Protein 3CN9 (pdb70)

CATH classification: 3.40.50.1820

Organism: Pseudomonas aeruginosa (strain ATCC 15692 / DSM 22644 / CIP 104116 / JCM 14847 / LMG 12228 / 1C / PRS 101 / PAO1) (NCBI:txid208964)

Structure (mmCIF, N/CA/C/O backbone):
data_3CN9
#
_entry.id   3CN9
#
_cell.length_a   96.423
_cell.length_b   96.363
_cell.length_c   68.044
_cell.angle_alpha   90.00
_cell.angle_beta   90.00
_cell.angle_gamma   90.00
#
_symmetry.space_group_name_H-M   'P 21 21 2'
#
loop_
_entity.id
_entity.type
_entity.pdbx_description
1 polymer Carboxylesterase
2 non-polymer 'NONAETHYLENE GLYCOL'
3 non-polymer 2-(2-METHOXYETHOXY)ETHANOL
4 water water
#
loop_
_atom_site.group_PDB
_atom_site.id
_atom_site.type_symbol
_atom_site.label_atom_id
_atom_site.label_alt_id
_atom_site.label_comp_id
_atom_site.label_asym_id
_atom_site.label_entity_id
_atom_site.label_seq_id
_atom_site.pdbx_PDB_ins_code
_atom_site.Cartn_x
_atom_site.Cartn_y
_atom_site.Cartn_z
_atom_site.occupancy
_atom_site.B_iso_or_equiv
_atom_site.auth_seq_id
_atom_site.auth_comp_id
_atom_site.auth_asym_id
_atom_site.auth_atom_id
_atom_site.pdbx_PDB_model_num
ATOM 1 N N . SER A 1 13 ? 40.646 37.102 12.238 1.00 54.17 2 SER A N 1
ATOM 2 C CA . SER A 1 13 ? 40.078 37.014 10.864 1.00 49.19 2 SER A CA 1
ATOM 3 C C . SER A 1 13 ? 39.068 38.152 10.683 1.00 46.31 2 SER A C 1
ATOM 4 O O . SER A 1 13 ? 38.423 38.593 11.640 1.00 41.81 2 SER A O 1
ATOM 7 N N . GLU A 1 14 ? 38.951 38.646 9.458 1.00 46.82 3 GLU A N 1
ATOM 8 C CA . GLU A 1 14 ? 38.014 39.724 9.172 1.00 44.78 3 GLU A CA 1
ATOM 9 C C . GLU A 1 14 ? 36.625 39.138 8.993 1.00 39.99 3 GLU A C 1
ATOM 10 O O . GLU A 1 14 ? 36.472 37.921 8.881 1.00 39.72 3 GLU A O 1
ATOM 16 N N . PRO A 1 15 ? 35.591 39.997 8.973 1.00 38.03 4 PRO A N 1
ATOM 17 C CA . PRO A 1 15 ? 34.213 39.538 8.815 1.00 34.23 4 PRO A CA 1
ATOM 18 C C . PRO A 1 15 ? 33.895 39.052 7.413 1.00 36.54 4 PRO A C 1
ATOM 19 O O . PRO A 1 15 ? 34.437 39.555 6.430 1.00 31.70 4 PRO A O 1
ATOM 23 N N . LEU A 1 16 ? 33.020 38.058 7.329 1.00 34.39 5 LEU A N 1
ATOM 24 C CA . LEU A 1 16 ? 32.592 37.548 6.043 1.00 35.00 5 LEU A CA 1
ATOM 25 C C . LEU A 1 16 ? 31.526 38.564 5.646 1.00 34.70 5 LEU A C 1
ATOM 26 O O . LEU A 1 16 ? 30.673 38.921 6.464 1.00 33.68 5 LEU A O 1
ATOM 31 N N . ILE A 1 17 ? 31.583 39.064 4.418 1.00 33.24 6 ILE A N 1
ATOM 32 C CA . ILE A 1 17 ? 30.610 40.053 3.984 1.00 30.04 6 ILE A CA 1
ATOM 33 C C . ILE A 1 17 ? 29.799 39.631 2.772 1.00 31.83 6 ILE A C 1
ATOM 34 O O . ILE A 1 17 ? 30.357 39.399 1.708 1.00 33.67 6 ILE A O 1
ATOM 39 N N . LEU A 1 18 ? 28.478 39.543 2.927 1.00 31.67 7 LEU A N 1
ATOM 40 C CA . LEU A 1 18 ? 27.613 39.183 1.806 1.00 30.02 7 LEU A CA 1
ATOM 41 C C . LEU A 1 18 ? 26.967 40.468 1.316 1.00 31.96 7 LEU A C 1
ATOM 42 O O . LEU A 1 18 ? 25.946 40.928 1.857 1.00 30.30 7 LEU A O 1
ATOM 47 N N . ASP A 1 19 ? 27.555 41.056 0.286 1.00 29.47 8 ASP A N 1
ATOM 48 C CA . ASP A 1 19 ? 27.011 42.298 -0.226 1.00 34.81 8 ASP A CA 1
ATOM 49 C C . ASP A 1 19 ? 25.682 42.095 -0.930 1.00 35.58 8 ASP A C 1
ATOM 50 O O . ASP A 1 19 ? 25.242 40.963 -1.136 1.00 29.76 8 ASP A O 1
ATOM 55 N N . ALA A 1 20 ? 25.037 43.209 -1.255 1.00 33.25 9 ALA A N 1
ATOM 56 C CA . ALA A 1 20 ? 23.755 43.220 -1.946 1.00 37.89 9 ALA A CA 1
ATOM 57 C C . ALA A 1 20 ? 23.788 44.396 -2.923 1.00 38.36 9 ALA A C 1
ATOM 58 O O . ALA A 1 20 ? 24.512 45.375 -2.710 1.00 34.83 9 ALA A O 1
ATOM 60 N N . PRO A 1 21 ? 23.023 44.305 -4.017 1.00 39.81 10 PRO A N 1
ATOM 61 C CA . PRO A 1 21 ? 22.984 45.386 -5.012 1.00 40.09 10 PRO A CA 1
ATOM 62 C C . PRO A 1 21 ? 22.280 46.605 -4.417 1.00 41.75 10 PRO A C 1
ATOM 63 O O . PRO A 1 21 ? 21.202 46.474 -3.830 1.00 43.04 10 PRO A O 1
ATOM 67 N N . ASN A 1 22 ? 22.884 47.785 -4.561 1.00 43.20 11 ASN A N 1
ATOM 68 C CA . ASN A 1 22 ? 22.293 49.005 -4.012 1.00 46.21 11 ASN A CA 1
ATOM 69 C C . ASN A 1 22 ? 21.842 48.770 -2.568 1.00 42.46 11 ASN A C 1
ATOM 70 O O . ASN A 1 22 ? 20.729 49.144 -2.195 1.00 41.41 11 ASN A O 1
ATOM 75 N N . ALA A 1 23 ? 22.700 48.137 -1.771 1.00 36.86 12 ALA A N 1
ATOM 76 C CA . ALA A 1 23 ? 22.389 47.840 -0.372 1.00 34.04 12 ALA A CA 1
ATOM 77 C C . ALA A 1 23 ? 21.837 49.057 0.371 1.00 32.42 12 ALA A C 1
ATOM 78 O O . ALA A 1 23 ? 22.413 50.133 0.305 1.00 31.65 12 ALA A O 1
ATOM 80 N N . ASP A 1 24 ? 20.714 48.899 1.064 1.00 30.60 13 ASP A N 1
ATOM 81 C CA . ASP A 1 24 ? 20.166 50.016 1.827 1.00 31.93 13 ASP A CA 1
ATOM 82 C C . ASP A 1 24 ? 19.892 49.617 3.283 1.00 32.06 13 ASP A C 1
ATOM 83 O O . ASP A 1 24 ? 19.239 50.345 4.038 1.00 33.46 13 ASP A O 1
ATOM 88 N N . ALA A 1 25 ? 20.402 48.447 3.664 1.00 30.78 14 ALA A N 1
ATOM 89 C CA . ALA A 1 25 ? 20.255 47.922 5.021 1.00 30.86 14 ALA A CA 1
ATOM 90 C C . ALA A 1 25 ? 21.391 46.960 5.287 1.00 31.33 14 ALA A C 1
ATOM 91 O O . ALA A 1 25 ? 22.021 46.459 4.359 1.00 29.83 14 ALA A O 1
ATOM 93 N N . CYS A 1 26 ? 21.649 46.702 6.563 1.00 29.49 15 CYS A N 1
ATOM 94 C CA . CYS A 1 26 ? 22.707 45.790 6.930 1.00 26.32 15 CYS A CA 1
ATOM 95 C C . CYS A 1 26 ? 22.366 44.979 8.177 1.00 28.03 15 CYS A C 1
ATOM 96 O O . CYS A 1 26 ? 21.843 45.515 9.173 1.00 27.81 15 CYS A O 1
ATOM 99 N N . ILE A 1 27 ? 22.634 43.678 8.110 1.00 25.05 16 ILE A N 1
ATOM 100 C CA . ILE A 1 27 ? 22.418 42.802 9.256 1.00 26.63 16 ILE A CA 1
ATOM 101 C C . ILE A 1 27 ? 23.775 42.273 9.693 1.00 26.07 16 ILE A C 1
ATOM 102 O O . ILE A 1 27 ? 24.511 41.696 8.878 1.00 27.50 16 ILE A O 1
ATOM 107 N N . ILE A 1 28 ? 24.108 42.480 10.968 1.00 24.46 17 ILE A N 1
ATOM 108 C CA . ILE A 1 28 ? 25.375 42.004 11.535 1.00 25.53 17 ILE A CA 1
ATOM 109 C C . ILE A 1 28 ? 25.017 40.826 12.431 1.00 27.37 17 ILE A C 1
ATOM 110 O O . ILE A 1 28 ? 24.364 40.978 13.469 1.00 25.85 17 ILE A O 1
ATOM 115 N N . TRP A 1 29 ? 25.469 39.646 12.017 1.00 27.72 18 TRP A N 1
ATOM 116 C CA . TRP A 1 29 ? 25.124 38.391 12.670 1.00 24.59 18 TRP A CA 1
ATOM 117 C C . TRP A 1 29 ? 26.307 37.695 13.326 1.00 24.61 18 TRP A C 1
ATOM 118 O O . TRP A 1 29 ? 27.265 37.318 12.647 1.00 23.37 18 TRP A O 1
ATOM 129 N N . LEU A 1 30 ? 26.223 37.499 14.635 1.00 23.94 19 LEU A N 1
ATOM 130 C CA . LEU A 1 30 ? 27.301 36.858 15.383 1.00 23.08 19 LEU A CA 1
ATOM 131 C C . LEU A 1 30 ? 27.032 35.411 15.737 1.00 25.93 19 LEU A C 1
ATOM 132 O O . LEU A 1 30 ? 25.954 35.064 16.245 1.00 25.06 19 LEU A O 1
ATOM 137 N N . HIS A 1 31 ? 28.038 34.576 15.477 1.00 26.62 20 HIS A N 1
ATOM 138 C CA . HIS A 1 31 ? 27.974 33.157 15.773 1.00 25.51 20 HIS A CA 1
ATOM 139 C C . HIS A 1 31 ? 28.135 32.953 17.287 1.00 25.15 20 HIS A C 1
ATOM 140 O O . HIS A 1 31 ? 28.404 33.900 18.037 1.00 21.99 20 HIS A O 1
ATOM 147 N N . GLY A 1 32 ? 27.979 31.702 17.711 1.00 23.05 21 GLY A N 1
ATOM 148 C CA . GLY A 1 32 ? 28.103 31.336 19.109 1.00 25.42 21 GLY A CA 1
ATOM 149 C C . GLY A 1 32 ? 29.496 30.886 19.540 1.00 26.91 21 GLY A C 1
ATOM 150 O O . GLY A 1 32 ? 30.435 30.847 18.738 1.00 27.08 21 GLY A O 1
ATOM 151 N N . LEU A 1 33 ? 29.615 30.543 20.820 1.00 23.56 22 LEU A N 1
ATOM 152 C CA . LEU A 1 33 ? 30.865 30.113 21.415 1.00 26.65 22 LEU A CA 1
ATOM 153 C C . LEU A 1 33 ? 31.561 29.042 20.583 1.00 27.60 22 LEU A C 1
ATOM 154 O O . LEU A 1 33 ? 30.938 28.070 20.169 1.00 28.27 22 LEU A O 1
ATOM 159 N N . GLY A 1 34 ? 32.850 29.262 20.330 1.00 28.24 23 GLY A N 1
ATOM 160 C CA . GLY A 1 34 ? 33.676 28.333 19.577 1.00 25.64 23 GLY A CA 1
ATOM 161 C C . GLY A 1 34 ? 33.436 28.205 18.085 1.00 27.98 23 GLY A C 1
ATOM 162 O O . GLY A 1 34 ? 34.200 27.527 17.397 1.00 28.67 23 GLY A O 1
ATOM 163 N N . ALA A 1 35 ? 32.418 28.867 17.557 1.00 27.58 24 ALA A N 1
ATOM 164 C CA . ALA A 1 35 ? 32.114 28.698 16.135 1.00 25.87 24 ALA A CA 1
ATOM 165 C C . ALA A 1 35 ? 32.921 29.536 15.153 1.00 27.90 24 ALA A C 1
ATOM 166 O O . ALA A 1 35 ? 33.781 30.322 15.542 1.00 28.76 24 ALA A O 1
ATOM 168 N N . ASP A 1 36 ? 32.614 29.351 13.872 1.00 30.14 25 ASP A N 1
ATOM 169 C CA . ASP A 1 36 ? 33.276 30.044 12.774 1.00 28.59 25 ASP A CA 1
ATOM 170 C C . ASP A 1 36 ? 32.319 31.024 12.117 1.00 28.02 25 ASP A C 1
ATOM 171 O O . ASP A 1 36 ? 31.128 30.772 12.044 1.00 27.67 25 ASP A O 1
ATOM 176 N N . ARG A 1 37 ? 32.861 32.118 11.608 1.00 27.66 26 ARG A N 1
ATOM 177 C CA . ARG A 1 37 ? 32.072 33.131 10.925 1.00 28.64 26 ARG A CA 1
ATOM 178 C C . ARG A 1 37 ? 31.247 32.569 9.757 1.00 29.78 26 ARG A C 1
ATOM 179 O O . ARG A 1 37 ? 30.239 33.162 9.387 1.00 31.37 26 ARG A O 1
ATOM 187 N N . THR A 1 38 ? 31.665 31.438 9.182 1.00 27.25 27 THR A N 1
ATOM 188 C CA . THR A 1 38 ? 30.935 30.852 8.044 1.00 32.51 27 THR A CA 1
ATOM 189 C C . THR A 1 38 ? 29.710 30.054 8.493 1.00 33.72 27 THR A C 1
ATOM 190 O O . THR A 1 38 ? 28.863 29.677 7.673 1.00 36.54 27 THR A O 1
ATOM 194 N N . ASP A 1 39 ? 29.622 29.817 9.798 1.00 31.47 28 ASP A N 1
ATOM 195 C CA . ASP A 1 39 ? 28.516 29.079 10.418 1.00 34.64 28 ASP A CA 1
ATOM 196 C C . ASP A 1 39 ? 27.147 29.517 9.894 1.00 29.12 28 ASP A C 1
ATOM 197 O O . ASP A 1 39 ? 26.313 28.684 9.552 1.00 27.77 28 ASP A O 1
ATOM 202 N N . PHE A 1 40 ? 26.925 30.825 9.865 1.00 25.47 29 PHE A N 1
ATOM 203 C CA . PHE A 1 40 ? 25.659 31.384 9.423 1.00 26.68 29 PHE A CA 1
ATOM 204 C C . PHE A 1 40 ? 25.568 31.870 7.975 1.00 24.90 29 PHE A C 1
ATOM 205 O O . PHE A 1 40 ? 24.593 32.513 7.586 1.00 27.27 29 PHE A O 1
ATOM 213 N N . LYS A 1 41 ? 26.562 31.540 7.168 1.00 28.76 30 LYS A N 1
ATOM 214 C CA . LYS A 1 41 ? 26.555 31.968 5.778 1.00 29.22 30 LYS A CA 1
ATOM 215 C C . LYS A 1 41 ? 25.321 31.450 5.024 1.00 30.76 30 LYS A C 1
ATOM 216 O O . LYS A 1 41 ? 24.673 32.204 4.296 1.00 28.19 30 LYS A O 1
ATOM 222 N N . PRO A 1 42 ? 24.991 30.155 5.179 1.00 29.51 31 PRO A N 1
ATOM 223 C CA . PRO A 1 42 ? 23.812 29.624 4.474 1.00 32.10 31 PRO A CA 1
ATOM 224 C C . PRO A 1 42 ? 22.534 30.331 4.926 1.00 31.78 31 PRO A C 1
ATOM 225 O O . PRO A 1 42 ? 21.628 30.597 4.120 1.00 29.51 31 PRO A O 1
ATOM 229 N N . VAL A 1 43 ? 22.477 30.662 6.215 1.00 31.03 32 VAL A N 1
ATOM 230 C CA . VAL A 1 43 ? 21.325 31.365 6.771 1.00 25.89 32 VAL A CA 1
ATOM 231 C C . VAL A 1 43 ? 21.215 32.741 6.137 1.00 26.63 32 VAL A C 1
ATOM 232 O O . VAL A 1 43 ? 20.136 33.158 5.713 1.00 26.78 32 VAL A O 1
ATOM 236 N N . ALA A 1 44 ? 22.349 33.433 6.076 1.00 27.97 33 ALA A N 1
ATOM 237 C CA . ALA A 1 44 ? 22.436 34.776 5.514 1.00 27.65 33 ALA A CA 1
ATOM 238 C C . ALA A 1 44 ? 22.012 34.778 4.044 1.00 30.81 33 ALA A C 1
ATOM 239 O O . ALA A 1 44 ? 21.283 35.672 3.601 1.00 29.10 33 ALA A O 1
ATOM 241 N N . GLU A 1 45 ? 22.502 33.799 3.284 1.00 27.74 34 GLU A N 1
ATOM 242 C CA . GLU A 1 45 ? 22.148 33.697 1.860 1.00 32.08 34 GLU A CA 1
ATOM 243 C C . GLU A 1 45 ? 20.654 33.411 1.699 1.00 29.02 34 GLU A C 1
ATOM 244 O O . GLU A 1 45 ? 20.011 33.962 0.814 1.00 31.04 34 GLU A O 1
ATOM 250 N N . ALA A 1 46 ? 20.097 32.586 2.582 1.00 29.01 35 ALA A N 1
ATOM 251 C CA . ALA A 1 46 ? 18.672 32.289 2.526 1.00 29.79 35 ALA A CA 1
ATOM 252 C C . ALA A 1 46 ? 17.868 33.572 2.776 1.00 31.79 35 ALA A C 1
ATOM 253 O O . ALA A 1 46 ? 16.898 33.866 2.068 1.00 31.87 35 ALA A O 1
ATOM 255 N N . LEU A 1 47 ? 18.285 34.346 3.773 1.00 28.54 36 LEU A N 1
ATOM 256 C CA . LEU A 1 47 ? 17.603 35.584 4.107 1.00 25.77 36 LEU A CA 1
ATOM 257 C C . LEU A 1 47 ? 17.814 36.669 3.031 1.00 25.40 36 LEU A C 1
ATOM 258 O O . LEU A 1 47 ? 16.958 37.532 2.838 1.00 25.91 36 LEU A O 1
ATOM 263 N N . GLN A 1 48 ? 18.933 36.628 2.313 1.00 26.88 37 GLN A N 1
ATOM 264 C CA . GLN A 1 48 ? 19.155 37.625 1.272 1.00 32.39 37 GLN A CA 1
ATOM 265 C C . GLN A 1 48 ? 18.108 37.421 0.172 1.00 33.82 37 GLN A C 1
ATOM 266 O O . GLN A 1 48 ? 17.809 38.366 -0.566 1.00 32.37 37 GLN A O 1
ATOM 272 N N . MET A 1 49 ? 17.562 36.201 0.065 1.00 28.80 38 MET A N 1
ATOM 273 C CA . MET A 1 49 ? 16.513 35.923 -0.927 1.00 32.07 38 MET A CA 1
ATOM 274 C C . MET A 1 49 ? 15.297 36.729 -0.485 1.00 31.51 38 MET A C 1
ATOM 275 O O . MET A 1 49 ? 14.588 37.310 -1.291 1.00 32.13 38 MET A O 1
ATOM 280 N N . VAL A 1 50 ? 15.068 36.750 0.820 1.00 31.62 39 VAL A N 1
ATOM 281 C CA . VAL A 1 50 ? 13.956 37.478 1.405 1.00 29.26 39 VAL A CA 1
ATOM 282 C C . VAL A 1 50 ? 14.170 39.002 1.352 1.00 31.74 39 VAL A C 1
ATOM 283 O O . VAL A 1 50 ? 13.224 39.761 1.153 1.00 29.98 39 VAL A O 1
ATOM 287 N N . LEU A 1 51 ? 15.421 39.430 1.534 1.00 31.84 40 LEU A N 1
ATOM 288 C CA . LEU A 1 51 ? 15.805 40.842 1.573 1.00 31.28 40 LEU A CA 1
ATOM 289 C C . LEU A 1 51 ? 16.914 41.098 0.555 1.00 32.44 40 LEU A C 1
ATOM 290 O O . LEU A 1 51 ? 18.092 41.176 0.899 1.00 30.58 40 LEU A O 1
ATOM 295 N N . PRO A 1 52 ? 16.544 41.293 -0.710 1.00 37.40 41 PRO A N 1
ATOM 296 C CA . PRO A 1 52 ? 17.547 41.524 -1.749 1.00 37.68 41 PRO A CA 1
ATOM 297 C C . PRO A 1 52 ? 18.424 42.765 -1.699 1.00 35.11 41 PRO A C 1
ATOM 298 O O . PRO A 1 52 ? 19.402 42.833 -2.437 1.00 33.74 41 PRO A O 1
ATOM 302 N N . SER A 1 53 ? 18.099 43.745 -0.856 1.00 34.65 42 SER A N 1
ATOM 303 C CA . SER A 1 53 ? 18.941 44.943 -0.771 1.00 33.11 42 SER A CA 1
ATOM 304 C C . SER A 1 53 ? 19.596 45.047 0.609 1.00 31.60 42 SER A C 1
ATOM 305 O O . SER A 1 53 ? 20.038 46.117 1.011 1.00 32.78 42 SER A O 1
ATOM 308 N N . THR A 1 54 ? 19.649 43.933 1.334 1.00 30.93 43 THR A N 1
ATOM 309 C CA . THR A 1 54 ? 20.245 43.920 2.666 1.00 27.10 43 THR A CA 1
ATOM 310 C C . THR A 1 54 ? 21.593 43.220 2.661 1.00 29.34 43 THR A C 1
ATOM 311 O O . THR A 1 54 ? 21.713 42.091 2.185 1.00 25.58 43 THR A O 1
ATOM 315 N N . ARG A 1 55 ? 22.608 43.911 3.170 1.00 27.40 44 ARG A N 1
ATOM 316 C CA . ARG A 1 55 ? 23.967 43.370 3.263 1.00 27.26 44 ARG A CA 1
ATOM 317 C C . ARG A 1 55 ? 24.069 42.575 4.574 1.00 28.92 44 ARG A C 1
ATOM 318 O O . ARG A 1 55 ? 23.372 42.882 5.543 1.00 31.75 44 ARG A O 1
ATOM 326 N N . PHE A 1 56 ? 24.893 41.533 4.596 1.00 26.34 45 PHE A N 1
ATOM 327 C CA . PHE A 1 56 ? 25.077 40.738 5.812 1.00 26.99 45 PHE A CA 1
ATOM 328 C C . PHE A 1 56 ? 26.560 40.737 6.17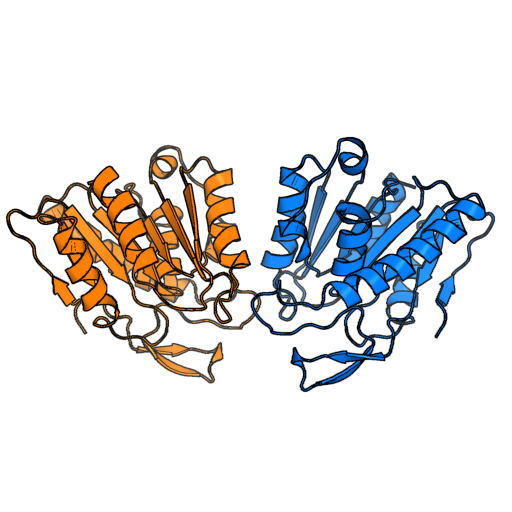5 1.00 27.74 45 PHE A C 1
ATOM 329 O O . PHE A 1 56 ? 27.416 40.574 5.306 1.00 25.50 45 PHE A O 1
ATOM 337 N N . ILE A 1 57 ? 26.854 40.940 7.455 1.00 21.50 46 ILE A N 1
ATOM 338 C CA . ILE A 1 57 ? 28.233 40.943 7.939 1.00 24.78 46 ILE A CA 1
ATOM 339 C C . ILE A 1 57 ? 28.300 39.920 9.059 1.00 24.14 46 ILE A C 1
ATOM 340 O O . ILE A 1 57 ? 27.564 40.013 10.032 1.00 24.81 46 ILE A O 1
ATOM 345 N N . LEU A 1 58 ? 29.161 38.925 8.887 1.00 24.57 47 LEU A N 1
ATOM 346 C CA . LEU A 1 58 ? 29.331 37.857 9.864 1.00 23.71 47 LEU A CA 1
ATOM 347 C C . LEU A 1 58 ? 30.755 37.910 10.407 1.00 24.35 47 LEU A C 1
ATOM 348 O O . LEU A 1 58 ? 31.685 37.342 9.821 1.00 23.47 47 LEU A O 1
ATOM 353 N N . PRO A 1 59 ? 30.948 38.598 11.536 1.00 24.60 48 PRO A N 1
ATOM 354 C CA . PRO A 1 59 ? 32.290 38.694 12.122 1.00 23.37 48 PRO A CA 1
ATOM 355 C C . PRO A 1 59 ? 32.772 37.390 12.777 1.00 24.09 48 PRO A C 1
ATOM 356 O O . PRO A 1 59 ? 31.986 36.491 13.078 1.00 22.38 48 PRO A O 1
ATOM 360 N N . GLN A 1 60 ? 34.073 37.312 13.008 1.00 25.51 49 GLN A N 1
ATOM 361 C CA . GLN A 1 60 ? 34.687 36.142 13.643 1.00 28.34 49 GLN A CA 1
ATOM 362 C C . GLN A 1 60 ? 35.106 36.510 15.064 1.00 27.16 49 GLN A C 1
ATOM 363 O O . GLN A 1 60 ? 35.763 37.522 15.267 1.00 29.77 49 GLN A O 1
ATOM 369 N N . ALA A 1 61 ? 34.688 35.720 16.051 1.00 28.27 50 ALA A N 1
ATOM 370 C CA . ALA A 1 61 ? 35.093 35.973 17.429 1.00 25.36 50 ALA A CA 1
ATOM 371 C C . ALA A 1 61 ? 36.568 35.599 17.511 1.00 23.90 50 ALA A C 1
ATOM 372 O O . ALA A 1 61 ? 36.992 34.613 16.918 1.00 22.73 50 ALA A O 1
ATOM 374 N N . PRO A 1 62 ? 37.361 36.378 18.249 1.00 27.69 51 PRO A N 1
ATOM 375 C CA . PRO A 1 62 ? 38.788 36.098 18.389 1.00 27.19 51 PRO A CA 1
ATOM 376 C C . PRO A 1 62 ? 38.994 34.856 19.222 1.00 29.98 51 PRO A C 1
ATOM 377 O O . PRO A 1 62 ? 38.120 34.475 20.000 1.00 29.90 51 PRO A O 1
ATOM 381 N N . SER A 1 63 ? 40.143 34.216 19.055 1.00 26.68 52 SER A N 1
ATOM 382 C CA . SER A 1 63 ? 40.428 33.018 19.816 1.00 30.67 52 SER A CA 1
ATOM 383 C C . SER A 1 63 ? 40.967 33.436 21.168 1.00 28.89 5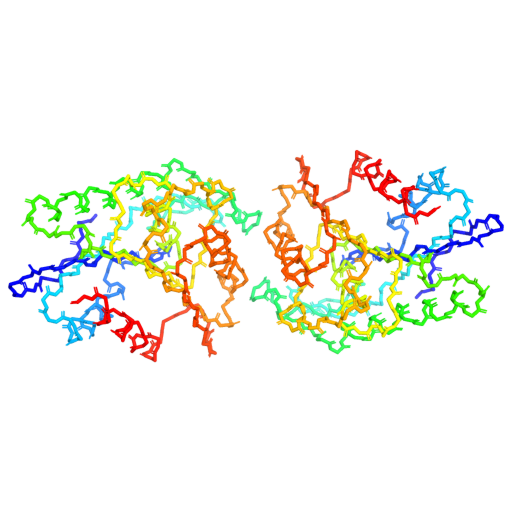2 SER A C 1
ATOM 384 O O . SER A 1 63 ? 42.009 34.066 21.237 1.00 29.63 52 SER A O 1
ATOM 387 N N . GLN A 1 64 ? 40.239 33.108 22.234 1.00 32.08 53 GLN A N 1
ATOM 388 C CA . GLN A 1 64 ? 40.664 33.447 23.600 1.00 31.99 53 GLN A CA 1
ATOM 389 C C . GLN A 1 64 ? 40.405 32.275 24.546 1.00 29.51 53 GLN A C 1
ATOM 390 O O . GLN A 1 64 ? 39.712 31.323 24.212 1.00 31.44 53 GLN A O 1
ATOM 396 N N . ALA A 1 65 ? 40.946 32.373 25.748 1.00 26.99 54 ALA A N 1
ATOM 397 C CA . ALA A 1 65 ? 40.756 31.323 26.728 1.00 29.95 54 ALA A CA 1
ATOM 398 C C . ALA A 1 65 ? 39.356 31.430 27.305 1.00 29.80 54 ALA A C 1
ATOM 399 O O . ALA A 1 65 ? 38.841 32.528 27.538 1.00 31.11 54 ALA A O 1
ATOM 401 N N . VAL A 1 66 ? 38.746 30.272 27.496 1.00 31.94 55 VAL A N 1
ATOM 402 C CA . VAL A 1 66 ? 37.412 30.153 28.050 1.00 32.83 55 VAL A CA 1
ATOM 403 C C . VAL A 1 66 ? 37.543 29.328 29.332 1.00 35.82 55 VAL A C 1
ATOM 404 O O . VAL A 1 66 ? 37.765 28.116 29.294 1.00 33.37 55 VAL A O 1
ATOM 408 N N . THR A 1 67 ? 37.4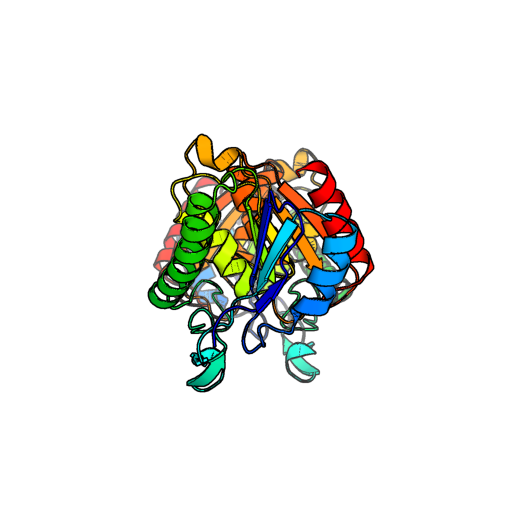24 30.009 30.461 1.00 35.15 56 THR A N 1
ATOM 409 C CA . THR A 1 67 ? 37.537 29.376 31.767 1.00 37.58 56 THR A CA 1
ATOM 410 C C . THR A 1 67 ? 36.651 28.141 31.976 1.00 38.91 56 THR A C 1
ATOM 411 O O . THR A 1 67 ? 37.133 27.032 32.182 1.00 39.81 56 THR A O 1
ATOM 415 N N . VAL A 1 68 ? 35.349 28.333 31.896 1.00 41.71 57 VAL A N 1
ATOM 416 C CA . VAL A 1 68 ? 34.424 27.240 32.126 1.00 45.09 57 VAL A CA 1
ATOM 417 C C . VAL A 1 68 ? 34.716 25.937 31.380 1.00 48.86 57 VAL A C 1
ATOM 418 O O . VAL A 1 68 ? 34.183 24.886 31.743 1.00 48.14 57 VAL A O 1
ATOM 422 N N . ASN A 1 69 ? 35.559 25.982 30.354 1.00 46.93 58 ASN A N 1
ATOM 423 C CA . ASN A 1 69 ? 35.858 24.766 29.605 1.00 53.47 58 ASN A CA 1
ATOM 424 C C . ASN A 1 69 ? 37.173 24.093 29.967 1.00 53.61 58 ASN A C 1
ATOM 425 O O . ASN A 1 69 ? 37.459 23.004 29.483 1.00 56.85 58 ASN A O 1
ATOM 430 N N . GLY A 1 70 ? 37.969 24.731 30.814 1.00 52.11 59 GLY A N 1
ATOM 431 C CA . GLY A 1 70 ? 39.249 24.153 31.181 1.00 49.21 59 GLY A CA 1
ATOM 432 C C . GLY A 1 70 ? 40.354 25.135 30.831 1.00 46.50 59 GLY A C 1
ATOM 433 O O . GLY A 1 70 ? 41.546 24.841 30.936 1.00 45.25 59 GLY A O 1
ATOM 434 N N . GLY A 1 71 ? 39.947 26.320 30.402 1.00 37.19 60 GLY A N 1
ATOM 435 C CA . GLY A 1 71 ? 40.916 27.335 30.057 1.00 35.73 60 GLY A CA 1
ATOM 436 C C . GLY A 1 71 ? 41.418 27.210 28.634 1.00 30.34 60 GLY A C 1
ATOM 437 O O . GLY A 1 71 ? 42.295 27.961 28.227 1.00 32.66 60 GLY A O 1
ATOM 438 N N . TRP A 1 72 ? 40.868 26.274 27.874 1.00 26.41 61 TRP A N 1
ATOM 439 C CA . TRP A 1 72 ? 41.298 26.099 26.496 1.00 31.83 61 TRP A CA 1
ATOM 440 C C . TRP A 1 72 ? 40.919 27.329 25.664 1.00 32.13 61 TRP A C 1
ATOM 441 O O . TRP A 1 72 ? 39.904 27.980 25.926 1.00 30.58 61 TRP A O 1
ATOM 452 N N . VAL A 1 73 ? 41.725 27.609 24.645 1.00 29.61 62 VAL A N 1
ATOM 453 C CA . VAL A 1 73 ? 41.509 28.738 23.754 1.00 25.15 62 VAL A CA 1
ATOM 454 C C . VAL A 1 73 ? 40.687 28.343 22.526 1.00 26.47 62 VAL A C 1
ATOM 455 O O . VAL A 1 73 ? 40.980 27.365 21.832 1.00 22.52 62 VAL A O 1
ATOM 459 N N . MET A 1 74 ? 39.648 29.122 22.266 1.00 26.80 63 MET A N 1
ATOM 460 C CA . MET A 1 74 ? 38.754 28.874 21.144 1.00 29.77 63 MET A CA 1
ATOM 461 C C . MET A 1 74 ? 38.058 30.198 20.839 1.00 28.88 63 MET A C 1
ATOM 462 O O . MET A 1 74 ? 38.137 31.134 21.633 1.00 25.49 63 MET A O 1
ATOM 467 N N . PRO A 1 75 ? 37.393 30.295 19.674 1.00 28.40 64 PRO A N 1
ATOM 468 C CA . PRO A 1 75 ? 36.684 31.531 19.321 1.00 27.08 64 PRO A CA 1
ATOM 469 C C . PRO A 1 75 ? 35.683 31.816 20.462 1.00 26.17 64 PRO A C 1
ATOM 470 O O . PRO A 1 75 ? 34.875 30.952 20.809 1.00 27.03 64 PRO A O 1
ATOM 474 N N . SER A 1 76 ? 35.761 33.008 21.044 1.00 26.07 65 SER A N 1
ATOM 475 C CA . SER A 1 76 ? 34.883 33.403 22.144 1.00 26.08 65 SER A CA 1
ATOM 476 C C . SER A 1 76 ? 34.704 34.904 22.195 1.00 26.18 65 SER A C 1
ATOM 477 O O . SER A 1 76 ? 35.676 35.641 22.122 1.00 28.83 65 SER A O 1
ATOM 480 N N . TRP A 1 77 ? 33.460 35.353 22.340 1.00 26.13 66 TRP A N 1
ATOM 481 C CA . TRP A 1 77 ? 33.169 36.782 22.413 1.00 26.95 66 TRP A CA 1
ATOM 482 C C . TRP A 1 77 ? 33.421 37.314 23.831 1.00 26.92 66 TRP A C 1
ATOM 483 O O . TRP A 1 77 ? 33.538 38.523 24.034 1.00 27.21 66 TRP A O 1
ATOM 494 N N . TYR A 1 78 ? 33.488 36.418 24.812 1.00 26.75 67 TYR A N 1
ATOM 495 C CA . TYR A 1 78 ? 33.744 36.828 26.201 1.00 22.11 67 TYR A CA 1
ATOM 496 C C . TYR A 1 78 ? 33.904 35.613 27.093 1.00 21.06 67 TYR A C 1
ATOM 497 O O . TYR A 1 78 ? 33.242 34.604 26.896 1.00 26.57 67 TYR A O 1
ATOM 506 N N . ASP A 1 79 ? 34.766 35.709 28.095 1.00 27.33 68 ASP A N 1
ATOM 507 C CA . ASP A 1 79 ? 34.994 34.568 28.978 1.00 29.23 68 ASP A CA 1
ATOM 508 C C . ASP A 1 79 ? 33.762 34.219 29.816 1.00 31.32 68 ASP A C 1
ATOM 509 O O . ASP A 1 79 ? 33.059 35.100 30.312 1.00 31.71 68 ASP A O 1
ATOM 514 N N . ILE A 1 80 ? 33.498 32.926 29.943 1.00 29.60 69 ILE A N 1
ATOM 515 C CA . ILE A 1 80 ? 32.379 32.425 30.736 1.00 33.23 69 ILE A CA 1
ATOM 516 C C . ILE A 1 80 ? 33.069 31.719 31.914 1.00 34.59 69 ILE A C 1
ATOM 517 O O . ILE A 1 80 ? 33.761 30.703 31.735 1.00 33.16 69 ILE A O 1
ATOM 522 N N . LEU A 1 81 ? 32.952 32.269 33.167 1.00 33.02 70 LEU A N 1
ATOM 523 C CA . LEU A 1 81 ? 33.618 31.742 34.357 1.00 36.09 70 LEU A CA 1
ATOM 524 C C . LEU A 1 81 ? 32.987 30.552 35.062 1.00 35.43 70 LEU A C 1
ATOM 525 O O . LEU A 1 81 ? 33.669 29.837 35.789 1.00 39.03 70 LEU A O 1
ATOM 530 N N . ALA A 1 82 ? 31.699 30.331 34.849 1.00 36.32 71 ALA A N 1
ATOM 531 C CA . ALA A 1 82 ? 31.022 29.217 35.501 1.00 40.24 71 ALA A CA 1
ATOM 532 C C . ALA A 1 82 ? 29.760 28.924 34.726 1.00 38.66 71 ALA A C 1
ATOM 533 O O . ALA A 1 82 ? 29.331 29.744 33.913 1.00 38.51 71 ALA A O 1
ATOM 535 N N . PHE A 1 83 ? 29.179 27.755 34.959 1.00 34.27 72 PHE A N 1
ATOM 536 C CA . PHE A 1 83 ? 27.957 27.387 34.279 1.00 36.55 72 PHE A CA 1
ATOM 537 C C . PHE A 1 83 ? 26.790 28.071 34.984 1.00 39.98 72 PHE A C 1
ATOM 538 O O . PHE A 1 83 ? 25.736 28.312 34.390 1.00 32.91 72 PHE A O 1
ATOM 546 N N . SER A 1 84 ? 26.987 28.372 36.262 1.00 35.05 73 SER A N 1
ATOM 547 C CA . SER A 1 84 ? 25.974 29.066 37.052 1.00 36.12 73 SER A CA 1
ATOM 548 C C . SER A 1 84 ? 26.754 29.844 38.097 1.00 35.52 73 SER A C 1
ATOM 549 O O . SER A 1 84 ? 27.658 29.286 38.708 1.00 40.84 73 SER A O 1
ATOM 552 N N . PRO A 1 85 ? 26.438 31.138 38.300 1.00 33.30 74 PRO A N 1
ATOM 553 C CA . PRO A 1 85 ? 25.417 31.962 37.642 1.00 30.20 74 PRO A CA 1
ATOM 554 C C . PRO A 1 85 ? 25.812 32.282 36.209 1.00 32.71 74 PRO A C 1
ATOM 555 O O . PRO A 1 85 ? 26.995 32.391 35.900 1.00 30.88 74 PRO A O 1
ATOM 559 N N . ALA A 1 86 ? 24.815 32.434 35.346 1.00 31.64 75 ALA A N 1
ATOM 560 C CA . ALA A 1 86 ? 25.047 32.770 33.952 1.00 31.01 75 ALA A CA 1
ATOM 561 C C . ALA A 1 86 ? 25.654 34.174 33.908 1.00 28.51 75 ALA A C 1
ATOM 562 O O . ALA A 1 86 ? 26.322 34.555 32.941 1.00 29.89 75 ALA A O 1
ATOM 564 N N . ARG A 1 87 ? 25.423 34.936 34.973 1.00 25.38 76 ARG A N 1
ATOM 565 C CA . ARG A 1 87 ? 25.937 36.279 35.085 1.00 25.89 76 ARG A CA 1
ATOM 566 C C . ARG A 1 87 ? 27.460 36.333 35.294 1.00 27.05 76 ARG A C 1
ATOM 567 O O . ARG A 1 87 ? 28.069 37.400 35.157 1.00 27.45 76 ARG A O 1
ATOM 575 N N . ALA A 1 88 ? 28.085 35.194 35.593 1.00 24.08 77 ALA A N 1
ATOM 576 C CA . ALA A 1 88 ? 29.538 35.162 35.844 1.00 27.18 77 ALA A CA 1
ATOM 577 C C . ALA A 1 88 ? 30.372 35.168 34.561 1.00 28.88 77 ALA A C 1
ATOM 578 O O . ALA A 1 88 ? 30.884 34.125 34.123 1.00 29.84 77 ALA A O 1
ATOM 580 N N . ILE A 1 89 ? 30.533 36.350 33.978 1.00 29.86 78 ILE A N 1
ATOM 581 C CA . ILE A 1 89 ? 31.272 36.482 32.741 1.00 29.65 78 ILE A CA 1
ATOM 582 C C . ILE A 1 89 ? 32.325 37.567 32.873 1.00 31.93 78 ILE A C 1
ATOM 583 O O . ILE A 1 89 ? 32.357 38.295 33.858 1.00 29.82 78 ILE A O 1
ATOM 588 N N . ASP A 1 90 ? 33.178 37.675 31.859 1.00 31.83 79 ASP A N 1
ATOM 589 C CA . ASP A 1 90 ? 34.203 38.718 31.828 1.00 29.21 79 ASP A CA 1
ATOM 590 C C . ASP A 1 90 ? 33.524 39.874 31.072 1.00 30.12 79 ASP A C 1
ATOM 591 O O . ASP A 1 90 ? 33.428 39.851 29.843 1.00 27.89 79 ASP A O 1
ATOM 596 N N . GLU A 1 91 ? 33.045 40.881 31.792 1.00 25.16 80 GLU A N 1
ATOM 597 C CA . GLU A 1 91 ? 32.361 41.969 31.130 1.00 29.87 80 GLU A CA 1
ATOM 598 C C . GLU A 1 91 ? 33.272 42.851 30.284 1.00 32.52 80 GLU A C 1
ATOM 599 O O . GLU A 1 91 ? 32.801 43.518 29.359 1.00 30.34 80 GLU A O 1
ATOM 605 N N . ASP A 1 92 ? 34.566 42.869 30.595 1.00 31.66 81 ASP A N 1
ATOM 606 C CA . ASP A 1 92 ? 35.481 43.673 29.803 1.00 31.07 81 ASP A CA 1
ATOM 607 C C . ASP A 1 92 ? 35.619 43.056 28.415 1.00 30.30 81 ASP A C 1
ATOM 608 O O . ASP A 1 92 ? 35.624 43.762 27.404 1.00 29.63 81 ASP A O 1
ATOM 613 N N . GLN A 1 93 ? 35.730 41.735 28.355 1.00 24.15 82 GLN A N 1
ATOM 614 C CA . GLN A 1 93 ? 35.826 41.090 27.050 1.00 27.40 82 GLN A CA 1
ATOM 615 C C . GLN A 1 93 ? 34.501 41.303 26.314 1.00 25.72 82 GLN A C 1
ATOM 616 O O . GLN A 1 93 ? 34.483 41.537 25.102 1.00 25.92 82 GLN A O 1
ATOM 622 N N . LEU A 1 94 ? 33.388 41.219 27.048 1.00 25.29 83 LEU A N 1
ATOM 623 C CA . LEU A 1 94 ? 32.078 41.415 26.423 1.00 28.19 83 LEU A CA 1
ATOM 624 C C . LEU A 1 94 ? 32.016 42.803 25.788 1.00 28.87 83 LEU A C 1
ATOM 625 O O . LEU A 1 94 ? 31.531 42.978 24.665 1.00 25.54 83 LEU A O 1
ATOM 630 N N . ASN A 1 95 ? 32.515 43.797 26.507 1.00 27.82 84 ASN A N 1
ATOM 631 C CA . ASN A 1 95 ? 32.511 45.156 25.978 1.00 29.37 84 ASN A CA 1
ATOM 632 C C . ASN A 1 95 ? 33.458 45.339 24.802 1.00 29.91 84 ASN A C 1
ATOM 633 O O . ASN A 1 95 ? 33.173 46.119 23.883 1.00 30.49 84 ASN A O 1
ATOM 638 N N . ALA A 1 96 ? 34.577 44.619 24.813 1.00 29.79 85 ALA A N 1
ATOM 639 C CA . ALA A 1 96 ? 35.518 44.694 23.695 1.00 28.75 85 ALA A CA 1
ATOM 640 C C . ALA A 1 96 ? 34.774 44.151 22.465 1.00 27.08 85 ALA A C 1
ATOM 641 O O . ALA A 1 96 ? 34.857 44.714 21.381 1.00 24.98 85 ALA A O 1
ATOM 643 N N . SER A 1 97 ? 34.052 43.045 22.638 1.00 28.35 86 SER A N 1
ATOM 644 C CA . SER A 1 97 ? 33.279 42.470 21.537 1.00 25.29 86 SER A CA 1
ATOM 645 C C . SER A 1 97 ? 32.200 43.446 21.077 1.00 27.62 86 SER A C 1
ATOM 646 O O . SER A 1 97 ? 32.015 43.664 19.868 1.00 27.32 86 SER A O 1
ATOM 649 N N . ALA A 1 98 ? 31.494 44.044 22.038 1.00 24.46 87 ALA A N 1
ATOM 650 C CA . ALA A 1 98 ? 30.460 45.033 21.711 1.00 25.28 87 ALA A CA 1
ATOM 651 C C . ALA A 1 98 ? 31.107 46.166 20.906 1.00 26.10 87 ALA A C 1
ATOM 652 O O . ALA A 1 98 ? 30.504 46.669 19.961 1.00 23.51 87 ALA A O 1
ATOM 654 N N . ASP A 1 99 ? 32.326 46.577 21.284 1.00 26.95 88 ASP A N 1
ATOM 655 C CA . ASP A 1 99 ? 33.011 47.636 20.539 1.00 25.86 88 ASP A CA 1
ATOM 656 C C . ASP A 1 99 ? 33.335 47.209 19.112 1.00 25.93 88 ASP A C 1
ATOM 657 O O . ASP A 1 99 ? 33.347 48.039 18.189 1.00 27.82 88 ASP A O 1
ATOM 662 N N . GLN A 1 100 ? 33.607 45.927 18.919 1.00 23.46 89 GLN A N 1
ATOM 663 C CA . GLN A 1 100 ? 33.899 45.440 17.574 1.00 23.52 89 GLN A CA 1
ATOM 664 C C . GLN A 1 100 ? 32.636 45.571 16.735 1.00 24.39 89 GLN A C 1
ATOM 665 O O . GLN A 1 100 ? 32.687 45.916 15.553 1.00 24.00 89 GLN A O 1
ATOM 671 N N . VAL A 1 101 ? 31.496 45.298 17.360 1.00 22.81 90 VAL A N 1
ATOM 672 C CA . VAL A 1 101 ? 30.230 45.407 16.672 1.00 21.41 90 VAL A CA 1
ATOM 673 C C . VAL A 1 101 ? 29.940 46.881 16.380 1.00 25.02 90 VAL A C 1
ATOM 674 O O . VAL A 1 101 ? 29.481 47.236 15.280 1.00 23.36 90 VAL A O 1
ATOM 678 N N . ILE A 1 102 ? 30.221 47.742 17.359 1.00 22.87 91 ILE A N 1
ATOM 679 C CA . ILE A 1 102 ? 29.961 49.172 17.188 1.00 20.64 91 ILE A CA 1
ATOM 680 C C . ILE A 1 102 ? 30.806 49.744 16.052 1.00 23.14 91 ILE A C 1
ATOM 681 O O . ILE A 1 102 ? 30.342 50.597 15.285 1.00 25.27 91 ILE A O 1
ATOM 686 N N . ALA A 1 103 ? 32.028 49.238 15.912 1.00 25.10 92 ALA A N 1
ATOM 687 C CA . ALA A 1 103 ? 32.886 49.691 14.837 1.00 25.72 92 ALA A CA 1
ATOM 688 C C . ALA A 1 103 ? 32.235 49.306 13.489 1.00 27.67 92 ALA A C 1
ATOM 689 O O . ALA A 1 103 ? 32.242 50.095 12.542 1.00 26.95 92 ALA A O 1
ATOM 691 N N . LEU A 1 104 ? 31.654 48.108 13.398 1.00 24.80 93 LEU A N 1
ATOM 692 C CA . LEU A 1 104 ? 31.011 47.700 12.149 1.00 24.34 93 LEU A CA 1
ATOM 693 C C . LEU A 1 104 ? 29.762 48.565 11.891 1.00 25.49 93 LEU A C 1
ATOM 694 O O . LEU A 1 104 ? 29.490 48.976 10.757 1.00 25.32 93 LEU A O 1
ATOM 699 N N . ILE A 1 105 ? 28.998 48.840 12.940 1.00 23.73 94 ILE A N 1
ATOM 700 C CA . ILE A 1 105 ? 27.814 49.685 12.794 1.00 25.37 94 ILE A CA 1
ATOM 701 C C . ILE A 1 105 ? 28.247 51.084 12.327 1.00 30.29 94 ILE A C 1
ATOM 702 O O . ILE A 1 105 ? 27.659 51.642 11.401 1.00 29.47 94 ILE A O 1
ATOM 707 N N . ASP A 1 106 ? 29.266 51.648 12.984 1.00 29.44 95 ASP A N 1
ATOM 708 C CA . ASP A 1 106 ? 29.750 52.980 12.619 1.00 30.18 95 ASP A CA 1
ATOM 709 C C . ASP A 1 106 ? 30.168 53.021 11.139 1.00 30.65 95 ASP A C 1
ATOM 710 O O . ASP A 1 106 ? 29.855 53.972 10.413 1.00 28.96 95 ASP A O 1
ATOM 715 N N . GLU A 1 107 ? 30.853 51.977 10.691 1.00 30.02 96 GLU A N 1
ATOM 716 C CA . GLU A 1 107 ? 31.302 51.918 9.304 1.00 32.89 96 GLU A CA 1
ATOM 717 C C . GLU A 1 107 ? 30.126 51.938 8.320 1.00 34.44 96 GLU A C 1
ATOM 718 O O . GLU A 1 107 ? 30.171 52.641 7.311 1.00 34.23 96 GLU A O 1
ATOM 724 N N . GLN A 1 108 ? 29.070 51.183 8.627 1.00 32.23 97 GLN A N 1
ATOM 725 C CA . GLN A 1 108 ? 27.893 51.127 7.772 1.00 29.03 97 GLN A CA 1
ATOM 726 C C . GLN A 1 108 ? 27.176 52.480 7.733 1.00 31.83 97 GLN A C 1
ATOM 727 O O . GLN A 1 108 ? 26.690 52.922 6.677 1.00 27.33 97 GLN A O 1
ATOM 733 N N . ARG A 1 109 ? 27.098 53.149 8.877 1.00 29.27 98 ARG A N 1
ATOM 734 C CA . ARG A 1 109 ? 26.450 54.451 8.891 1.00 30.25 98 ARG A CA 1
ATOM 735 C C . ARG A 1 109 ? 27.279 55.443 8.067 1.00 32.32 98 ARG A C 1
ATOM 736 O O . ARG A 1 109 ? 26.727 56.259 7.336 1.00 33.56 98 ARG A O 1
ATOM 744 N N . ALA A 1 110 ? 28.600 55.360 8.168 1.00 31.25 99 ALA A N 1
ATOM 745 C CA . ALA A 1 110 ? 29.453 56.252 7.404 1.00 33.42 99 ALA A CA 1
ATOM 746 C C . ALA A 1 110 ? 29.253 56.005 5.901 1.00 40.04 99 ALA A C 1
ATOM 747 O O . ALA A 1 110 ? 29.472 56.904 5.083 1.00 37.89 99 ALA A O 1
ATOM 749 N N . LYS A 1 111 ? 28.835 54.788 5.542 1.00 38.42 100 LYS A N 1
ATOM 750 C CA . LYS A 1 111 ? 28.592 54.449 4.146 1.00 38.93 100 LYS A CA 1
ATOM 751 C C . LYS A 1 111 ? 27.197 54.848 3.720 1.00 37.80 100 LYS A C 1
ATOM 752 O O . LYS A 1 111 ? 26.811 54.601 2.589 1.00 44.25 100 LYS A O 1
ATOM 758 N N . GLY A 1 112 ? 26.419 55.433 4.622 1.00 38.93 101 GLY A N 1
ATOM 759 C CA . GLY A 1 112 ? 25.082 55.848 4.244 1.00 35.07 101 GLY A CA 1
ATOM 760 C C . GLY A 1 112 ? 23.911 54.956 4.627 1.00 38.88 101 GLY A C 1
ATOM 761 O O . GLY A 1 112 ? 22.769 55.281 4.294 1.00 38.23 101 GLY A O 1
ATOM 762 N N . ILE A 1 113 ? 24.159 53.833 5.293 1.00 35.67 102 ILE A N 1
ATOM 763 C CA . ILE A 1 113 ? 23.053 52.967 5.714 1.00 33.48 102 ILE A CA 1
ATOM 764 C C . ILE A 1 113 ? 22.436 53.612 6.950 1.00 33.75 102 ILE A C 1
ATOM 765 O O . ILE A 1 113 ? 23.150 53.921 7.910 1.00 37.69 102 ILE A O 1
ATOM 770 N N . ALA A 1 114 ? 21.123 53.814 6.940 1.00 32.21 103 ALA A N 1
ATOM 771 C CA . ALA A 1 114 ? 20.448 54.431 8.082 1.00 35.40 103 ALA A CA 1
ATOM 772 C C . ALA A 1 114 ? 20.545 53.514 9.305 1.00 36.66 103 ALA A C 1
ATOM 773 O O . ALA A 1 114 ? 20.488 52.295 9.168 1.00 32.88 103 ALA A O 1
ATOM 775 N N . ALA A 1 115 ? 20.688 54.098 10.494 1.00 36.18 104 ALA A N 1
ATOM 776 C CA . ALA A 1 115 ? 20.775 53.301 11.717 1.00 35.97 104 ALA A CA 1
ATOM 777 C C . ALA A 1 115 ? 19.499 52.473 11.871 1.00 33.44 104 ALA A C 1
ATOM 778 O O . ALA A 1 115 ? 19.534 51.354 12.374 1.00 35.80 104 ALA A O 1
ATOM 780 N N . GLU A 1 116 ? 18.378 53.045 11.445 1.00 30.18 105 GLU A N 1
ATOM 781 C CA . GLU A 1 116 ? 17.080 52.385 11.498 1.00 33.39 105 GLU A CA 1
ATOM 782 C C . GLU A 1 116 ? 17.041 51.138 10.634 1.00 29.32 105 GLU A C 1
ATOM 783 O O . GLU A 1 116 ? 16.131 50.317 10.770 1.00 26.34 105 GLU A O 1
ATOM 789 N N . ARG A 1 117 ? 18.008 51.006 9.730 1.00 30.93 106 ARG A N 1
ATOM 790 C CA . ARG A 1 117 ? 18.049 49.843 8.842 1.00 31.89 106 ARG A CA 1
ATOM 791 C C . ARG A 1 117 ? 19.274 48.967 9.052 1.00 29.69 106 ARG A C 1
ATOM 792 O O . ARG A 1 117 ? 19.741 48.293 8.139 1.00 28.67 106 ARG A O 1
ATOM 800 N N . ILE A 1 118 ? 19.785 49.001 10.279 1.00 27.95 107 ILE A N 1
ATOM 801 C CA . ILE A 1 118 ? 20.900 48.167 10.686 1.00 28.17 107 ILE A CA 1
ATOM 802 C C . ILE A 1 118 ? 20.315 47.304 11.809 1.00 27.92 107 ILE A C 1
ATOM 803 O O . ILE A 1 118 ? 19.845 47.810 12.826 1.00 28.79 107 ILE A O 1
ATOM 808 N N . ILE A 1 119 ? 20.338 45.999 11.613 1.00 28.68 108 ILE A N 1
ATOM 809 C CA . ILE A 1 119 ? 19.796 45.070 12.591 1.00 29.66 108 ILE A CA 1
ATOM 810 C C . ILE A 1 119 ? 20.884 44.116 13.053 1.00 27.02 108 ILE A C 1
ATOM 811 O O . ILE A 1 119 ? 21.666 43.626 12.245 1.00 28.47 108 ILE A O 1
ATOM 816 N N . LEU A 1 120 ? 20.950 43.884 14.360 1.00 25.74 109 LEU A N 1
ATOM 817 C CA . LEU A 1 120 ? 2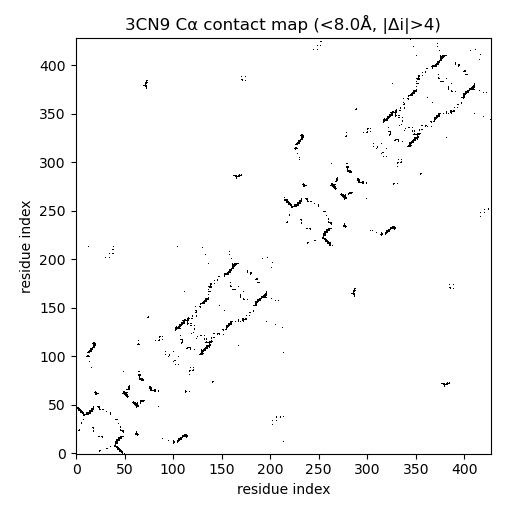1.952 42.985 14.927 1.00 26.98 109 LEU A CA 1
ATOM 818 C C . LEU A 1 120 ? 21.300 41.627 15.169 1.00 26.44 109 LEU A C 1
ATOM 819 O O . LEU A 1 120 ? 20.109 41.552 15.461 1.00 27.00 109 LEU A O 1
ATOM 824 N N . ALA A 1 121 ? 22.084 40.563 15.036 1.00 26.60 110 ALA A N 1
ATOM 825 C CA . ALA A 1 121 ? 21.587 39.205 15.233 1.00 22.83 110 ALA A CA 1
ATOM 826 C C . ALA A 1 121 ? 22.693 38.419 15.903 1.00 23.00 110 ALA A C 1
ATOM 827 O O . ALA A 1 121 ? 23.876 38.684 15.687 1.00 24.65 110 ALA A O 1
ATOM 829 N N . GLY A 1 122 ? 22.308 37.463 16.736 1.00 22.34 111 GLY A N 1
ATOM 830 C CA . GLY A 1 122 ? 23.292 36.646 17.402 1.00 21.35 111 GLY A CA 1
ATOM 831 C C . GLY A 1 122 ? 22.689 35.333 17.860 1.00 23.28 111 GLY A C 1
ATOM 832 O O . GLY A 1 122 ? 21.508 35.282 18.215 1.00 25.74 111 GLY A O 1
ATOM 833 N N . PHE A 1 123 ? 23.494 34.273 17.806 1.00 22.20 112 PHE A N 1
ATOM 834 C CA . PHE A 1 123 ? 23.103 32.944 18.253 1.00 20.64 112 PHE A CA 1
ATOM 835 C C . PHE A 1 123 ? 23.914 32.714 19.512 1.00 23.37 112 PHE A C 1
ATOM 836 O O . PHE A 1 123 ? 25.141 32.915 19.515 1.00 22.25 112 PHE A O 1
ATOM 844 N N . SER A 1 124 ? 23.227 32.297 20.570 1.00 24.02 113 SER A N 1
ATOM 845 C CA . SER A 1 124 ? 23.836 32.025 21.865 1.00 28.58 113 SER A CA 1
ATOM 846 C C . SER A 1 124 ? 24.797 33.129 22.345 1.00 27.82 113 SER A C 1
ATOM 847 O O . SER A 1 124 ? 24.375 34.269 22.495 1.00 27.16 113 SER A O 1
ATOM 850 N N . GLN A 1 125 ? 26.069 32.806 22.594 1.00 25.58 114 GLN A N 1
ATOM 851 C CA . GLN A 1 125 ? 27.027 33.818 23.071 1.00 26.53 114 GLN A CA 1
ATOM 852 C C . GLN A 1 125 ? 26.958 35.073 22.184 1.00 25.79 114 GLN A C 1
ATOM 853 O O . GLN A 1 125 ? 26.965 36.196 22.676 1.00 24.47 114 GLN A O 1
ATOM 859 N N . GLY A 1 126 ? 26.869 34.877 20.873 1.00 23.97 115 GLY A N 1
ATOM 860 C CA . GLY A 1 126 ? 26.778 36.012 19.975 1.00 21.88 115 GLY A CA 1
ATOM 861 C C . GLY A 1 126 ? 25.508 36.804 20.249 1.00 27.51 115 GLY A C 1
ATOM 862 O O . GLY A 1 126 ? 25.488 38.031 20.069 1.00 23.64 115 GLY A O 1
ATOM 863 N N . GLY A 1 127 ? 24.438 36.114 20.669 1.00 22.49 116 GLY A N 1
ATOM 864 C CA . GLY A 1 127 ? 23.198 36.807 20.986 1.00 20.80 116 GLY A CA 1
ATOM 865 C C . GLY A 1 127 ? 23.346 37.686 22.228 1.00 22.51 116 GLY A C 1
ATOM 866 O O . GLY A 1 127 ? 22.783 38.781 22.305 1.00 21.21 116 GLY A O 1
ATOM 867 N N . ALA A 1 128 ? 24.112 37.221 23.210 1.00 26.35 117 ALA A N 1
ATOM 868 C CA . ALA A 1 128 ? 24.330 38.016 24.430 1.00 24.30 117 ALA A CA 1
ATOM 869 C C . ALA A 1 128 ? 25.091 39.298 24.060 1.00 20.57 117 ALA A C 1
ATOM 870 O O . ALA A 1 128 ? 24.857 40.362 24.630 1.00 20.17 117 ALA A O 1
ATOM 872 N N . VAL A 1 129 ? 26.008 39.188 23.102 1.00 22.87 118 VAL A N 1
ATOM 873 C CA . VAL A 1 129 ? 26.763 40.360 22.658 1.00 23.70 118 VAL A CA 1
ATOM 874 C C . VAL A 1 129 ? 25.853 41.381 21.976 1.00 23.96 118 VAL A C 1
ATOM 875 O O . VAL A 1 129 ? 25.876 42.548 22.346 1.00 24.42 118 VAL A O 1
ATOM 879 N N . VAL A 1 130 ? 25.060 40.962 20.986 1.00 23.98 119 VAL A N 1
ATOM 880 C CA . VAL A 1 130 ? 24.211 41.946 20.310 1.00 23.86 119 VAL A CA 1
ATOM 881 C C . VAL A 1 130 ? 23.134 42.549 21.202 1.00 25.73 119 VAL A C 1
ATOM 882 O O . VAL A 1 130 ? 22.799 43.714 21.045 1.00 23.52 119 VAL A O 1
ATOM 886 N N . LEU A 1 131 ? 22.582 41.767 22.129 1.00 21.55 120 LEU A N 1
ATOM 887 C CA . LEU A 1 131 ? 21.591 42.326 23.038 1.00 23.64 120 LEU A CA 1
ATOM 888 C C . LEU A 1 131 ? 22.281 43.391 23.899 1.00 22.67 120 LEU A C 1
ATOM 889 O O . LEU A 1 131 ? 21.732 44.477 24.125 1.00 23.79 120 LEU A O 1
ATOM 894 N N . HIS A 1 132 ? 23.496 43.095 24.355 1.00 23.61 121 HIS A N 1
ATOM 895 C CA . HIS A 1 132 ? 24.251 44.062 25.167 1.00 26.16 121 HIS A CA 1
ATOM 896 C C . HIS A 1 132 ? 24.572 45.317 24.345 1.00 24.94 121 HIS A C 1
ATOM 897 O O . HIS A 1 132 ? 24.408 46.455 24.815 1.00 27.27 121 HIS A O 1
ATOM 904 N N . THR A 1 133 ? 25.014 45.111 23.111 1.00 20.05 122 THR A N 1
ATOM 905 C CA . THR A 1 133 ? 25.373 46.229 22.254 1.00 23.71 122 THR A CA 1
ATOM 906 C C . THR A 1 133 ? 24.208 47.185 22.051 1.00 26.94 122 THR A C 1
ATOM 907 O O . THR A 1 133 ? 24.330 48.386 22.301 1.00 27.04 122 THR A O 1
ATOM 911 N N . ALA A 1 134 ? 23.076 46.644 21.609 1.00 24.74 123 ALA A N 1
ATOM 912 C CA . ALA A 1 134 ? 21.889 47.450 21.334 1.00 24.17 123 ALA A CA 1
ATOM 913 C C . ALA A 1 134 ? 21.206 48.083 22.534 1.00 27.14 123 ALA A C 1
ATOM 914 O O . ALA A 1 134 ? 20.712 49.215 22.440 1.00 26.01 123 ALA A O 1
ATOM 916 N N . PHE A 1 135 ? 21.180 47.374 23.660 1.00 23.72 124 PHE A N 1
ATOM 917 C CA . PHE A 1 135 ? 20.457 47.876 24.814 1.00 26.03 124 PHE A CA 1
ATOM 918 C C . PHE A 1 135 ? 21.230 48.356 26.029 1.00 27.70 124 PHE A C 1
ATOM 919 O O . PHE A 1 135 ? 20.651 48.954 26.920 1.00 29.42 124 PHE A O 1
ATOM 927 N N . ARG A 1 136 ? 22.530 48.109 26.074 1.00 25.27 125 ARG A N 1
ATOM 928 C CA . ARG A 1 136 ? 23.321 48.565 27.208 1.00 25.23 125 ARG A CA 1
ATOM 929 C C . ARG A 1 136 ? 24.455 49.524 26.798 1.00 29.29 125 ARG A C 1
ATOM 930 O O . ARG A 1 136 ? 24.943 50.289 27.613 1.00 31.74 125 ARG A O 1
ATOM 938 N N . ARG A 1 137 ? 24.853 49.512 25.535 1.00 24.35 126 ARG A N 1
ATOM 939 C CA . A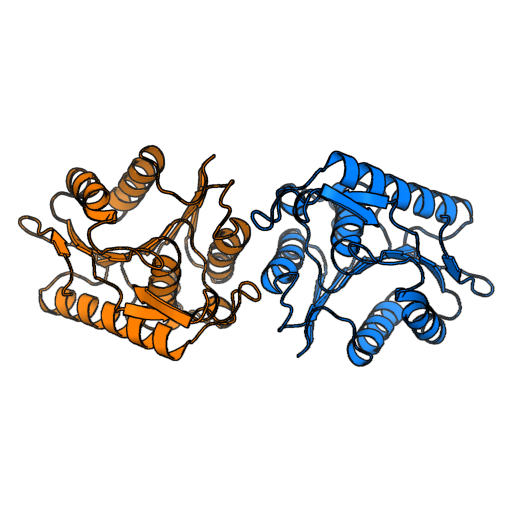RG A 1 137 ? 26.009 50.305 25.159 1.00 26.80 126 ARG A CA 1
ATOM 940 C C . ARG A 1 137 ? 25.882 51.329 24.033 1.00 25.83 126 ARG A C 1
ATOM 941 O O . ARG A 1 137 ? 26.200 52.498 24.237 1.00 28.41 126 ARG A O 1
ATOM 949 N N . TYR A 1 138 ? 25.436 50.913 22.850 1.00 24.87 127 TYR A N 1
ATOM 950 C CA . TYR A 1 138 ? 25.349 51.843 21.724 1.00 25.31 127 TYR A CA 1
ATOM 951 C C . TYR A 1 138 ? 24.268 52.892 21.962 1.00 29.74 127 TYR A C 1
ATOM 952 O O . TYR A 1 138 ? 23.102 52.561 22.185 1.00 26.57 127 TYR A O 1
ATOM 961 N N . ALA A 1 139 ? 24.666 54.162 21.902 1.00 30.19 128 ALA A N 1
ATOM 962 C CA . ALA A 1 139 ? 23.757 55.282 22.150 1.00 30.78 128 ALA A CA 1
ATOM 963 C C . ALA A 1 139 ? 22.649 55.454 21.112 1.00 32.23 128 ALA A C 1
ATOM 964 O O . ALA A 1 139 ? 21.500 55.710 21.462 1.00 30.45 128 ALA A O 1
ATOM 966 N N . GLN A 1 140 ? 23.000 55.328 19.839 1.00 30.26 129 GLN A N 1
ATOM 967 C CA . GLN A 1 140 ? 22.026 55.451 18.761 1.00 31.74 129 GLN A CA 1
ATOM 968 C C . GLN A 1 140 ? 21.178 54.172 18.626 1.00 33.02 129 GLN A C 1
ATOM 969 O O . GLN A 1 140 ? 21.708 53.077 18.408 1.00 32.44 129 GLN A O 1
ATOM 975 N N . PRO A 1 141 ? 19.852 54.290 18.755 1.00 32.91 130 PRO A N 1
ATOM 976 C CA . PRO A 1 141 ? 19.027 53.083 18.625 1.00 33.43 130 PRO A CA 1
ATOM 977 C C . PRO A 1 141 ? 19.070 52.458 17.229 1.00 31.53 130 PRO A C 1
ATOM 978 O O . PRO A 1 141 ? 19.074 53.161 16.209 1.00 29.99 130 PRO A O 1
ATOM 982 N N . LEU A 1 142 ? 19.129 51.129 17.197 1.00 29.53 131 LEU A N 1
ATOM 983 C CA . LEU A 1 142 ? 19.214 50.386 15.945 1.00 31.06 131 LEU A CA 1
ATOM 984 C C . LEU A 1 142 ? 17.851 49.989 15.381 1.00 30.42 131 LEU A C 1
ATOM 985 O O . LEU A 1 142 ? 16.821 50.217 16.009 1.00 30.79 131 LEU A O 1
ATOM 990 N N . GLY A 1 143 ? 17.862 49.389 14.192 1.00 29.11 132 GLY A N 1
ATOM 991 C CA . GLY A 1 143 ? 16.631 48.960 13.547 1.00 27.54 132 GLY A CA 1
ATOM 992 C C . GLY A 1 143 ? 15.995 47.730 14.176 1.00 31.13 132 GLY A C 1
ATOM 993 O O . GLY A 1 143 ? 14.827 47.447 13.920 1.00 29.64 132 GLY A O 1
ATOM 994 N N . GLY A 1 144 ? 16.749 46.988 14.990 1.00 28.63 133 GLY A N 1
ATOM 995 C CA . GLY A 1 144 ? 16.182 45.803 15.622 1.00 29.68 133 GLY A CA 1
ATOM 996 C C . GLY A 1 144 ? 17.223 44.775 16.030 1.00 25.80 133 GLY A C 1
ATOM 997 O O . GLY A 1 144 ? 18.389 44.882 15.633 1.00 28.17 133 GLY A O 1
ATOM 998 N N . VAL A 1 145 ? 16.794 43.782 16.814 1.00 23.51 134 VAL A N 1
ATOM 999 C CA . VAL A 1 145 ? 17.669 42.705 17.266 1.00 21.60 134 VAL A CA 1
ATOM 1000 C C . VAL A 1 145 ? 17.020 41.319 17.125 1.00 26.23 134 VAL A C 1
ATOM 1001 O O . VAL A 1 145 ? 15.838 41.136 17.453 1.00 26.40 134 VAL A O 1
ATOM 1005 N N . LEU A 1 146 ? 17.801 40.355 16.630 1.00 21.93 135 LEU A N 1
ATOM 1006 C CA . LEU A 1 146 ? 17.365 38.957 16.504 1.00 22.48 135 LEU A CA 1
ATOM 1007 C C . LEU A 1 146 ? 18.214 38.191 17.532 1.00 23.40 135 LEU A C 1
ATOM 1008 O O . LEU A 1 146 ? 19.443 38.168 17.437 1.00 24.65 135 LEU A O 1
ATOM 1013 N N . ALA A 1 147 ? 17.561 37.568 18.502 1.00 24.59 136 ALA A N 1
ATOM 1014 C CA . ALA A 1 147 ? 18.243 36.825 19.563 1.00 23.32 136 ALA A CA 1
ATOM 1015 C C . ALA A 1 147 ? 17.871 35.356 19.503 1.00 23.34 136 ALA A C 1
ATOM 1016 O O . ALA A 1 147 ? 16.796 34.963 19.955 1.00 25.12 136 ALA A O 1
ATOM 1018 N N . LEU A 1 148 ? 18.753 34.542 18.940 1.00 20.71 137 LEU A N 1
ATOM 1019 C CA . LEU A 1 148 ? 18.496 33.112 18.799 1.00 23.13 137 LEU A CA 1
ATOM 1020 C C . LEU A 1 148 ? 19.165 32.240 19.867 1.00 27.36 137 LEU A C 1
ATOM 1021 O O . LEU A 1 148 ? 20.388 32.322 20.047 1.00 25.71 137 LEU A O 1
ATOM 1026 N N . SER A 1 149 ? 18.365 31.433 20.575 1.00 23.84 138 SER A N 1
ATOM 1027 C CA . SER A 1 149 ? 18.872 30.487 21.582 1.00 20.42 138 SER A CA 1
ATOM 1028 C C . SER A 1 149 ? 19.936 31.154 22.454 1.00 23.69 138 SER A C 1
ATOM 1029 O O . SER A 1 149 ? 21.034 30.613 22.647 1.00 23.72 138 SER A O 1
ATOM 1032 N N . THR A 1 150 ? 19.597 32.306 23.014 1.00 22.31 139 THR A N 1
ATOM 1033 C CA . THR A 1 150 ? 20.578 33.077 23.742 1.00 21.24 139 THR A CA 1
ATOM 1034 C C . THR A 1 150 ? 20.086 33.529 25.099 1.00 19.88 139 THR A C 1
ATOM 1035 O O . THR A 1 150 ? 19.068 33.040 25.605 1.00 23.75 139 THR A O 1
ATOM 1039 N N . TYR A 1 151 ? 20.832 34.449 25.701 1.00 21.77 140 TYR A N 1
ATOM 1040 C CA . TYR A 1 151 ? 20.486 34.998 27.009 1.00 22.37 140 TYR A CA 1
ATOM 1041 C C . TYR A 1 151 ? 21.151 36.370 27.083 1.00 26.94 140 TYR A C 1
ATOM 1042 O O . TYR A 1 151 ? 21.869 36.753 26.151 1.00 24.33 140 TYR A O 1
ATOM 1051 N N . ALA A 1 152 ? 20.892 37.119 28.152 1.00 24.67 141 ALA A N 1
ATOM 1052 C CA . ALA A 1 152 ? 21.447 38.472 28.307 1.00 24.83 141 ALA A CA 1
ATOM 1053 C C . ALA A 1 152 ? 21.787 38.716 29.765 1.00 26.02 141 ALA A C 1
ATOM 1054 O O . ALA A 1 152 ? 21.039 39.356 30.491 1.00 29.02 141 ALA A O 1
ATOM 1056 N N . PRO A 1 153 ? 22.940 38.207 30.210 1.00 32.18 142 PRO A N 1
ATOM 1057 C CA . PRO A 1 153 ? 23.378 38.363 31.602 1.00 27.50 142 PRO A CA 1
ATOM 1058 C C . PRO A 1 153 ? 23.458 39.803 32.099 1.00 32.67 142 PRO A C 1
ATOM 1059 O O . PRO A 1 153 ? 23.164 40.070 33.271 1.00 28.97 142 PRO A O 1
ATOM 1063 N N . THR A 1 154 ? 23.842 40.731 31.217 1.00 26.49 143 THR A N 1
ATOM 1064 C CA . THR A 1 154 ? 23.963 42.123 31.620 1.00 23.20 143 THR A CA 1
ATOM 1065 C C . THR A 1 154 ? 22.620 42.861 31.671 1.00 25.58 143 THR A C 1
ATOM 1066 O O . THR A 1 154 ? 22.590 44.070 31.921 1.00 29.23 143 THR A O 1
ATOM 1070 N N . PHE A 1 155 ? 21.509 42.166 31.433 1.00 26.36 144 PHE A N 1
ATOM 1071 C CA . PHE A 1 155 ? 20.222 42.865 31.497 1.00 27.53 144 PHE A CA 1
ATOM 1072 C C . PHE A 1 155 ? 19.800 43.121 32.928 1.00 30.96 144 PHE A C 1
ATOM 1073 O O . PHE A 1 155 ? 18.761 43.736 33.168 1.00 33.92 144 PHE A O 1
ATOM 1081 N N . ASP A 1 156 ? 20.618 42.668 33.882 1.00 30.05 145 ASP A N 1
ATOM 1082 C CA . ASP A 1 156 ? 20.332 42.934 35.283 1.00 31.91 145 ASP A CA 1
ATOM 1083 C C . ASP A 1 156 ? 20.432 44.447 35.506 1.00 36.67 145 ASP A C 1
ATOM 1084 O O . ASP A 1 156 ? 19.746 44.987 36.371 1.00 36.67 145 ASP A O 1
ATOM 1089 N N . ASP A 1 157 ? 21.266 45.126 34.713 1.00 34.02 146 ASP A N 1
ATOM 1090 C CA . ASP A 1 157 ? 21.430 46.579 34.826 1.00 37.65 146 ASP A CA 1
ATOM 1091 C C . ASP A 1 157 ? 20.774 47.327 33.659 1.00 37.43 146 ASP A C 1
ATOM 1092 O O . ASP A 1 157 ? 21.200 48.419 33.294 1.00 37.24 146 ASP A O 1
ATOM 1097 N N . LEU A 1 158 ? 19.745 46.728 33.079 1.00 37.33 147 LEU A N 1
ATOM 1098 C CA . LEU A 1 158 ? 19.023 47.319 31.957 1.00 37.06 147 LEU A CA 1
ATOM 1099 C C . LEU A 1 158 ? 18.369 48.604 32.444 1.00 37.78 147 LEU A C 1
ATOM 1100 O O . LEU A 1 158 ? 17.657 48.585 33.440 1.00 41.12 147 LEU A O 1
ATOM 1105 N N . ALA A 1 159 ? 18.599 49.716 31.754 1.00 34.91 148 ALA A N 1
ATOM 1106 C CA . ALA A 1 159 ? 18.007 50.993 32.171 1.00 36.23 148 ALA A CA 1
ATOM 1107 C C . ALA A 1 159 ? 17.805 51.846 30.937 1.00 33.16 148 ALA A C 1
ATOM 1108 O O . ALA A 1 159 ? 18.576 52.760 30.667 1.00 35.98 148 ALA A O 1
ATOM 1110 N N . LEU A 1 160 ? 16.744 51.549 30.205 1.00 30.27 149 LEU A N 1
ATOM 1111 C CA . LEU A 1 160 ? 16.450 52.224 28.960 1.00 30.54 149 LEU A CA 1
ATOM 1112 C C . LEU A 1 160 ? 15.817 53.597 29.014 1.00 34.28 149 LEU A C 1
ATOM 1113 O O . LEU A 1 160 ? 14.958 53.864 29.852 1.00 35.33 149 LEU A O 1
ATOM 1118 N N . ASP A 1 161 ? 16.242 54.452 28.085 1.00 35.09 150 ASP A N 1
ATOM 1119 C CA . ASP A 1 161 ? 15.680 55.783 27.948 1.00 35.00 150 ASP A CA 1
ATOM 1120 C C . ASP A 1 161 ? 14.597 55.555 26.905 1.00 36.56 150 ASP A C 1
ATOM 1121 O O . ASP A 1 161 ? 14.477 54.449 26.377 1.00 34.35 150 ASP A O 1
ATOM 1126 N N . GLU A 1 162 ? 13.805 56.576 26.598 1.00 36.05 151 GLU A N 1
ATOM 1127 C CA . GLU A 1 162 ? 12.742 56.396 25.624 1.00 36.06 151 GLU A CA 1
ATOM 1128 C C . GLU A 1 162 ? 13.209 55.979 24.242 1.00 38.54 151 GLU A C 1
ATOM 1129 O O . GLU A 1 162 ? 12.559 55.155 23.598 1.00 43.15 151 GLU A O 1
ATOM 1135 N N . ARG A 1 163 ? 14.322 56.537 23.778 1.00 33.67 152 ARG A N 1
ATOM 1136 C CA . ARG A 1 163 ? 14.803 56.214 22.436 1.00 34.87 152 ARG A CA 1
ATOM 1137 C C . ARG A 1 163 ? 15.151 54.725 22.213 1.00 29.70 152 ARG A C 1
ATOM 1138 O O . ARG A 1 163 ? 14.919 54.188 21.140 1.00 31.56 152 ARG A O 1
ATOM 1146 N N . HIS A 1 164 ? 15.676 54.045 23.221 1.00 29.81 153 HIS A N 1
ATOM 1147 C CA . HIS A 1 164 ? 16.022 52.638 23.031 1.00 29.87 153 HIS A CA 1
ATOM 1148 C C . HIS A 1 164 ? 14.801 51.734 23.122 1.00 30.96 153 HIS A C 1
ATOM 1149 O O . HIS A 1 164 ? 14.834 50.582 22.698 1.00 29.79 153 HIS A O 1
ATOM 1156 N N . LYS A 1 165 ? 13.707 52.255 23.657 1.00 28.32 154 LYS A N 1
ATOM 1157 C CA . LYS A 1 165 ? 12.522 51.442 23.762 1.00 28.71 154 LYS A CA 1
ATOM 1158 C C . LYS A 1 165 ? 11.929 51.204 22.383 1.00 31.55 154 LYS A C 1
ATOM 1159 O O . LYS A 1 165 ? 11.124 50.291 22.210 1.00 28.30 154 LYS A O 1
ATOM 1165 N N . ARG A 1 166 ? 12.339 52.013 21.403 1.00 29.87 155 ARG A N 1
ATOM 1166 C CA . ARG A 1 166 ? 11.822 51.882 20.036 1.00 33.32 155 ARG A CA 1
ATOM 1167 C C . ARG A 1 166 ? 12.429 50.727 19.234 1.00 32.97 155 ARG A C 1
ATOM 1168 O O . ARG A 1 166 ? 11.956 50.416 18.147 1.00 34.49 155 ARG A O 1
ATOM 1176 N N . ILE A 1 167 ? 13.471 50.092 19.761 1.00 30.65 156 ILE A N 1
ATOM 1177 C CA . ILE A 1 167 ? 14.131 48.982 19.053 1.00 28.84 156 ILE A CA 1
ATOM 1178 C C . ILE A 1 167 ? 13.355 47.659 19.156 1.00 27.25 156 ILE A C 1
ATOM 1179 O O . ILE A 1 167 ? 13.281 47.062 20.224 1.00 26.25 156 ILE A O 1
ATOM 1184 N N . PRO A 1 168 ? 12.811 47.161 18.031 1.00 26.86 157 PRO A N 1
ATOM 1185 C CA . PRO A 1 168 ? 12.057 45.906 18.091 1.00 25.89 157 PRO A CA 1
ATOM 1186 C C . PRO A 1 168 ? 12.992 44.695 18.220 1.00 26.16 157 PRO A C 1
ATOM 1187 O O . PRO A 1 168 ? 14.112 44.711 17.700 1.00 25.09 157 PRO A O 1
ATOM 1191 N N . VAL A 1 169 ? 12.521 43.656 18.913 1.00 27.11 158 VAL A N 1
ATOM 1192 C CA . VAL A 1 169 ? 13.319 42.449 19.131 1.00 24.65 158 VAL A CA 1
ATOM 1193 C C . VAL A 1 169 ? 12.502 41.171 18.929 1.00 25.25 158 VAL A C 1
ATOM 1194 O O . VAL A 1 169 ? 11.338 41.089 19.341 1.00 29.04 158 VAL A O 1
ATOM 1198 N N . LEU A 1 170 ? 13.121 40.182 18.297 1.00 25.06 159 LEU A N 1
ATOM 1199 C CA . LEU A 1 170 ? 12.504 38.867 18.130 1.00 25.60 159 LEU A CA 1
ATOM 1200 C C . LEU A 1 170 ? 13.415 37.870 18.850 1.00 23.69 159 LEU A C 1
ATOM 1201 O O . LEU A 1 170 ? 14.611 37.773 18.557 1.00 26.07 159 LEU A O 1
ATOM 1206 N N . HIS A 1 171 ? 12.841 37.134 19.790 1.00 23.73 160 HIS A N 1
ATOM 1207 C CA . HIS A 1 171 ? 13.558 36.125 20.561 1.00 27.60 160 HIS A CA 1
ATOM 1208 C C . HIS A 1 171 ? 13.157 34.742 20.046 1.00 26.92 160 HIS A C 1
ATOM 1209 O O . HIS A 1 171 ? 11.963 34.444 19.934 1.00 27.43 160 HIS A O 1
ATOM 1216 N N . LEU A 1 172 ? 14.148 33.898 19.756 1.00 27.09 161 LEU A N 1
ATOM 1217 C CA . LEU A 1 172 ? 13.896 32.545 19.264 1.00 28.18 161 LEU A CA 1
ATOM 1218 C C . LEU A 1 172 ? 14.648 31.545 20.139 1.00 28.27 161 LEU A C 1
ATOM 1219 O O . LEU A 1 172 ? 15.782 31.807 20.544 1.00 26.79 161 LEU A O 1
ATOM 1224 N N . HIS A 1 173 ? 14.033 30.393 20.406 1.00 27.06 162 HIS A N 1
ATOM 1225 C CA . HIS A 1 173 ? 14.663 29.396 21.253 1.00 24.78 162 HIS A CA 1
ATOM 1226 C C . HIS A 1 173 ? 14.110 27.983 21.055 1.00 28.70 162 HIS A C 1
ATOM 1227 O O . HIS A 1 173 ? 12.924 27.808 20.768 1.00 26.56 162 HIS A O 1
ATOM 1234 N N . GLY A 1 174 ? 14.974 26.978 21.184 1.00 27.02 163 GLY A N 1
ATOM 1235 C CA . GLY A 1 174 ? 14.509 25.603 21.079 1.00 23.55 163 GLY A CA 1
ATOM 1236 C C . GLY A 1 174 ? 14.027 25.226 22.481 1.00 29.33 163 GLY A C 1
ATOM 1237 O O . GLY A 1 174 ? 14.751 25.437 23.457 1.00 26.04 163 GLY A O 1
ATOM 1238 N N . SER A 1 175 ? 12.820 24.679 22.609 1.00 29.40 164 SER A N 1
ATOM 1239 C CA . SER A 1 175 ? 12.303 24.337 23.937 1.00 33.17 164 SER A CA 1
ATOM 1240 C C . SER A 1 175 ? 13.072 23.182 24.592 1.00 32.74 164 SER A C 1
ATOM 1241 O O . SER A 1 175 ? 12.977 22.964 25.799 1.00 30.75 164 SER A O 1
ATOM 1244 N N . GLN A 1 176 ? 13.862 22.471 23.796 1.00 32.37 165 GLN A N 1
ATOM 1245 C CA . GLN A 1 176 ? 14.645 21.349 24.300 1.00 33.26 165 GLN A CA 1
ATOM 1246 C C . GLN A 1 176 ? 16.122 21.708 24.462 1.00 31.66 165 GLN A C 1
ATOM 1247 O O . GLN A 1 176 ? 16.964 20.840 24.682 1.00 26.03 165 GLN A O 1
ATOM 1253 N N . ASP A 1 177 ? 16.437 22.992 24.364 1.00 29.08 166 ASP A N 1
ATOM 1254 C CA . ASP A 1 177 ? 17.832 23.434 24.458 1.00 29.12 166 ASP A CA 1
ATOM 1255 C C . ASP A 1 177 ? 18.556 22.938 25.716 1.00 29.82 166 ASP A C 1
ATOM 1256 O O . ASP A 1 177 ? 18.180 23.274 26.837 1.00 32.48 166 ASP A O 1
ATOM 1261 N N . ASP A 1 178 ? 19.613 22.155 25.532 1.00 28.46 167 ASP A N 1
ATOM 1262 C CA . ASP A 1 178 ? 20.360 21.648 26.671 1.00 29.70 167 ASP A CA 1
ATOM 1263 C C . ASP A 1 178 ? 21.678 22.376 26.892 1.00 31.37 167 ASP A C 1
ATOM 1264 O O . ASP A 1 178 ? 22.524 21.883 27.618 1.00 32.88 167 ASP A O 1
ATOM 1269 N N . VAL A 1 179 ? 21.843 23.550 26.279 1.00 29.59 168 VAL A N 1
ATOM 1270 C CA . VAL A 1 179 ? 23.066 24.346 26.436 1.00 28.81 168 VAL A CA 1
ATOM 1271 C C . VAL A 1 179 ? 22.689 25.685 27.077 1.00 27.02 168 VAL A C 1
ATOM 1272 O O . VAL A 1 179 ? 23.218 26.054 28.117 1.00 30.61 168 VAL A O 1
ATOM 1276 N N . VAL A 1 180 ? 21.785 26.417 26.444 1.00 23.71 169 VAL A N 1
ATOM 1277 C CA . VAL A 1 180 ? 21.305 27.662 26.994 1.00 26.10 169 VAL A CA 1
ATOM 1278 C C . VAL A 1 180 ? 19.850 27.378 27.361 1.00 24.69 169 VAL A C 1
ATOM 1279 O O . VAL A 1 180 ? 19.018 27.119 26.495 1.00 27.21 169 VAL A O 1
ATOM 1283 N N . ASP A 1 181 ? 19.549 27.432 28.648 1.00 28.20 170 ASP A N 1
ATOM 1284 C CA . ASP A 1 181 ? 18.200 27.160 29.119 1.00 28.50 170 ASP A CA 1
ATOM 1285 C C . ASP A 1 181 ? 17.177 28.103 28.500 1.00 26.78 170 ASP A C 1
ATOM 1286 O O . ASP A 1 181 ? 17.355 29.318 28.506 1.00 29.20 170 ASP A O 1
ATOM 1291 N N . PRO A 1 182 ? 16.085 27.545 27.949 1.00 28.03 171 PRO A N 1
ATOM 1292 C CA . PRO A 1 182 ? 15.016 28.335 27.327 1.00 23.92 171 PRO A CA 1
ATOM 1293 C C . PRO A 1 182 ? 14.514 29.377 28.326 1.00 26.98 171 PRO A C 1
ATOM 1294 O O . PRO A 1 182 ? 14.014 30.436 27.943 1.00 26.85 171 PRO A O 1
ATOM 1298 N N . ALA A 1 183 ? 14.632 29.068 29.615 1.00 26.76 172 ALA A N 1
ATOM 1299 C CA . ALA A 1 183 ? 14.178 30.009 30.644 1.00 26.15 172 ALA A CA 1
ATOM 1300 C C . ALA A 1 183 ? 15.087 31.226 30.702 1.00 24.94 172 ALA A C 1
ATOM 1301 O O . ALA A 1 183 ? 14.631 32.326 31.023 1.00 24.12 172 ALA A O 1
ATOM 1303 N N . LEU A 1 184 ? 16.374 31.044 30.414 1.00 22.59 173 LEU A N 1
ATOM 1304 C CA . LEU A 1 184 ? 17.287 32.184 30.423 1.00 24.15 173 LEU A CA 1
ATOM 1305 C C . LEU A 1 184 ? 16.971 32.993 29.166 1.00 27.55 173 LEU A C 1
ATOM 1306 O O . LEU A 1 184 ? 17.038 34.217 29.170 1.00 22.93 173 LEU A O 1
ATOM 1311 N N . GLY A 1 185 ? 16.618 32.299 28.089 1.00 25.74 174 GLY A N 1
ATOM 1312 C CA . GLY A 1 185 ? 16.249 33.015 26.889 1.00 26.53 174 GLY A CA 1
ATOM 1313 C C . GLY A 1 185 ? 15.010 33.857 27.162 1.00 28.04 174 GLY A C 1
ATOM 1314 O O . GLY A 1 185 ? 14.958 35.037 26.787 1.00 22.34 174 GLY A O 1
ATOM 1315 N N . ARG A 1 186 ? 14.010 33.273 27.835 1.00 27.60 175 ARG A N 1
ATOM 1316 C CA . ARG A 1 186 ? 12.769 34.009 28.129 1.00 26.99 175 ARG A CA 1
ATOM 1317 C C . ARG A 1 186 ? 13.016 35.177 29.084 1.00 25.80 175 ARG A C 1
ATOM 1318 O O . ARG A 1 186 ? 12.338 36.213 29.004 1.00 26.17 175 ARG A O 1
ATOM 1326 N N . ALA A 1 187 ? 13.986 35.019 29.977 1.00 23.61 176 ALA A N 1
ATOM 1327 C CA . ALA A 1 187 ? 14.309 36.070 30.941 1.00 25.93 176 ALA A CA 1
ATOM 1328 C C . ALA A 1 187 ? 14.817 37.340 30.255 1.00 27.59 176 ALA A C 1
ATOM 1329 O O . ALA A 1 187 ? 14.570 38.442 30.743 1.00 25.32 176 ALA A O 1
ATOM 1331 N N . ALA A 1 188 ? 15.535 37.190 29.139 1.00 28.17 177 ALA A N 1
ATOM 1332 C CA . ALA A 1 188 ? 16.035 38.351 28.394 1.00 24.81 177 ALA A CA 1
ATOM 1333 C C . ALA A 1 188 ? 14.820 39.052 27.772 1.00 26.57 177 ALA A C 1
ATOM 1334 O O . ALA A 1 188 ? 14.666 40.279 27.853 1.00 23.23 177 ALA A O 1
ATOM 1336 N N . HIS A 1 189 ? 13.948 38.254 27.160 1.00 29.16 178 HIS A N 1
ATOM 1337 C CA . HIS A 1 189 ? 12.720 38.769 26.546 1.00 28.91 178 HIS A CA 1
ATOM 1338 C C . HIS A 1 189 ? 11.879 39.492 27.604 1.00 27.61 178 HIS A C 1
ATOM 1339 O O . HIS A 1 189 ? 11.407 40.608 27.379 1.00 30.42 178 HIS A O 1
ATOM 1346 N N . ASP A 1 190 ? 11.715 38.875 28.771 1.00 27.11 179 ASP A N 1
ATOM 1347 C CA . ASP A 1 190 ? 10.910 39.492 29.821 1.00 28.90 179 ASP A CA 1
ATOM 1348 C C . ASP A 1 190 ? 11.489 40.804 30.360 1.00 29.77 179 ASP A C 1
ATOM 1349 O O . ASP A 1 190 ? 10.731 41.701 30.676 1.00 29.20 179 ASP A O 1
ATOM 1354 N N . ALA A 1 191 ? 12.815 40.919 30.454 1.00 29.27 180 ALA A N 1
ATOM 1355 C CA . ALA A 1 191 ? 13.437 42.148 30.969 1.00 29.14 180 ALA A CA 1
ATOM 1356 C C . ALA A 1 191 ? 13.219 43.344 30.031 1.00 28.31 180 ALA A C 1
ATOM 1357 O O . ALA A 1 191 ? 13.045 44.478 30.479 1.00 25.09 180 ALA A O 1
ATOM 1359 N N . LEU A 1 192 ? 13.253 43.093 28.729 1.00 25.62 181 LEU A N 1
ATOM 1360 C CA . LEU A 1 192 ? 13.032 44.160 27.762 1.00 28.59 181 LEU A CA 1
ATOM 1361 C C . LEU A 1 192 ? 11.541 44.506 27.780 1.00 27.36 181 LEU A C 1
ATOM 1362 O O . LEU A 1 192 ? 11.148 45.684 27.747 1.00 30.15 181 LEU A O 1
ATOM 1367 N N . GLN A 1 193 ? 10.707 43.478 27.832 1.00 27.39 182 GLN A N 1
ATOM 1368 C CA . GLN A 1 193 ? 9.271 43.690 27.855 1.00 30.74 182 GLN A CA 1
ATOM 1369 C C . GLN A 1 193 ? 8.922 44.572 29.056 1.00 35.00 182 GLN A C 1
ATOM 1370 O O . GLN A 1 193 ? 8.173 45.555 28.936 1.00 32.13 182 GLN A O 1
ATOM 1376 N N . ALA A 1 194 ? 9.495 44.246 30.208 1.00 32.36 183 ALA A N 1
ATOM 1377 C CA . ALA A 1 194 ? 9.224 45.022 31.404 1.00 34.00 183 ALA A CA 1
ATOM 1378 C C . ALA A 1 194 ? 9.617 46.478 31.204 1.00 35.53 183 ALA A C 1
ATOM 1379 O O . ALA A 1 194 ? 9.091 47.357 31.872 1.00 36.75 183 ALA A O 1
ATOM 1381 N N . GLN A 1 195 ? 10.536 46.755 30.286 1.00 35.45 184 GLN A N 1
ATOM 1382 C CA . GLN A 1 195 ? 10.927 48.151 30.094 1.00 33.17 184 GLN A CA 1
ATOM 1383 C C . GLN A 1 195 ? 10.315 48.868 28.905 1.00 34.45 184 GLN A C 1
ATOM 1384 O O . GLN A 1 195 ? 10.828 49.891 28.443 1.00 38.79 184 GLN A O 1
ATOM 1390 N N . GLY A 1 196 ? 9.199 48.327 28.424 1.00 33.20 185 GLY A N 1
ATOM 1391 C CA . GLY A 1 196 ? 8.480 48.946 27.327 1.00 36.46 185 GLY A CA 1
ATOM 1392 C C . GLY A 1 196 ? 8.981 48.678 25.931 1.00 37.27 185 GLY A C 1
ATOM 1393 O O . GLY A 1 196 ? 8.689 49.445 25.020 1.00 36.04 185 GLY A O 1
ATOM 1394 N N . VAL A 1 197 ? 9.729 47.598 25.749 1.00 35.36 186 VAL A N 1
ATOM 1395 C CA . VAL A 1 197 ? 10.251 47.262 24.434 1.00 31.13 186 VAL A CA 1
ATOM 1396 C C . VAL A 1 197 ? 9.278 46.313 23.736 1.00 34.40 186 VAL A C 1
ATOM 1397 O O . VAL A 1 197 ? 8.656 45.478 24.388 1.00 31.27 186 VAL A O 1
ATOM 1401 N N . GLU A 1 198 ? 9.147 46.458 22.418 1.00 31.12 187 GLU A N 1
ATOM 1402 C CA . GLU A 1 198 ? 8.276 45.599 21.624 1.00 34.93 187 GLU A CA 1
ATOM 1403 C C . GLU A 1 198 ? 9.062 44.308 21.399 1.00 32.18 187 GLU A C 1
ATOM 1404 O O . GLU A 1 198 ? 10.059 44.308 20.687 1.00 27.97 187 GLU A O 1
ATOM 1410 N N . VAL A 1 199 ? 8.623 43.215 22.006 1.00 30.68 188 VAL A N 1
ATOM 1411 C CA . VAL A 1 199 ? 9.327 41.950 21.851 1.00 30.99 188 VAL A CA 1
ATOM 1412 C C . VAL A 1 199 ? 8.437 40.851 21.323 1.00 29.56 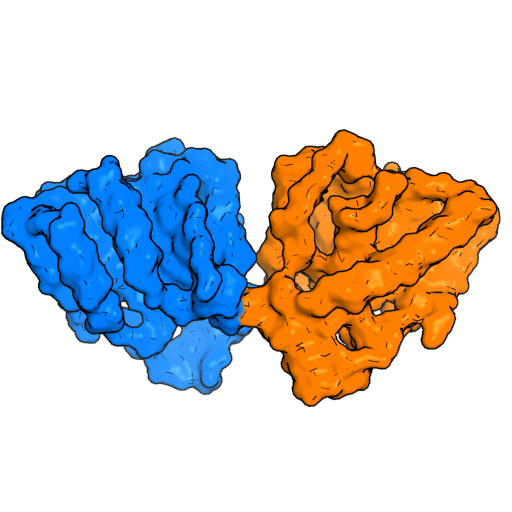188 VAL A C 1
ATOM 1413 O O . VAL A 1 199 ? 7.237 40.856 21.540 1.00 33.56 188 VAL A O 1
ATOM 1417 N N . GLY A 1 200 ? 9.044 39.912 20.614 1.00 28.65 189 GLY A N 1
ATOM 1418 C CA . GLY A 1 200 ? 8.301 38.783 20.095 1.00 26.03 189 GLY A CA 1
ATOM 1419 C C . GLY A 1 200 ? 8.996 37.543 20.621 1.00 27.12 189 GLY A C 1
ATOM 1420 O O . GLY A 1 200 ? 10.189 37.590 20.943 1.00 27.40 189 GLY A O 1
ATOM 1421 N N . TRP A 1 201 ? 8.266 36.440 20.707 1.00 24.78 190 TRP A N 1
ATOM 1422 C CA . TRP A 1 201 ? 8.823 35.185 21.185 1.00 29.87 190 TRP A CA 1
ATOM 1423 C C . TRP A 1 201 ? 8.352 34.007 20.341 1.00 30.23 190 TRP A C 1
ATOM 1424 O O . TRP A 1 201 ? 7.159 33.899 20.056 1.00 34.30 190 TRP A O 1
ATOM 1435 N N . HIS A 1 202 ? 9.275 33.130 19.947 1.00 30.59 191 HIS A N 1
ATOM 1436 C CA . HIS A 1 202 ? 8.920 31.922 19.176 1.00 33.65 191 HIS A CA 1
ATOM 1437 C C . HIS A 1 202 ? 9.798 30.757 19.614 1.00 32.24 191 HIS A C 1
ATOM 1438 O O . HIS A 1 202 ? 11.029 30.822 19.484 1.00 28.16 191 HIS A O 1
ATOM 1445 N N . ASP A 1 203 ? 9.210 29.693 20.148 1.00 27.99 192 ASP A N 1
ATOM 1446 C CA . ASP A 1 203 ? 10.068 28.569 20.480 1.00 30.83 192 ASP A CA 1
ATOM 1447 C C . ASP A 1 203 ? 9.740 27.421 19.547 1.00 31.48 192 ASP A C 1
ATOM 1448 O O . ASP A 1 203 ? 8.725 27.445 18.854 1.00 32.66 192 ASP A O 1
ATOM 1453 N N . TYR A 1 204 ? 10.619 26.435 19.495 1.00 31.44 193 TYR A N 1
ATOM 1454 C CA . TYR A 1 204 ? 10.442 25.323 18.580 1.00 31.51 193 TYR A CA 1
ATOM 1455 C C . TYR A 1 204 ? 10.849 24.037 19.257 1.00 34.05 193 TYR A C 1
ATOM 1456 O O . TYR A 1 204 ? 11.701 24.044 20.135 1.00 29.36 193 TYR A O 1
ATOM 1465 N N . PRO A 1 205 ? 10.244 22.910 18.845 1.00 34.59 194 PRO A N 1
ATOM 1466 C CA . PRO A 1 205 ? 10.561 21.604 19.425 1.00 36.37 194 PRO A CA 1
ATOM 1467 C C . PRO A 1 205 ? 11.926 21.120 18.940 1.00 36.92 194 PRO A C 1
ATOM 1468 O O . PRO A 1 205 ? 12.032 20.157 18.190 1.00 37.55 194 PRO A O 1
ATOM 1472 N N . MET A 1 206 ? 12.975 21.797 19.377 1.00 32.52 195 MET A N 1
ATOM 1473 C CA . MET A 1 206 ? 14.310 21.429 18.968 1.00 30.18 195 MET A CA 1
ATOM 1474 C C . MET A 1 206 ? 15.262 21.769 20.089 1.00 30.45 195 MET A C 1
ATOM 1475 O O . MET A 1 206 ? 14.847 22.313 21.120 1.00 31.27 195 MET A O 1
ATOM 1480 N N . GLY A 1 207 ? 16.535 21.446 19.867 1.00 26.77 196 GLY A N 1
ATOM 1481 C CA . GLY A 1 207 ? 17.577 21.715 20.839 1.00 27.49 196 GLY A CA 1
ATOM 1482 C C . GLY A 1 207 ? 18.335 23.004 20.549 1.00 27.52 196 GLY A C 1
ATOM 1483 O O . GLY A 1 207 ? 17.770 23.970 20.033 1.00 27.12 196 GLY A O 1
ATOM 1484 N N . HIS A 1 208 ? 19.624 23.013 20.871 1.00 28.02 197 HIS A N 1
ATOM 1485 C CA . HIS A 1 208 ? 20.470 24.184 20.675 1.00 28.36 197 HIS A CA 1
ATOM 1486 C C . HIS A 1 208 ? 20.880 24.201 19.213 1.00 29.20 197 HIS A C 1
ATOM 1487 O O . HIS A 1 208 ? 21.977 23.770 18.870 1.00 28.07 197 HIS A O 1
ATOM 1494 N N . GLU A 1 209 ? 20.017 24.722 18.351 1.00 27.48 198 GLU A N 1
ATOM 1495 C CA . GLU A 1 209 ? 20.328 24.702 16.931 1.00 27.56 198 GLU A CA 1
ATOM 1496 C C . GLU A 1 209 ? 19.448 25.704 16.231 1.00 28.95 198 GLU A C 1
ATOM 1497 O O . GLU A 1 209 ? 18.762 26.486 16.869 1.00 30.93 198 GLU A O 1
ATOM 1503 N N . VAL A 1 210 ? 19.483 25.660 14.905 1.00 27.95 199 VAL A N 1
ATOM 1504 C CA . VAL A 1 210 ? 18.692 26.531 14.064 1.00 30.18 199 VAL A CA 1
ATOM 1505 C C . VAL A 1 210 ? 17.900 25.624 13.110 1.00 34.45 199 VAL A C 1
ATOM 1506 O O . VAL A 1 210 ? 18.401 24.575 12.684 1.00 31.41 199 VAL A O 1
ATOM 1510 N N . SER A 1 211 ? 16.662 26.004 12.796 1.00 32.79 200 SER A N 1
ATOM 1511 C CA . SER A 1 211 ? 15.841 25.196 11.892 1.00 34.68 200 SER A CA 1
ATOM 1512 C C . SER A 1 211 ? 15.365 26.054 10.740 1.00 32.61 200 SER A C 1
ATOM 1513 O O . SER A 1 211 ? 15.327 27.273 10.849 1.00 33.33 200 SER A O 1
ATOM 1516 N N . LEU A 1 212 ? 14.983 25.422 9.638 1.00 34.89 201 LEU A N 1
ATOM 1517 C CA . LEU A 1 212 ? 14.509 26.171 8.480 1.00 34.15 201 LEU A CA 1
ATOM 1518 C C . LEU A 1 212 ? 13.207 26.928 8.807 1.00 34.17 201 LEU A C 1
ATOM 1519 O O . LEU A 1 212 ? 12.996 28.064 8.345 1.00 33.28 201 LEU A O 1
ATOM 1524 N N . GLU A 1 213 ? 12.341 26.314 9.611 1.00 30.88 202 GLU A N 1
ATOM 1525 C CA . GLU A 1 213 ? 11.092 26.966 9.995 1.00 32.10 202 GLU A CA 1
ATOM 1526 C C . GLU A 1 213 ? 11.471 28.261 10.722 1.00 29.11 202 GLU A C 1
ATOM 1527 O O . GLU A 1 213 ? 10.918 29.331 10.463 1.00 30.96 202 GLU A O 1
ATOM 1533 N N . GLU A 1 214 ? 12.449 28.148 11.617 1.00 30.64 203 GLU A N 1
ATOM 1534 C CA . GLU A 1 214 ? 12.937 29.294 12.375 1.00 29.75 203 GLU A CA 1
ATOM 1535 C C . GLU A 1 214 ? 13.437 30.390 11.416 1.00 27.97 203 GLU A C 1
ATOM 1536 O O . GLU A 1 214 ? 13.151 31.575 11.594 1.00 29.95 203 GLU A O 1
ATOM 1542 N N . ILE A 1 215 ? 14.161 29.994 10.377 1.00 26.22 204 ILE A N 1
ATOM 1543 C CA . ILE A 1 215 ? 14.673 30.981 9.435 1.00 27.33 204 ILE A CA 1
ATOM 1544 C C . ILE A 1 215 ? 13.553 31.621 8.627 1.00 27.50 204 ILE A C 1
ATOM 1545 O O . ILE A 1 215 ? 13.621 32.811 8.316 1.00 34.06 204 ILE A O 1
ATOM 1550 N N . HIS A 1 216 ? 12.505 30.853 8.313 1.00 29.40 205 HIS A N 1
ATOM 1551 C CA . HIS A 1 216 ? 11.357 31.411 7.577 1.00 32.77 205 HIS A CA 1
ATOM 1552 C C . HIS A 1 216 ? 10.680 32.448 8.476 1.00 30.49 205 HIS A C 1
ATOM 1553 O O . HIS A 1 216 ? 10.289 33.519 8.014 1.00 30.71 205 HIS A O 1
ATOM 1560 N N . ASP A 1 217 ? 10.525 32.131 9.765 1.00 31.62 206 ASP A N 1
ATOM 1561 C CA . ASP A 1 217 ? 9.878 33.079 10.682 1.00 28.30 206 ASP A CA 1
ATOM 1562 C C . ASP A 1 217 ? 10.697 34.355 10.817 1.00 28.00 206 ASP A C 1
ATOM 1563 O O . ASP A 1 217 ? 10.148 35.452 10.887 1.00 31.11 206 ASP A O 1
ATOM 1568 N N . ILE A 1 218 ? 12.017 34.210 10.863 1.00 22.17 207 ILE A N 1
ATOM 1569 C CA . ILE A 1 218 ? 12.891 35.378 10.967 1.00 29.34 207 ILE A CA 1
ATOM 1570 C C . ILE A 1 218 ? 12.765 36.247 9.689 1.00 27.30 207 ILE A C 1
ATOM 1571 O O . ILE A 1 218 ? 12.687 37.475 9.771 1.00 26.25 207 ILE A O 1
ATOM 1576 N N . GLY A 1 219 ? 12.709 35.601 8.524 1.00 28.33 208 GLY A N 1
ATOM 1577 C CA . GLY A 1 219 ? 12.558 36.336 7.273 1.00 31.51 208 GLY A CA 1
ATOM 1578 C C . GLY A 1 219 ? 11.284 37.176 7.250 1.00 30.44 208 GLY A C 1
ATOM 1579 O O . GLY A 1 219 ? 11.291 38.334 6.842 1.00 34.97 208 GLY A O 1
ATOM 1580 N N . ALA A 1 220 ? 10.183 36.602 7.710 1.00 30.37 209 ALA A N 1
ATOM 1581 C CA . ALA A 1 220 ? 8.915 37.327 7.741 1.00 31.44 209 ALA A CA 1
ATOM 1582 C C . ALA A 1 220 ? 8.966 38.512 8.713 1.00 32.42 209 ALA A C 1
ATOM 1583 O O . ALA A 1 220 ? 8.391 39.573 8.459 1.00 32.12 209 ALA A O 1
ATOM 1585 N N . TRP A 1 221 ? 9.661 38.340 9.832 1.00 33.27 210 TRP A N 1
ATOM 1586 C CA . TRP A 1 221 ? 9.778 39.412 10.820 1.00 26.41 210 TRP A CA 1
ATOM 1587 C C . TRP A 1 221 ? 10.597 40.563 10.240 1.00 27.67 210 TRP A C 1
ATOM 1588 O O . TRP A 1 221 ? 10.270 41.738 10.436 1.00 27.67 210 TRP A O 1
ATOM 1599 N N . LEU A 1 222 ? 11.663 40.213 9.528 1.00 26.58 211 LEU A N 1
ATOM 1600 C CA . LEU A 1 222 ? 12.547 41.194 8.909 1.00 28.38 211 LEU A CA 1
ATOM 1601 C C . LEU A 1 222 ? 11.883 41.925 7.737 1.00 34.41 211 LEU A C 1
ATOM 1602 O O . LEU A 1 222 ? 12.046 43.148 7.585 1.00 33.66 211 LEU A O 1
ATOM 1607 N N . ARG A 1 223 ? 11.149 41.173 6.911 1.00 34.09 212 ARG A N 1
ATOM 1608 C CA . ARG A 1 223 ? 10.456 41.751 5.764 1.00 36.67 212 ARG A CA 1
ATOM 1609 C C . ARG A 1 223 ? 9.510 42.847 6.264 1.00 39.53 212 ARG A C 1
ATOM 1610 O O . ARG A 1 223 ? 9.324 43.864 5.598 1.00 40.29 212 ARG A O 1
ATOM 1618 N N . LYS A 1 224 ? 8.931 42.664 7.447 1.00 39.67 213 LYS A N 1
ATOM 1619 C CA . LYS A 1 224 ? 8.028 43.678 7.984 1.00 41.31 213 LYS A CA 1
ATOM 1620 C C . LYS A 1 224 ? 8.770 44.934 8.411 1.00 42.21 213 LYS A C 1
ATOM 1621 O O . LYS A 1 224 ? 8.181 46.007 8.478 1.00 46.91 213 LYS A O 1
ATOM 1627 N N . ARG A 1 225 ? 10.063 44.818 8.681 1.00 43.17 214 ARG A N 1
ATOM 1628 C CA . ARG A 1 225 ? 10.803 45.970 9.164 1.00 41.72 214 ARG A CA 1
ATOM 1629 C C . ARG A 1 225 ? 11.839 46.567 8.236 1.00 41.69 214 ARG A C 1
ATOM 1630 O O . ARG A 1 225 ? 12.414 47.596 8.548 1.00 42.44 214 ARG A O 1
ATOM 1638 N N . LEU A 1 226 ? 12.068 45.941 7.087 1.00 44.90 215 LEU A N 1
ATOM 1639 C CA . LEU A 1 226 ? 13.046 46.464 6.143 1.00 45.15 215 LEU A CA 1
ATOM 1640 C C . LEU A 1 226 ? 12.452 46.722 4.765 1.00 50.33 215 LEU A C 1
ATOM 1641 O O . LEU A 1 226 ? 13.034 46.238 3.774 1.00 54.93 215 LEU A O 1
ATOM 1647 N N . SER B 1 13 ? 11.186 7.587 55.823 1.00 52.23 2 SER B N 1
ATOM 1648 C CA . SER B 1 13 ? 11.273 8.249 57.157 1.00 47.36 2 SER B CA 1
ATOM 1649 C C . SER B 1 13 ? 10.087 9.205 57.331 1.00 45.58 2 SER B C 1
ATOM 1650 O O . SER B 1 13 ? 9.619 9.825 56.371 1.00 41.66 2 SER B O 1
ATOM 1653 N N . GLU B 1 14 ? 9.582 9.295 58.555 1.00 47.09 3 GLU B N 1
ATOM 1654 C CA . GLU B 1 14 ? 8.466 10.183 58.854 1.00 44.40 3 GLU B CA 1
ATOM 1655 C C . GLU B 1 14 ? 9.035 11.578 59.040 1.00 41.48 3 GLU B C 1
ATOM 1656 O O . GLU B 1 14 ? 10.248 11.755 59.193 1.00 37.69 3 GLU B O 1
ATOM 1662 N N . PRO B 1 15 ? 8.179 12.607 59.045 1.00 41.37 4 PRO B N 1
ATOM 1663 C CA . PRO B 1 15 ? 8.701 13.958 59.168 1.00 38.38 4 PRO B CA 1
ATOM 1664 C C . PRO B 1 15 ? 9.100 14.268 60.605 1.00 39.27 4 PRO B C 1
ATOM 1665 O O . PRO B 1 15 ? 8.559 13.776 61.591 1.00 33.86 4 PRO B O 1
ATOM 1669 N N . LEU B 1 16 ? 10.161 15.102 60.674 1.00 34.81 5 LEU B N 1
ATOM 1670 C CA . LEU B 1 16 ? 10.576 15.648 61.956 1.00 33.56 5 LEU B CA 1
ATOM 1671 C C . LEU B 1 16 ? 9.631 16.747 62.422 1.00 33.36 5 LEU B C 1
ATOM 1672 O O . LEU B 1 16 ? 9.292 17.570 61.546 1.00 36.31 5 LEU B O 1
ATOM 1677 N N . ILE B 1 17 ? 9.116 16.659 63.581 1.00 33.06 6 ILE B N 1
ATOM 1678 C CA . ILE B 1 17 ? 8.135 17.635 64.016 1.00 31.60 6 ILE B CA 1
ATOM 1679 C C . ILE B 1 17 ? 8.561 18.409 65.251 1.00 32.94 6 ILE B C 1
ATOM 1680 O O . ILE B 1 17 ? 8.807 17.818 66.292 1.00 33.94 6 ILE B O 1
ATOM 1685 N N . LEU B 1 18 ? 8.636 19.735 65.129 1.00 30.11 7 LEU B N 1
ATOM 1686 C CA . LEU B 1 18 ? 8.999 20.595 66.252 1.00 29.96 7 LEU B CA 1
ATOM 1687 C C . LEU B 1 18 ? 7.709 21.237 66.741 1.00 30.29 7 LEU B C 1
ATOM 1688 O O . LEU B 1 18 ? 7.263 22.275 66.223 1.00 30.84 7 LEU B O 1
ATOM 1693 N N . ASP B 1 19 ? 7.103 20.628 67.745 1.00 30.05 8 ASP B N 1
ATOM 1694 C CA . ASP B 1 19 ? 5.858 21.145 68.253 1.00 32.39 8 ASP B CA 1
ATOM 1695 C C . ASP B 1 19 ? 6.026 22.467 68.982 1.00 36.83 8 ASP B C 1
ATOM 1696 O O . ASP B 1 19 ? 7.145 22.899 69.269 1.00 30.61 8 ASP B O 1
ATOM 1701 N N . ALA B 1 20 ? 4.901 23.121 69.251 1.00 34.38 9 ALA B N 1
ATOM 1702 C CA . ALA B 1 20 ? 4.898 24.383 69.965 1.00 39.05 9 ALA B CA 1
ATOM 1703 C C . ALA B 1 20 ? 3.721 24.374 70.936 1.00 40.70 9 ALA B C 1
ATOM 1704 O O . ALA B 1 20 ? 2.720 23.689 70.717 1.00 36.36 9 ALA B O 1
ATOM 1706 N N . PRO B 1 21 ? 3.839 25.117 72.039 1.00 41.10 10 PRO B N 1
ATOM 1707 C CA . PRO B 1 21 ? 2.760 25.189 73.030 1.00 41.32 10 PRO B CA 1
ATOM 1708 C C . PRO B 1 21 ? 1.616 26.036 72.458 1.00 42.37 10 PRO B C 1
ATOM 1709 O O . PRO B 1 21 ? 1.867 27.073 71.839 1.00 40.13 10 PRO B O 1
ATOM 1713 N N . ASN B 1 22 ? 0.368 25.602 72.652 1.00 45.28 11 ASN B N 1
ATOM 1714 C CA . ASN B 1 22 ? -0.777 26.356 72.124 1.00 44.59 11 ASN B CA 1
ATOM 1715 C C . ASN B 1 22 ? -0.546 26.641 70.636 1.00 40.54 11 ASN B C 1
ATOM 1716 O O . ASN B 1 22 ? -0.831 27.748 70.173 1.00 38.01 11 ASN B O 1
ATOM 1721 N N . ALA B 1 23 ? -0.023 25.661 69.896 1.00 37.70 12 ALA B N 1
ATOM 1722 C CA . ALA B 1 23 ? 0.265 25.856 68.469 1.00 36.05 12 ALA B CA 1
ATOM 1723 C C . ALA B 1 23 ? -0.930 26.393 67.692 1.00 32.72 12 ALA B C 1
ATOM 1724 O O . ALA B 1 23 ? -2.008 25.827 67.743 1.00 35.11 12 ALA B O 1
ATOM 1726 N N . ASP B 1 24 ? -0.746 27.494 66.977 1.00 33.19 13 ASP B N 1
ATOM 1727 C CA . ASP B 1 24 ? -1.842 28.044 66.189 1.00 33.04 13 ASP B CA 1
ATOM 1728 C C . ASP B 1 24 ? -1.421 28.332 64.748 1.00 33.41 13 ASP B C 1
ATOM 1729 O O . ASP B 1 24 ? -2.126 29.013 64.005 1.00 35.10 13 ASP B O 1
ATOM 1734 N N . ALA B 1 25 ? -0.254 27.824 64.370 1.00 33.66 14 ALA B N 1
ATOM 1735 C CA . ALA B 1 25 ? 0.265 27.999 63.017 1.00 31.31 14 ALA B CA 1
ATOM 1736 C C . ALA B 1 25 ? 1.214 26.857 62.728 1.00 32.48 14 ALA B C 1
ATOM 1737 O O . ALA B 1 25 ? 1.709 26.203 63.647 1.00 28.87 14 ALA B O 1
ATOM 1739 N N . CYS B 1 26 ? 1.465 26.619 61.445 1.00 29.93 15 CYS B N 1
ATOM 1740 C CA . CYS B 1 26 ? 2.370 25.554 61.065 1.00 26.61 15 CYS B CA 1
ATOM 1741 C C . CYS B 1 26 ? 3.190 25.882 59.824 1.00 24.67 15 CYS B C 1
ATOM 1742 O O . CYS B 1 26 ? 2.671 26.420 58.834 1.00 25.10 15 CYS B O 1
ATOM 1745 N N . ILE B 1 27 ? 4.485 25.580 59.896 1.00 22.92 16 ILE B N 1
ATOM 1746 C CA . ILE B 1 27 ? 5.373 25.779 58.755 1.00 25.80 16 ILE B CA 1
ATOM 1747 C C . ILE B 1 27 ? 5.905 24.395 58.365 1.00 25.50 16 ILE B C 1
ATOM 1748 O O . ILE B 1 27 ? 6.449 23.677 59.212 1.00 23.11 16 ILE B O 1
ATOM 1753 N N . ILE B 1 28 ? 5.715 24.027 57.096 1.00 24.74 17 ILE B N 1
ATOM 1754 C CA . ILE B 1 28 ? 6.174 22.749 56.548 1.00 23.90 17 ILE B CA 1
ATOM 1755 C C . ILE B 1 28 ? 7.345 23.131 55.654 1.00 27.62 17 ILE B C 1
ATOM 1756 O O . ILE B 1 28 ? 7.169 23.790 54.624 1.00 26.09 17 ILE B O 1
ATOM 1761 N N . TRP B 1 29 ? 8.539 22.713 56.063 1.00 26.12 18 TRP B N 1
ATOM 1762 C CA . TRP B 1 29 ? 9.790 23.088 55.406 1.00 25.24 18 TRP B CA 1
ATOM 1763 C C . TRP B 1 29 ? 10.482 21.903 54.736 1.00 23.09 18 TRP B C 1
ATOM 1764 O O . TRP B 1 29 ? 10.836 20.943 55.404 1.00 24.77 18 TRP B O 1
ATOM 1775 N N . LEU B 1 30 ? 10.685 21.984 53.423 1.00 23.59 19 LEU B N 1
ATOM 1776 C CA . LEU B 1 30 ? 11.314 20.902 52.666 1.00 23.96 19 LEU B CA 1
ATOM 1777 C C . LEU B 1 30 ? 12.759 21.167 52.307 1.00 26.04 19 LEU B C 1
ATOM 1778 O O . LEU B 1 30 ? 13.105 22.243 51.808 1.00 26.51 19 LEU B O 1
ATOM 1783 N N . HIS B 1 31 ? 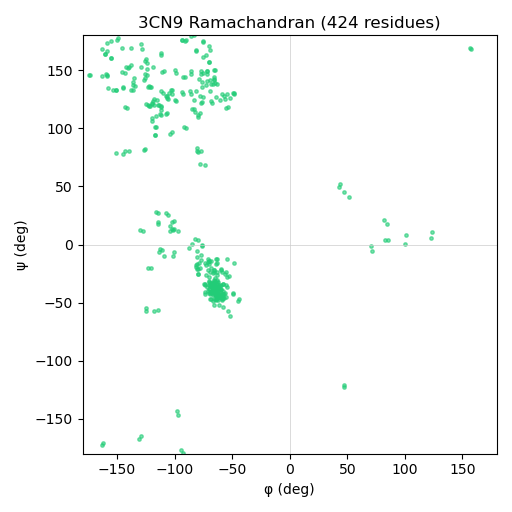13.595 20.163 52.555 1.00 29.10 20 HIS B N 1
ATOM 1784 C CA . HIS B 1 31 ? 15.021 20.229 52.262 1.00 27.89 20 HIS B CA 1
ATOM 1785 C C . HIS B 1 31 ? 15.236 20.069 50.747 1.00 27.80 20 HIS B C 1
ATOM 1786 O O . HIS B 1 31 ? 14.289 19.813 49.997 1.00 22.31 20 HIS B O 1
ATOM 1793 N N . GLY B 1 32 ? 16.486 20.213 50.310 1.00 25.55 21 GLY B N 1
ATOM 1794 C CA . GLY B 1 32 ? 16.804 20.095 48.896 1.00 26.53 21 GLY B CA 1
ATOM 1795 C C . GLY B 1 32 ? 17.257 18.705 48.471 1.00 29.05 21 GLY B C 1
ATOM 1796 O O . GLY B 1 32 ? 17.284 17.773 49.283 1.00 29.49 21 GLY B O 1
ATOM 1797 N N . LEU B 1 33 ? 17.629 18.573 47.199 1.00 25.94 22 LEU B N 1
ATOM 1798 C CA . LEU B 1 33 ? 18.058 17.311 46.627 1.00 25.99 22 LEU B CA 1
ATOM 1799 C C . LEU B 1 33 ? 19.121 16.588 47.455 1.00 29.23 22 LEU B C 1
ATOM 1800 O O . LEU B 1 33 ? 20.123 17.174 47.853 1.00 28.21 22 LEU B O 1
ATOM 1805 N N . GLY B 1 34 ? 18.874 15.306 47.714 1.00 32.14 23 GLY B N 1
ATOM 1806 C CA . GLY B 1 34 ? 19.799 14.476 48.464 1.00 29.30 23 GLY B CA 1
ATOM 1807 C C . GLY B 1 34 ? 19.963 14.744 49.944 1.00 27.92 23 GLY B C 1
ATOM 1808 O O . GLY B 1 34 ? 20.706 14.025 50.609 1.00 31.59 23 GLY B O 1
ATOM 1809 N N . ALA B 1 35 ? 19.275 15.742 50.487 1.00 26.03 24 ALA B N 1
ATOM 1810 C CA . ALA B 1 35 ? 19.461 16.061 51.905 1.00 24.42 24 ALA B CA 1
ATOM 1811 C C . ALA B 1 35 ? 18.612 15.276 52.903 1.00 26.96 24 ALA B C 1
ATOM 1812 O O . ALA B 1 35 ? 17.786 14.435 52.529 1.00 26.89 24 ALA B O 1
ATOM 1814 N N . ASP B 1 36 ? 18.818 15.585 54.180 1.00 29.36 25 ASP B N 1
ATOM 1815 C CA . ASP B 1 36 ? 18.120 14.931 55.274 1.00 28.13 25 ASP B CA 1
ATOM 1816 C C . ASP B 1 36 ? 17.127 15.881 55.910 1.00 29.03 25 ASP B C 1
ATOM 1817 O O . ASP B 1 36 ? 17.365 17.080 55.949 1.00 28.03 25 ASP B O 1
ATOM 1822 N N . ARG B 1 37 ? 16.034 15.332 56.430 1.00 27.38 26 ARG B N 1
ATOM 1823 C CA . ARG B 1 37 ? 15.009 16.119 57.099 1.00 28.13 26 ARG B CA 1
ATOM 1824 C C . ARG B 1 37 ? 15.586 16.940 58.262 1.00 28.87 26 ARG B C 1
ATOM 1825 O O . ARG B 1 37 ? 15.025 17.974 58.623 1.00 30.26 26 ARG B O 1
ATOM 1833 N N . THR B 1 38 ? 16.698 16.487 58.845 1.00 27.79 27 THR B N 1
ATOM 1834 C CA . THR B 1 38 ? 17.305 17.209 59.970 1.00 33.65 27 THR B CA 1
ATOM 1835 C C . THR B 1 38 ? 18.093 18.450 59.518 1.00 32.99 27 THR B C 1
ATOM 1836 O O . THR B 1 38 ? 18.435 19.310 60.336 1.00 36.43 27 THR B O 1
ATOM 1840 N N . ASP B 1 39 ? 18.342 18.548 58.216 1.00 29.40 28 ASP B N 1
ATOM 1841 C CA . ASP B 1 39 ? 19.079 19.680 57.628 1.00 34.37 28 ASP B CA 1
ATOM 1842 C C . ASP B 1 39 ? 18.644 21.048 58.162 1.00 31.71 28 ASP B C 1
ATOM 1843 O O . ASP B 1 39 ? 19.472 21.889 58.495 1.00 31.14 28 ASP B O 1
ATOM 1848 N N . PHE B 1 40 ? 17.340 21.269 58.218 1.00 26.47 29 PHE B N 1
ATOM 1849 C CA . PHE B 1 40 ? 16.812 22.543 58.656 1.00 28.78 29 PHE B CA 1
ATOM 1850 C C . PHE B 1 40 ? 16.312 22.623 60.097 1.00 25.23 29 PHE B C 1
ATOM 1851 O O . PHE B 1 40 ? 15.650 23.578 60.476 1.00 27.69 29 PHE B O 1
ATOM 1859 N N . LYS B 1 41 ? 16.644 21.629 60.899 1.00 28.55 30 LYS B N 1
ATOM 1860 C CA . LYS B 1 41 ? 16.217 21.638 62.290 1.00 31.19 30 LYS B CA 1
ATOM 1861 C C . LYS B 1 41 ? 16.760 22.876 63.024 1.00 32.65 30 LYS B C 1
ATOM 1862 O O . LYS B 1 41 ? 16.023 23.528 63.768 1.00 27.76 30 LYS B O 1
ATOM 1868 N N . PRO B 1 42 ? 18.055 23.206 62.840 1.00 31.94 31 PRO B N 1
ATOM 1869 C CA . PRO B 1 42 ? 18.574 24.394 63.543 1.00 33.74 31 PRO B CA 1
ATOM 1870 C C . PRO B 1 42 ? 17.849 25.656 63.087 1.00 32.81 31 PRO B C 1
ATOM 1871 O O . PRO B 1 42 ? 17.573 26.552 63.893 1.00 33.56 31 PRO B O 1
ATOM 1875 N N . VAL B 1 43 ? 17.518 25.716 61.797 1.00 31.88 32 VAL B N 1
ATOM 1876 C CA . VAL B 1 43 ? 16.801 26.866 61.253 1.00 27.55 32 VAL B CA 1
ATOM 1877 C C . VAL B 1 43 ? 15.415 26.957 61.899 1.00 28.25 32 VAL B C 1
ATOM 1878 O O . VAL B 1 43 ? 14.990 28.022 62.352 1.00 28.82 32 VAL B O 1
ATOM 1882 N N . ALA B 1 44 ? 14.718 25.830 61.947 1.00 28.66 33 ALA B N 1
ATOM 1883 C CA . ALA B 1 44 ? 13.386 25.770 62.533 1.00 27.61 33 ALA B CA 1
ATOM 1884 C C . ALA B 1 44 ? 13.412 26.175 64.013 1.00 32.77 33 ALA B C 1
ATOM 1885 O O . ALA B 1 44 ? 12.535 26.911 64.471 1.00 33.09 33 ALA B O 1
ATOM 1887 N N . GLU B 1 45 ? 14.401 25.687 64.763 1.00 27.56 34 GLU B N 1
ATOM 1888 C CA . GLU B 1 45 ? 14.514 26.037 66.187 1.00 31.07 34 GLU B CA 1
ATOM 1889 C C . GLU B 1 45 ? 14.779 27.542 66.329 1.00 29.05 34 GLU B C 1
ATOM 1890 O O . GLU B 1 45 ? 14.222 28.188 67.204 1.00 31.86 34 GLU B O 1
ATOM 1896 N N . ALA B 1 46 ? 15.605 28.096 65.445 1.00 29.12 35 ALA B N 1
ATOM 1897 C CA . ALA B 1 46 ? 15.904 29.517 65.489 1.00 28.87 35 ALA B CA 1
ATOM 1898 C C . ALA B 1 46 ? 14.629 30.326 65.234 1.00 29.54 35 ALA B C 1
ATOM 1899 O O . ALA B 1 46 ? 14.369 31.318 65.921 1.00 30.06 35 ALA B O 1
ATOM 1901 N N . LEU B 1 47 ? 13.823 29.893 64.267 1.00 27.93 36 LEU B N 1
ATOM 1902 C CA . LEU B 1 47 ? 12.571 30.587 63.934 1.00 25.27 36 LEU B CA 1
ATOM 1903 C C . LEU B 1 47 ? 11.480 30.379 64.997 1.00 26.16 36 LEU B C 1
ATOM 1904 O O . LEU B 1 47 ? 10.589 31.230 65.176 1.00 25.94 36 LEU B O 1
ATOM 1909 N N . GLN B 1 48 ? 11.544 29.272 65.730 1.00 24.30 37 GLN B N 1
ATOM 1910 C CA . GLN B 1 48 ? 10.543 29.070 66.763 1.00 28.68 37 GLN B CA 1
ATOM 1911 C C . GLN B 1 48 ? 10.758 30.105 67.869 1.00 29.64 37 GLN B C 1
ATOM 1912 O O . GLN B 1 48 ? 9.824 30.370 68.639 1.00 29.42 37 GLN B O 1
ATOM 1918 N N . MET B 1 49 ? 11.968 30.682 67.949 1.00 24.73 38 MET B N 1
ATOM 1919 C CA . MET B 1 49 ? 12.247 31.724 68.958 1.00 30.04 38 MET B CA 1
ATOM 1920 C C . MET B 1 49 ? 11.454 32.954 68.514 1.00 30.26 38 MET B C 1
ATOM 1921 O O . MET B 1 49 ? 10.891 33.679 69.321 1.00 32.81 38 MET B O 1
ATOM 1926 N N . VAL B 1 50 ? 11.411 33.177 67.209 1.00 29.80 39 VAL B N 1
ATOM 1927 C CA . VAL B 1 50 ? 10.683 34.307 66.663 1.00 28.99 39 VAL B CA 1
ATOM 1928 C C . VAL B 1 50 ? 9.164 34.076 66.710 1.00 30.65 39 VAL B C 1
ATOM 1929 O O . VAL B 1 50 ? 8.392 35.012 66.896 1.00 27.69 39 VAL B O 1
ATOM 1933 N N . LEU B 1 51 ? 8.758 32.819 66.540 1.00 31.67 40 LEU B N 1
ATOM 1934 C CA . LEU B 1 51 ? 7.347 32.421 66.493 1.00 31.97 40 LEU B CA 1
ATOM 1935 C C . LEU B 1 51 ? 7.089 31.309 67.505 1.00 32.11 40 LEU B C 1
ATOM 1936 O O . LEU B 1 51 ? 7.009 30.135 67.137 1.00 29.08 40 LEU B O 1
ATOM 1941 N N . PRO B 1 52 ? 6.895 31.665 68.783 1.00 35.24 41 PRO B N 1
ATOM 1942 C CA . PRO B 1 52 ? 6.664 30.649 69.816 1.00 36.56 41 PRO B CA 1
ATOM 1943 C C . PRO B 1 52 ? 5.431 29.757 69.765 1.00 34.10 41 PRO B C 1
ATOM 1944 O O . PRO B 1 52 ? 5.368 28.779 70.515 1.00 32.46 41 PRO B O 1
ATOM 1948 N N . SER B 1 53 ? 4.451 30.073 68.915 1.00 34.03 42 SER B N 1
ATOM 1949 C CA . SER B 1 53 ? 3.254 29.221 68.815 1.00 33.68 42 SER B CA 1
ATOM 1950 C C . SER B 1 53 ? 3.153 28.561 67.431 1.00 32.61 42 SER B C 1
ATOM 1951 O O . SER B 1 53 ? 2.096 28.075 67.032 1.00 31.56 42 SER B O 1
ATOM 1954 N N . THR B 1 54 ? 4.262 28.542 66.702 1.00 31.02 43 THR B N 1
ATOM 1955 C CA . THR B 1 54 ? 4.276 27.952 65.367 1.00 29.34 43 THR B CA 1
ATOM 1956 C C . THR B 1 54 ? 4.986 26.613 65.375 1.00 29.40 43 THR B C 1
ATOM 1957 O O . THR B 1 54 ? 6.135 26.509 65.811 1.00 28.61 43 THR B O 1
ATOM 1961 N N . ARG B 1 55 ? 4.290 25.592 64.893 1.00 27.99 44 ARG B N 1
ATOM 1962 C CA . ARG B 1 55 ? 4.829 24.237 64.796 1.00 30.02 44 ARG B CA 1
ATOM 1963 C C . ARG B 1 55 ? 5.599 24.119 63.469 1.00 30.08 44 ARG B C 1
ATOM 1964 O O . ARG B 1 55 ? 5.255 24.777 62.486 1.00 32.55 44 ARG B O 1
ATOM 1972 N N . PHE B 1 56 ? 6.661 23.323 63.452 1.00 25.91 45 PHE B N 1
ATOM 1973 C CA . PHE B 1 56 ? 7.436 23.128 62.224 1.00 27.86 45 PHE B CA 1
ATOM 1974 C C . PHE B 1 56 ? 7.432 21.639 61.880 1.00 27.34 45 PHE B C 1
ATOM 1975 O O . PHE B 1 56 ? 7.597 20.795 62.760 1.00 26.85 45 PHE B O 1
ATOM 1983 N N . ILE B 1 57 ? 7.219 21.337 60.605 1.00 22.88 46 ILE B N 1
ATOM 1984 C CA . ILE B 1 57 ? 7.209 19.962 60.109 1.00 26.40 46 ILE B CA 1
ATOM 1985 C C . ILE B 1 57 ? 8.257 19.899 58.998 1.00 22.68 46 ILE B C 1
ATOM 1986 O O . ILE B 1 57 ? 8.178 20.643 58.020 1.00 24.57 46 ILE B O 1
ATOM 1991 N N . LEU B 1 58 ? 9.255 19.045 59.181 1.00 24.14 47 LEU B N 1
ATOM 1992 C CA . LEU B 1 58 ? 10.338 18.880 58.217 1.00 26.25 47 LEU B CA 1
ATOM 1993 C C . LEU B 1 58 ? 10.297 17.443 57.689 1.00 27.40 47 LEU B C 1
ATOM 1994 O O . LEU B 1 58 ? 10.862 16.527 58.291 1.00 27.63 47 LEU B O 1
ATOM 1999 N N . PRO B 1 59 ? 9.623 17.235 56.557 1.00 28.12 48 PRO B N 1
ATOM 2000 C CA . PRO B 1 59 ? 9.517 15.902 55.963 1.00 25.14 48 PRO B CA 1
ATOM 2001 C C . PRO B 1 59 ? 10.799 15.434 55.271 1.00 25.22 48 PRO B C 1
ATOM 2002 O O . PRO B 1 59 ? 11.671 16.229 54.923 1.00 25.92 48 PRO B O 1
ATOM 2006 N N . GLN B 1 60 ? 10.888 14.131 55.061 1.00 25.47 49 GLN B N 1
ATOM 2007 C CA . GLN B 1 60 ? 12.049 13.523 54.397 1.00 28.92 49 GLN B CA 1
ATOM 2008 C C . GLN B 1 60 ? 11.656 13.098 52.981 1.00 26.24 49 GLN B C 1
ATOM 2009 O O . GLN B 1 60 ? 10.643 12.429 52.810 1.00 28.44 49 GLN B O 1
ATOM 2015 N N . ALA B 1 61 ? 12.422 13.521 51.975 1.00 26.21 50 ALA B N 1
ATOM 2016 C CA . ALA B 1 61 ? 12.153 13.112 50.587 1.00 27.75 50 ALA B CA 1
ATOM 2017 C C . ALA B 1 61 ? 12.485 11.624 50.484 1.00 28.24 50 ALA B C 1
ATOM 2018 O O . ALA B 1 61 ? 13.451 11.159 51.087 1.00 26.84 50 ALA B O 1
ATOM 2020 N N . PRO B 1 62 ? 11.691 10.860 49.725 1.00 32.94 51 PRO B N 1
ATOM 2021 C CA . PRO B 1 62 ? 11.988 9.434 49.608 1.00 30.54 51 PRO B CA 1
ATOM 2022 C C . PRO B 1 62 ? 13.246 9.256 48.794 1.00 32.89 51 PRO B C 1
ATOM 2023 O O . PRO B 1 62 ? 13.619 10.142 48.017 1.00 30.50 51 PRO B O 1
ATOM 2027 N N . SER B 1 63 ? 13.901 8.115 48.976 1.00 27.74 52 SER B N 1
ATOM 2028 C CA . SER B 1 63 ? 15.124 7.828 48.251 1.00 29.67 52 SER B CA 1
ATOM 2029 C C . SER B 1 63 ? 14.745 7.252 46.909 1.00 28.96 52 SER B C 1
ATOM 2030 O O . SER B 1 63 ? 14.149 6.201 46.849 1.00 28.04 52 SER B O 1
ATOM 2033 N N . GLN B 1 64 ? 15.082 7.945 45.828 1.00 32.99 53 GLN B N 1
ATOM 2034 C CA . GLN B 1 64 ? 14.768 7.425 44.503 1.00 31.90 53 GLN B CA 1
ATOM 2035 C C . GLN B 1 64 ? 15.841 7.789 43.486 1.00 29.05 53 GLN B C 1
ATOM 2036 O O . GLN B 1 64 ? 16.731 8.580 43.765 1.00 31.11 53 GLN B O 1
ATOM 2042 N N . ALA B 1 65 ? 15.768 7.186 42.312 1.00 27.33 54 ALA B N 1
ATOM 2043 C CA . ALA B 1 65 ? 16.765 7.429 41.291 1.00 27.81 54 ALA B CA 1
ATOM 2044 C C . ALA B 1 65 ? 16.701 8.845 40.725 1.00 26.29 54 ALA B C 1
ATOM 2045 O O . ALA B 1 65 ? 15.628 9.390 40.484 1.00 26.11 54 ALA B O 1
ATOM 2047 N N . VAL B 1 66 ? 17.876 9.426 40.539 1.00 28.01 55 VAL B N 1
ATOM 2048 C CA . VAL B 1 66 ? 18.023 10.769 39.990 1.00 33.14 55 VAL B CA 1
ATOM 2049 C C . VAL B 1 66 ? 18.849 10.646 38.702 1.00 35.39 55 VAL B C 1
ATOM 2050 O O . VAL B 1 66 ? 20.050 10.372 38.737 1.00 33.50 55 VAL B O 1
ATOM 2054 N N . THR B 1 67 ? 18.178 10.845 37.576 1.00 34.40 56 THR B N 1
ATOM 2055 C CA . THR B 1 67 ? 18.791 10.743 36.261 1.00 39.00 56 THR B CA 1
ATOM 2056 C C . THR B 1 67 ? 20.046 11.585 36.001 1.00 42.41 56 THR B C 1
ATOM 2057 O O . THR B 1 67 ? 21.097 11.045 35.665 1.00 44.17 56 THR B O 1
ATOM 2061 N N . VAL B 1 68 ? 19.948 12.900 36.166 1.00 44.04 57 VAL B N 1
ATOM 2062 C CA . VAL B 1 68 ? 21.089 13.770 35.908 1.00 44.53 57 VAL B CA 1
ATOM 2063 C C . VAL B 1 68 ? 22.357 13.426 36.656 1.00 48.92 57 VAL B C 1
ATOM 2064 O O . VAL B 1 68 ? 23.421 13.960 36.341 1.00 50.71 57 VAL B O 1
ATOM 2068 N N . ASN B 1 69 ? 22.273 12.547 37.643 1.00 48.22 58 ASN B N 1
ATOM 2069 C CA . ASN B 1 69 ? 23.474 12.219 38.396 1.00 55.91 58 ASN B CA 1
ATOM 2070 C C . ASN B 1 69 ? 24.149 10.905 38.027 1.00 53.64 58 ASN B C 1
ATOM 2071 O O . ASN B 1 69 ? 25.262 10.639 38.465 1.00 57.35 58 ASN B O 1
ATOM 2076 N N . GLY B 1 70 ? 23.484 10.098 37.212 1.00 51.53 59 GLY B N 1
ATOM 2077 C CA . GLY B 1 70 ? 24.043 8.816 36.829 1.00 48.16 59 GLY B CA 1
ATOM 2078 C C . GLY B 1 70 ? 23.054 7.721 37.199 1.00 46.04 59 GLY B C 1
ATOM 2079 O O . GLY B 1 70 ? 23.359 6.532 37.154 1.00 44.87 59 GLY B O 1
ATOM 2080 N N . GLY B 1 71 ? 21.850 8.138 37.567 1.00 39.50 60 GLY B N 1
ATOM 2081 C CA . GLY B 1 71 ? 20.830 7.184 37.935 1.00 36.76 60 GLY B CA 1
ATOM 2082 C C . GLY B 1 71 ? 20.956 6.725 39.376 1.00 33.47 60 GLY B C 1
ATOM 2083 O O . GLY B 1 71 ? 20.193 5.871 39.808 1.00 34.29 60 GLY B O 1
ATOM 2084 N N . TRP B 1 72 ? 21.903 7.285 40.122 1.00 31.39 61 TRP B N 1
ATOM 2085 C CA . TRP B 1 72 ? 22.082 6.899 41.516 1.00 33.20 61 TRP B CA 1
ATOM 2086 C C . TRP B 1 72 ? 20.864 7.294 42.355 1.00 31.40 61 TRP B C 1
ATOM 2087 O O . TRP B 1 72 ? 20.204 8.291 42.086 1.00 32.81 61 TRP B O 1
ATOM 2098 N N . VAL B 1 73 ? 20.613 6.516 43.396 1.00 30.76 62 VAL B N 1
ATOM 2099 C CA . VAL B 1 73 ? 19.493 6.714 44.303 1.00 26.32 62 VAL B CA 1
ATOM 2100 C C . VAL B 1 73 ? 19.848 7.537 45.531 1.00 24.82 62 VAL B C 1
ATOM 2101 O O . VAL B 1 73 ? 20.842 7.274 46.222 1.00 25.35 62 VAL B O 1
ATOM 2105 N N . MET B 1 74 ? 19.014 8.529 45.818 1.00 25.45 63 MET B N 1
ATOM 2106 C CA . MET B 1 74 ? 19.243 9.413 46.953 1.00 26.61 63 MET B CA 1
ATOM 2107 C C . MET B 1 74 ? 17.938 10.150 47.263 1.00 25.57 63 MET B C 1
ATOM 2108 O O . MET B 1 74 ? 16.999 10.116 46.469 1.00 25.92 63 MET B O 1
ATOM 2113 N N . PRO B 1 75 ? 17.865 10.823 48.424 1.00 26.50 64 PRO B N 1
ATOM 2114 C CA . PRO B 1 75 ? 16.633 11.552 48.746 1.00 27.55 64 PRO B CA 1
ATOM 2115 C C . PRO B 1 75 ? 16.382 12.543 47.590 1.00 25.26 64 PRO B C 1
ATOM 2116 O O . PRO B 1 75 ? 17.281 13.284 47.200 1.00 23.50 64 PRO B O 1
ATOM 2120 N N . SER B 1 76 ? 15.178 12.509 47.033 1.00 24.70 65 SER B N 1
ATOM 2121 C CA . SER B 1 76 ? 14.800 13.378 45.919 1.00 26.83 65 SER B CA 1
ATOM 2122 C C . SER B 1 76 ? 13.288 13.517 45.844 1.00 24.16 65 SER B C 1
ATOM 2123 O O . SER B 1 76 ? 12.569 12.525 45.911 1.00 27.27 65 SER B O 1
ATOM 2126 N N . TRP B 1 77 ? 12.818 14.750 45.668 1.00 22.94 66 TRP B N 1
ATOM 2127 C CA . TRP B 1 77 ? 11.391 15.017 45.576 1.00 24.77 66 TRP B CA 1
ATOM 2128 C C . TRP B 1 77 ? 10.856 14.734 44.160 1.00 25.37 66 TRP B C 1
ATOM 2129 O O . TRP B 1 77 ? 9.661 14.573 43.978 1.00 27.51 66 TRP B O 1
ATOM 2140 N N . TYR B 1 78 ? 11.737 14.693 43.163 1.00 26.24 67 TYR B N 1
ATOM 2141 C CA . TYR B 1 78 ? 11.323 14.424 41.776 1.00 23.93 67 TYR B CA 1
ATOM 2142 C C . TYR B 1 78 ? 12.555 14.273 40.895 1.00 23.03 67 TYR B C 1
ATOM 2143 O O . TYR B 1 78 ? 13.565 14.922 41.127 1.00 23.68 67 TYR B O 1
ATOM 2152 N N . ASP B 1 79 ? 12.478 13.400 39.895 1.00 25.89 68 ASP B N 1
ATOM 2153 C CA . ASP B 1 79 ? 13.617 13.175 39.013 1.00 26.96 68 ASP B CA 1
ATOM 2154 C C . ASP B 1 79 ? 13.940 14.418 38.195 1.00 29.14 68 ASP B C 1
ATOM 2155 O O . ASP B 1 79 ? 13.044 15.147 37.762 1.00 30.32 68 ASP B O 1
ATOM 2160 N N . ILE B 1 80 ? 15.230 14.661 38.015 1.00 31.53 69 ILE B N 1
ATOM 2161 C CA . ILE B 1 80 ? 15.736 15.782 37.230 1.00 33.07 69 ILE B CA 1
ATOM 2162 C C . ILE B 1 80 ? 16.464 15.108 36.066 1.00 35.61 69 ILE B C 1
ATOM 2163 O O . ILE B 1 80 ? 17.516 14.479 36.250 1.00 32.28 69 ILE B O 1
ATOM 2168 N N . LEU B 1 81 ? 15.891 15.233 34.873 1.00 37.28 70 LEU B N 1
ATOM 2169 C CA . LEU B 1 81 ? 16.417 14.565 33.684 1.00 39.66 70 LEU B CA 1
ATOM 2170 C C . LEU B 1 81 ? 17.608 15.193 32.978 1.00 40.61 70 LEU B C 1
ATOM 2171 O O . LEU B 1 81 ? 18.322 14.509 32.252 1.00 43.29 70 LEU B O 1
ATOM 2176 N N . ALA B 1 82 ? 17.832 16.481 33.191 1.00 38.27 71 ALA B N 1
ATOM 2177 C CA . ALA B 1 82 ? 18.947 17.155 32.538 1.00 39.73 71 ALA B CA 1
ATOM 2178 C C . ALA B 1 82 ? 19.243 18.417 33.312 1.00 36.44 71 ALA B C 1
ATOM 2179 O O . ALA B 1 82 ? 18.424 18.848 34.125 1.00 35.50 71 ALA B O 1
ATOM 2181 N N . PHE B 1 83 ? 20.413 18.995 33.079 1.00 30.50 72 PHE B N 1
ATOM 2182 C CA . PHE B 1 83 ? 20.783 20.217 33.758 1.00 33.46 72 PHE B CA 1
ATOM 2183 C C . PHE B 1 83 ? 20.102 21.385 33.053 1.00 33.25 72 PHE B C 1
ATOM 2184 O O . PHE B 1 83 ? 19.863 22.440 33.646 1.00 30.19 72 PHE B O 1
ATOM 2192 N N . SER B 1 84 ? 19.800 21.188 31.775 1.00 30.05 73 SER B N 1
ATOM 2193 C CA . SER B 1 84 ? 19.108 22.202 30.984 1.00 29.12 73 SER B CA 1
ATOM 2194 C C . SER B 1 84 ? 18.329 21.423 29.940 1.00 30.52 73 SER B C 1
ATOM 2195 O O . SER B 1 84 ? 18.885 20.517 29.329 1.00 25.84 73 SER B O 1
ATOM 2198 N N . PRO B 1 85 ? 17.035 21.741 29.737 1.00 27.30 74 PRO B N 1
ATOM 2199 C CA . PRO B 1 85 ? 16.213 22.765 30.394 1.00 30.20 74 PRO B CA 1
ATOM 2200 C C . PRO B 1 85 ? 15.893 22.371 31.828 1.00 32.71 74 PRO B C 1
ATOM 2201 O O . PRO B 1 85 ? 15.781 21.188 32.137 1.00 29.88 74 PRO B O 1
ATOM 2205 N N . ALA B 1 86 ? 15.743 23.369 32.690 1.00 31.44 75 ALA B N 1
ATOM 2206 C CA . ALA B 1 86 ? 15.407 23.138 34.084 1.00 32.01 75 ALA B CA 1
ATOM 2207 C C . ALA B 1 86 ? 14.001 22.534 34.129 1.00 29.51 75 ALA B C 1
ATOM 2208 O O . ALA B 1 86 ? 13.619 21.867 35.096 1.00 30.89 75 ALA B O 1
ATOM 2210 N N . ARG B 1 87 ? 13.240 22.766 33.064 1.00 25.41 76 ARG B N 1
ATOM 2211 C CA . ARG B 1 87 ? 11.884 22.243 32.941 1.00 27.24 76 ARG B CA 1
ATOM 2212 C C . ARG B 1 87 ? 11.845 20.716 32.736 1.00 28.11 76 ARG B C 1
ATOM 2213 O O . ARG B 1 87 ? 10.789 20.095 32.871 1.00 27.13 76 ARG B O 1
ATOM 2221 N N . ALA B 1 88 ? 12.983 20.106 32.412 1.00 26.20 77 ALA B N 1
ATOM 2222 C CA . ALA B 1 88 ? 13.009 18.659 32.173 1.00 28.03 77 ALA B CA 1
ATOM 2223 C C . ALA B 1 88 ? 12.979 17.846 33.472 1.00 28.97 77 ALA B C 1
ATOM 2224 O O . ALA B 1 88 ? 14.011 17.356 33.939 1.00 28.43 77 ALA B O 1
ATOM 2226 N N . ILE B 1 89 ? 11.784 17.689 34.037 1.00 29.32 78 ILE B N 1
ATOM 2227 C CA . ILE B 1 89 ? 11.621 16.958 35.288 1.00 28.88 78 ILE B CA 1
ATOM 2228 C C . ILE B 1 89 ? 10.554 15.896 35.170 1.00 31.41 78 ILE B C 1
ATOM 2229 O O . ILE B 1 89 ? 9.792 15.880 34.207 1.00 31.70 78 ILE B O 1
ATOM 2234 N N . ASP B 1 90 ? 10.492 15.014 36.170 1.00 31.04 79 ASP B N 1
ATOM 2235 C CA . ASP B 1 90 ? 9.452 13.990 36.203 1.00 28.38 79 ASP B CA 1
ATOM 2236 C C . ASP B 1 90 ? 8.311 14.660 36.966 1.00 29.08 79 ASP B C 1
ATOM 2237 O O . ASP B 1 90 ? 8.329 14.726 38.204 1.00 26.49 79 ASP B O 1
ATOM 2242 N N . GLU B 1 91 ? 7.321 15.158 36.240 1.00 25.85 80 GLU B N 1
ATOM 2243 C CA . GLU B 1 91 ? 6.220 15.834 36.885 1.00 30.27 80 GLU B CA 1
ATOM 2244 C C . GLU B 1 91 ? 5.333 14.936 37.752 1.00 32.83 80 GLU B C 1
ATOM 2245 O O . GLU B 1 91 ? 4.679 15.435 38.682 1.00 30.12 80 GLU B O 1
ATOM 2251 N N . ASP B 1 92 ? 5.301 13.633 37.461 1.00 30.59 81 ASP B N 1
ATOM 2252 C CA . ASP B 1 92 ? 4.498 12.715 38.264 1.00 30.73 81 ASP B CA 1
ATOM 2253 C C . ASP B 1 92 ? 5.126 12.574 39.652 1.00 30.21 81 ASP B C 1
ATOM 2254 O O . ASP B 1 92 ? 4.408 12.532 40.659 1.00 30.33 81 ASP B O 1
ATOM 2259 N N . GLN B 1 93 ? 6.455 12.488 39.718 1.00 25.26 82 GLN B N 1
ATOM 2260 C CA . GLN B 1 93 ? 7.110 12.396 41.028 1.00 27.36 82 GLN B CA 1
ATOM 2261 C C . GLN B 1 93 ? 6.886 13.723 41.765 1.00 25.05 82 GLN B C 1
ATOM 2262 O O . GLN B 1 93 ? 6.634 13.745 42.974 1.00 24.86 82 GLN B O 1
ATOM 2268 N N . LEU B 1 94 ? 6.978 14.836 41.033 1.00 24.74 83 LEU B N 1
ATOM 2269 C CA . LEU B 1 94 ? 6.750 16.150 41.645 1.00 26.04 83 LEU B CA 1
ATOM 2270 C C . LEU B 1 94 ? 5.343 16.207 42.253 1.00 26.78 83 LEU B C 1
ATOM 2271 O O . LEU B 1 94 ? 5.161 16.653 43.387 1.00 25.77 83 LEU B O 1
ATOM 2276 N N . ASN B 1 95 ? 4.339 15.767 41.506 1.00 27.24 84 ASN B N 1
ATOM 2277 C CA . ASN B 1 95 ? 2.975 15.780 42.045 1.00 28.03 84 ASN B CA 1
ATOM 2278 C C . ASN B 1 95 ? 2.812 14.800 43.222 1.00 30.16 84 ASN B C 1
ATOM 2279 O O . ASN B 1 95 ? 2.029 15.050 44.158 1.00 29.83 84 ASN B O 1
ATOM 2284 N N . ALA B 1 96 ? 3.538 13.687 43.187 1.00 26.76 85 ALA B N 1
ATOM 2285 C CA . ALA B 1 96 ? 3.456 12.744 44.303 1.00 26.11 85 ALA B CA 1
ATOM 2286 C C . ALA B 1 96 ? 3.975 13.467 45.544 1.00 25.99 85 ALA B C 1
ATOM 2287 O O . ALA B 1 96 ? 3.367 13.385 46.611 1.00 24.49 85 ALA B O 1
ATOM 2289 N N . SER B 1 97 ? 5.102 14.174 45.406 1.00 26.44 86 SER B N 1
ATOM 2290 C CA . SER B 1 97 ? 5.673 14.933 46.528 1.00 23.28 86 SER B CA 1
ATOM 2291 C C . SER B 1 97 ? 4.714 16.022 46.969 1.00 25.50 86 SER B C 1
ATOM 2292 O O . SER B 1 97 ? 4.511 16.251 48.178 1.00 26.34 86 SER B O 1
ATOM 2295 N N . ALA B 1 98 ? 4.117 16.703 45.995 1.00 24.11 87 ALA B N 1
ATOM 2296 C CA . ALA B 1 98 ? 3.131 17.737 46.325 1.00 26.48 87 ALA B CA 1
ATOM 2297 C C . ALA B 1 98 ? 1.992 17.073 47.112 1.00 27.61 87 ALA B C 1
ATOM 2298 O O . ALA B 1 98 ? 1.470 17.675 48.052 1.00 22.65 87 ALA B O 1
ATOM 2300 N N . ASP B 1 99 ? 1.596 15.843 46.741 1.00 26.05 88 ASP B N 1
ATOM 2301 C CA . ASP B 1 99 ? 0.526 15.180 47.502 1.00 25.59 88 ASP B CA 1
ATOM 2302 C C . ASP B 1 99 ? 0.948 14.873 48.934 1.00 26.04 88 ASP B C 1
ATOM 2303 O O . ASP B 1 99 ? 0.124 14.876 49.857 1.00 28.55 88 ASP B O 1
ATOM 2308 N N . GLN B 1 100 ? 2.231 14.593 49.125 1.00 24.74 89 GLN B N 1
ATOM 2309 C CA . GLN B 1 100 ? 2.733 14.325 50.467 1.00 25.53 89 GLN B CA 1
ATOM 2310 C C . GLN B 1 100 ? 2.602 15.584 51.327 1.00 25.22 89 GLN B C 1
ATOM 2311 O O . GLN B 1 100 ? 2.271 15.522 52.510 1.00 24.04 89 GLN B O 1
ATOM 2317 N N . VAL B 1 101 ? 2.860 16.732 50.715 1.00 22.43 90 VAL B N 1
ATOM 2318 C CA . VAL B 1 101 ? 2.757 17.988 51.408 1.00 23.27 90 VAL B CA 1
ATOM 2319 C C . VAL B 1 101 ? 1.269 18.281 51.671 1.00 24.01 90 VAL B C 1
ATOM 2320 O O . VAL B 1 101 ? 0.902 18.760 52.749 1.00 24.30 90 VAL B O 1
ATOM 2324 N N . ILE B 1 102 ? 0.417 17.978 50.692 1.00 24.27 91 ILE B N 1
ATOM 2325 C CA . ILE B 1 102 ? -1.027 18.218 50.829 1.00 22.16 91 ILE B CA 1
ATOM 2326 C C . ILE B 1 102 ? -1.572 17.414 52.012 1.00 23.30 91 ILE B C 1
ATOM 2327 O O . ILE B 1 102 ? -2.404 17.896 52.777 1.00 25.08 91 ILE B O 1
ATOM 2332 N N . ALA B 1 103 ? -1.088 16.185 52.161 1.00 23.55 92 ALA B N 1
ATOM 2333 C CA . ALA B 1 103 ? -1.530 15.343 53.264 1.00 27.29 92 ALA B CA 1
ATOM 2334 C C . ALA B 1 103 ? -1.142 15.993 54.610 1.00 26.89 92 ALA B C 1
ATOM 2335 O O . ALA B 1 103 ? -1.926 15.968 55.564 1.00 25.42 92 ALA B O 1
ATOM 2337 N N . LEU B 1 104 ? 0.055 16.582 54.692 1.00 25.08 93 LEU B N 1
ATOM 2338 C CA . LEU B 1 104 ? 0.476 17.238 55.930 1.00 24.99 93 LEU B CA 1
ATOM 2339 C C . LEU B 1 104 ? -0.390 18.495 56.182 1.00 26.05 93 LEU B C 1
ATOM 2340 O O . LEU B 1 104 ? -0.794 18.788 57.319 1.00 25.47 93 LEU B O 1
ATOM 2345 N N . ILE B 1 105 ? -0.686 19.234 55.118 1.00 25.74 94 ILE B N 1
ATOM 2346 C CA . ILE B 1 105 ? -1.529 20.424 55.255 1.00 26.44 94 ILE B CA 1
ATOM 2347 C C . ILE B 1 105 ? -2.930 19.991 55.725 1.00 30.23 94 ILE B C 1
ATOM 2348 O O . ILE B 1 105 ? -3.503 20.598 56.640 1.00 29.99 94 ILE B O 1
ATOM 2353 N N . ASP B 1 106 ? -3.482 18.955 55.087 1.00 26.84 95 ASP B N 1
ATOM 2354 C CA . ASP B 1 106 ? -4.820 18.490 55.457 1.00 28.39 95 ASP B CA 1
ATOM 2355 C C . ASP B 1 106 ? -4.847 18.036 56.922 1.00 27.50 95 ASP B C 1
ATOM 2356 O O . ASP B 1 106 ? -5.817 18.284 57.650 1.00 27.60 95 ASP B O 1
ATOM 2361 N N . GLU B 1 107 ? -3.780 17.385 57.361 1.00 27.78 96 GLU B N 1
ATOM 2362 C CA . GLU B 1 107 ? -3.721 16.929 58.746 1.00 30.59 96 GLU B CA 1
ATOM 2363 C C . GLU B 1 107 ? -3.723 18.116 59.726 1.00 35.24 96 GLU B C 1
ATOM 2364 O O . GLU B 1 107 ? -4.397 18.063 60.753 1.00 34.46 96 GLU B O 1
ATOM 2370 N N . GLN B 1 108 ? -2.983 19.185 59.410 1.00 29.89 97 GLN B N 1
ATOM 2371 C CA . GLN B 1 108 ? -2.939 20.355 60.286 1.00 29.64 97 GLN B CA 1
ATOM 2372 C C . GLN B 1 108 ? -4.300 21.062 60.316 1.00 32.73 97 GLN B C 1
ATOM 2373 O O . GLN B 1 108 ? -4.755 21.528 61.367 1.00 27.59 97 GLN B O 1
ATOM 2379 N N . ARG B 1 109 ? -4.959 21.155 59.167 1.00 28.51 98 ARG B N 1
ATOM 2380 C CA . ARG B 1 109 ? -6.270 21.792 59.165 1.00 30.68 98 ARG B CA 1
ATOM 2381 C C . ARG B 1 109 ? -7.252 20.962 60.004 1.00 31.25 98 ARG B C 1
ATOM 2382 O O . ARG B 1 109 ? -8.063 21.511 60.738 1.00 32.52 98 ARG B O 1
ATOM 2390 N N . ALA B 1 110 ? -7.162 19.642 59.917 1.00 28.59 99 ALA B N 1
ATOM 2391 C CA . ALA B 1 110 ? -8.062 18.801 60.688 1.00 34.97 99 ALA B CA 1
ATOM 2392 C C . ALA B 1 110 ? -7.843 19.007 62.186 1.00 40.48 99 ALA B C 1
ATOM 2393 O O . ALA B 1 110 ? -8.752 18.770 62.987 1.00 42.73 99 ALA B O 1
ATOM 2395 N N . LYS B 1 111 ? -6.649 19.463 62.560 1.00 37.26 100 LYS B N 1
ATOM 2396 C CA . LYS B 1 111 ? -6.333 19.697 63.960 1.00 37.13 100 LYS B CA 1
ATOM 2397 C C . LYS B 1 111 ? -6.736 21.092 64.367 1.00 38.14 100 LYS B C 1
ATOM 2398 O O . LYS B 1 111 ? -6.580 21.467 65.524 1.00 40.30 100 LYS B O 1
ATOM 2404 N N . GLY B 1 112 ? -7.233 21.877 63.417 1.00 37.75 101 GLY B N 1
ATOM 2405 C CA . GLY B 1 112 ? -7.671 23.218 63.752 1.00 34.43 101 GLY B CA 1
ATOM 2406 C C . GLY B 1 112 ? -6.738 24.369 63.426 1.00 38.03 101 GLY B C 1
ATOM 2407 O O . GLY B 1 112 ? -6.987 25.502 63.863 1.00 36.90 101 GLY B O 1
ATOM 2408 N N . ILE B 1 113 ? -5.655 24.100 62.698 1.00 34.72 102 ILE B N 1
ATOM 2409 C CA . ILE B 1 113 ? -4.742 25.178 62.303 1.00 32.39 102 ILE B CA 1
ATOM 2410 C C . ILE B 1 113 ? -5.379 25.782 61.052 1.00 32.79 102 ILE B C 1
ATOM 2411 O O . ILE B 1 113 ? -5.636 25.071 60.074 1.00 34.81 102 ILE B O 1
ATOM 2416 N N . ALA B 1 114 ? -5.633 27.083 61.076 1.00 32.36 103 ALA B N 1
ATOM 2417 C CA . ALA B 1 114 ? -6.249 27.754 59.939 1.00 34.71 103 ALA B CA 1
ATOM 2418 C C . ALA B 1 114 ? -5.306 27.718 58.726 1.00 38.89 103 ALA B C 1
ATOM 2419 O O . ALA B 1 114 ? -4.086 27.850 58.871 1.00 37.76 103 ALA B O 1
ATOM 2421 N N . ALA B 1 115 ? -5.877 27.549 57.536 1.00 37.11 104 ALA B N 1
ATOM 2422 C CA . ALA B 1 115 ? -5.090 27.487 56.316 1.00 35.60 104 ALA B CA 1
ATOM 2423 C C . ALA B 1 115 ? -4.278 28.768 56.163 1.00 32.21 104 ALA B C 1
ATOM 2424 O O . ALA B 1 115 ? -3.165 28.748 55.645 1.00 35.64 104 ALA B O 1
ATOM 2426 N N . GLU B 1 116 ? -4.845 29.879 56.613 1.00 28.86 105 GLU B N 1
ATOM 2427 C CA . GLU B 1 116 ? -4.176 31.166 56.556 1.00 32.86 105 GLU B CA 1
ATOM 2428 C C . GLU B 1 116 ? -2.923 31.179 57.417 1.00 31.67 105 GLU B C 1
ATOM 2429 O O . GLU B 1 116 ? -2.076 32.070 57.272 1.00 28.49 105 GLU B O 1
ATOM 2435 N N . ARG B 1 117 ? -2.813 30.214 58.329 1.00 32.17 106 ARG B N 1
ATOM 2436 C CA . ARG B 1 117 ? -1.654 30.156 59.223 1.00 30.59 106 ARG B CA 1
ATOM 2437 C C . ARG B 1 117 ? -0.776 28.936 58.999 1.00 27.87 106 ARG B C 1
ATOM 2438 O O . ARG B 1 117 ? -0.114 28.454 59.902 1.00 26.45 106 ARG B O 1
ATOM 2446 N N . ILE B 1 118 ? -0.809 28.435 57.770 1.00 26.98 107 ILE B N 1
ATOM 2447 C CA . ILE B 1 118 ? 0.023 27.323 57.371 1.00 26.49 107 ILE B CA 1
ATOM 2448 C C . ILE B 1 118 ? 0.860 27.918 56.239 1.00 26.45 107 ILE B C 1
ATOM 2449 O O . ILE B 1 118 ? 0.327 28.430 55.256 1.00 23.73 107 ILE B O 1
ATOM 2454 N N . ILE B 1 119 ? 2.171 27.871 56.408 1.00 26.18 108 ILE B N 1
ATOM 2455 C CA . ILE B 1 119 ? 3.102 28.409 55.441 1.00 27.28 108 ILE B CA 1
ATOM 2456 C C . ILE B 1 119 ? 4.054 27.324 54.971 1.00 27.21 108 ILE B C 1
ATOM 2457 O O . ILE B 1 119 ? 4.539 26.524 55.773 1.00 29.36 108 ILE B O 1
ATOM 2462 N N . LEU B 1 120 ? 4.295 27.273 53.664 1.00 25.74 109 LEU B N 1
ATOM 2463 C CA . LEU B 1 120 ? 5.201 26.265 53.122 1.00 24.71 109 LEU B CA 1
ATOM 2464 C C . LEU B 1 120 ? 6.561 26.910 52.891 1.00 26.23 109 LEU B C 1
ATOM 2465 O O . LEU B 1 120 ? 6.648 28.112 52.632 1.00 27.40 109 LEU B O 1
ATOM 2470 N N . ALA B 1 121 ? 7.622 26.118 52.989 1.00 23.88 110 ALA B N 1
ATOM 2471 C CA . ALA B 1 121 ? 8.970 26.633 52.792 1.00 22.01 110 ALA B CA 1
ATOM 2472 C C . ALA B 1 121 ? 9.782 25.539 52.141 1.00 23.03 110 ALA B C 1
ATOM 2473 O O . ALA B 1 121 ? 9.532 24.360 52.375 1.00 25.22 110 ALA B O 1
ATOM 2475 N N . GLY B 1 122 ? 10.745 25.931 51.313 1.00 21.23 111 GLY B N 1
ATOM 2476 C CA . GLY B 1 122 ? 11.582 24.948 50.668 1.00 22.95 111 GLY B CA 1
ATOM 2477 C C . GLY B 1 122 ? 12.889 25.539 50.176 1.00 23.48 111 GLY B C 1
ATOM 2478 O O . GLY B 1 122 ? 12.946 26.711 49.798 1.00 24.44 111 GLY B O 1
ATOM 2479 N N . PHE B 1 123 ? 13.940 24.726 50.208 1.00 22.76 112 PHE B N 1
ATOM 2480 C CA . PHE B 1 123 ? 15.258 25.123 49.732 1.00 21.59 112 PHE B CA 1
ATOM 2481 C C . PHE B 1 123 ? 15.499 24.271 48.490 1.00 25.95 112 PHE B C 1
ATOM 2482 O O . PHE B 1 123 ? 15.292 23.052 48.533 1.00 22.70 112 PHE B O 1
ATOM 2490 N N . SER B 1 124 ? 15.942 24.913 47.404 1.00 26.93 113 SER B N 1
ATOM 2491 C CA . SER B 1 124 ? 16.185 24.268 46.105 1.00 29.60 113 SER B CA 1
ATOM 2492 C C . SER B 1 124 ? 15.054 23.358 45.643 1.00 28.37 113 SER B C 1
ATOM 2493 O O . SER B 1 124 ? 13.931 23.813 45.508 1.00 27.75 113 SER B O 1
ATOM 2496 N N . GLN B 1 125 ? 15.346 22.082 45.391 1.00 26.21 114 GLN B N 1
ATOM 2497 C CA . GLN B 1 125 ? 14.326 21.142 44.929 1.00 27.91 114 GLN B CA 1
ATOM 2498 C C . GLN B 1 125 ? 13.090 21.220 45.822 1.00 27.50 114 GLN B C 1
ATOM 2499 O O . GLN B 1 125 ? 11.964 21.208 45.334 1.00 26.70 114 GLN B O 1
ATOM 2505 N N . GLY B 1 126 ? 13.305 21.322 47.133 1.00 23.71 115 GLY B N 1
ATOM 2506 C CA . GLY B 1 126 ? 12.185 21.412 48.052 1.00 22.91 115 GLY B CA 1
ATOM 2507 C C . GLY B 1 126 ? 11.379 22.680 47.803 1.00 25.50 115 GLY B C 1
ATOM 2508 O O . GLY B 1 126 ? 10.159 22.700 48.003 1.00 23.84 115 GLY B O 1
ATOM 2509 N N . GLY B 1 127 ? 12.055 23.748 47.369 1.00 23.00 116 GLY B N 1
ATOM 2510 C CA . GLY B 1 127 ? 11.352 24.992 47.078 1.00 21.83 116 GLY B CA 1
ATOM 2511 C C . GLY B 1 127 ? 10.481 24.870 45.834 1.00 23.59 116 GLY B C 1
ATOM 2512 O O . GLY B 1 127 ? 9.395 25.465 45.753 1.00 21.33 116 GLY B O 1
ATOM 2513 N N . ALA B 1 128 ? 10.942 24.098 44.854 1.00 24.27 117 ALA B N 1
ATOM 2514 C CA . ALA B 1 128 ? 10.157 23.912 43.632 1.00 25.62 117 ALA B CA 1
ATOM 2515 C C . ALA B 1 128 ? 8.871 23.144 43.984 1.00 23.84 117 ALA B C 1
ATOM 2516 O O . ALA B 1 128 ? 7.817 23.372 43.395 1.00 21.37 117 ALA B O 1
ATOM 2518 N N . VAL B 1 129 ? 8.970 22.236 44.954 1.00 24.34 118 VAL B N 1
ATOM 2519 C CA . VAL B 1 129 ? 7.811 21.460 45.395 1.00 22.59 118 VAL B CA 1
ATOM 2520 C C . VAL B 1 129 ? 6.763 22.339 46.086 1.00 22.45 118 VAL B C 1
ATOM 2521 O O . VAL B 1 129 ? 5.581 22.247 45.760 1.00 24.19 118 VAL B O 1
ATOM 2525 N N . VAL B 1 130 ? 7.175 23.184 47.037 1.00 22.28 119 VAL B N 1
ATOM 2526 C CA . VAL B 1 130 ? 6.187 24.009 47.734 1.00 22.72 119 VAL B CA 1
ATOM 2527 C C . VAL B 1 130 ? 5.585 25.087 46.840 1.00 26.24 119 VAL B C 1
ATOM 2528 O O . VAL B 1 130 ? 4.402 25.402 46.966 1.00 23.07 119 VAL B O 1
ATOM 2532 N N . LEU B 1 131 ? 6.379 25.645 45.931 1.00 23.36 120 LEU B N 1
ATOM 2533 C CA . LEU B 1 131 ? 5.839 26.640 45.016 1.00 25.19 120 LEU B CA 1
ATOM 2534 C C . LEU B 1 131 ? 4.787 25.948 44.144 1.00 23.74 120 LEU B C 1
ATOM 2535 O O . LEU B 1 131 ? 3.706 26.485 43.913 1.00 20.97 120 LEU B O 1
ATOM 2540 N N . HIS B 1 132 ? 5.095 24.744 43.670 1.00 24.09 121 HIS B N 1
ATOM 2541 C CA . HIS B 1 132 ? 4.135 24.008 42.849 1.00 26.55 121 HIS B CA 1
ATOM 2542 C C . HIS B 1 132 ? 2.883 23.649 43.664 1.00 26.91 121 HIS B C 1
ATOM 2543 O O . HIS B 1 132 ? 1.749 23.755 43.172 1.00 29.19 121 HIS B O 1
ATOM 2550 N N . THR B 1 133 ? 3.079 23.243 44.916 1.00 23.73 122 THR B N 1
ATOM 2551 C CA . THR B 1 133 ? 1.953 22.852 45.763 1.00 23.35 122 THR B CA 1
ATOM 2552 C C . THR B 1 133 ? 0.988 24.017 45.977 1.00 27.75 122 THR B C 1
ATOM 2553 O O . THR B 1 133 ? -0.227 23.888 45.754 1.00 28.00 122 THR B O 1
ATOM 2557 N N . ALA B 1 134 ? 1.525 25.154 46.405 1.00 24.41 123 ALA B N 1
ATOM 2558 C CA . ALA B 1 134 ? 0.690 26.314 46.682 1.00 23.55 123 ALA B CA 1
ATOM 2559 C C . ALA B 1 134 ? 0.071 27.013 45.482 1.00 27.63 123 ALA B C 1
ATOM 2560 O O . ALA B 1 134 ? -1.046 27.546 45.580 1.00 25.71 123 ALA B O 1
ATOM 2562 N N . PHE B 1 135 ? 0.760 26.998 44.345 1.00 23.80 124 PHE B N 1
ATOM 2563 C CA . PHE B 1 135 ? 0.261 27.740 43.204 1.00 24.48 124 PHE B CA 1
ATOM 2564 C C . PHE B 1 135 ? -0.190 26.980 41.980 1.00 26.00 124 PHE B C 1
ATOM 2565 O O . PHE B 1 135 ? -0.728 27.570 41.051 1.00 27.38 124 PHE B O 1
ATOM 2573 N N . ARG B 1 136 ? 0.024 25.679 41.967 1.00 23.74 125 ARG B N 1
ATOM 2574 C CA . ARG B 1 136 ? -0.378 24.878 40.823 1.00 24.95 125 ARG B CA 1
ATOM 2575 C C . ARG B 1 136 ? -1.317 23.739 41.205 1.00 27.77 125 ARG B C 1
ATOM 2576 O O . ARG B 1 136 ? -2.039 23.240 40.357 1.00 32.61 125 ARG B O 1
ATOM 2584 N N . ARG B 1 137 ? -1.332 23.351 42.477 1.00 23.39 126 ARG B N 1
ATOM 2585 C CA . ARG B 1 137 ? -2.131 22.203 42.873 1.00 25.82 126 ARG B CA 1
ATOM 2586 C C . ARG B 1 137 ? -3.163 22.343 43.992 1.00 26.68 126 ARG B C 1
ATOM 2587 O O . ARG B 1 137 ? -4.339 22.058 43.777 1.00 31.73 126 ARG B O 1
ATOM 2595 N N . TYR B 1 138 ? -2.746 22.766 45.184 1.00 27.62 127 TYR B N 1
ATOM 2596 C CA . TYR B 1 138 ? -3.676 22.844 46.318 1.00 25.95 127 TYR B CA 1
ATOM 2597 C C . TYR B 1 138 ? -4.736 23.910 46.114 1.00 27.97 127 TYR B C 1
ATOM 2598 O O . TYR B 1 138 ? -4.415 25.082 45.976 1.00 25.42 127 TYR B O 1
ATOM 2607 N N . ALA B 1 139 ? -6.004 23.508 46.142 1.00 27.52 128 ALA B N 1
ATOM 2608 C CA . ALA B 1 139 ? -7.101 24.450 45.913 1.00 28.78 128 ALA B CA 1
ATOM 2609 C C . ALA B 1 139 ? -7.247 25.558 46.950 1.00 30.98 128 ALA B C 1
ATOM 2610 O O . ALA B 1 139 ? -7.483 26.717 46.596 1.00 29.61 128 ALA B O 1
ATOM 2612 N N . GLN B 1 140 ? -7.137 25.209 48.226 1.00 29.07 129 GLN B N 1
ATOM 2613 C CA . GLN B 1 140 ? -7.250 26.208 49.279 1.00 31.30 129 GLN B CA 1
ATOM 2614 C C . GLN B 1 140 ? -5.971 27.061 49.400 1.00 32.27 129 GLN B C 1
ATOM 2615 O O . GLN B 1 140 ? -4.868 26.534 49.594 1.00 29.29 129 GLN B O 1
ATOM 2621 N N . PRO B 1 141 ? -6.098 28.387 49.264 1.00 32.25 130 PRO B N 1
ATOM 2622 C CA . PRO B 1 141 ? -4.912 29.250 49.383 1.00 35.57 130 PRO B CA 1
ATOM 2623 C C . PRO B 1 141 ? -4.302 29.179 50.788 1.00 31.37 130 PRO B C 1
ATOM 2624 O O . PRO B 1 141 ? -5.015 29.165 51.795 1.00 28.92 130 PRO B O 1
ATOM 2628 N N . LEU B 1 142 ? -2.976 29.121 50.836 1.00 29.58 131 LEU B N 1
ATOM 2629 C CA . LEU B 1 142 ? -2.247 29.001 52.092 1.00 30.42 131 LEU B CA 1
ATOM 2630 C C . LEU B 1 142 ? -1.809 30.352 52.658 1.00 31.39 131 LEU B C 1
ATOM 2631 O O . LEU B 1 142 ? -2.016 31.385 52.027 1.00 29.86 131 LEU B O 1
ATOM 2636 N N . GLY B 1 143 ? -1.210 30.336 53.848 1.00 30.48 132 GLY B N 1
ATOM 2637 C CA . GLY B 1 143 ? -0.769 31.565 54.490 1.00 28.57 132 GLY B CA 1
ATOM 2638 C C . GLY B 1 143 ? 0.452 32.240 53.880 1.00 29.60 132 GLY B C 1
ATOM 2639 O O . GLY B 1 143 ? 0.698 33.416 54.151 1.00 29.76 132 GLY B O 1
ATOM 2640 N N . GLY B 1 144 ? 1.220 31.512 53.071 1.00 27.05 133 GLY B N 1
ATOM 2641 C CA . GLY B 1 144 ? 2.410 32.087 52.450 1.00 26.62 133 GLY B CA 1
ATOM 2642 C C . GLY B 1 144 ? 3.421 31.030 52.032 1.00 27.42 133 GLY B C 1
ATOM 2643 O O . GLY B 1 144 ? 3.303 29.867 52.433 1.00 28.02 133 GLY B O 1
ATOM 2644 N N . VAL B 1 145 ? 4.422 31.442 51.243 1.00 26.56 134 VAL B N 1
ATOM 2645 C CA . VAL B 1 145 ? 5.480 30.552 50.776 1.00 21.61 134 VAL B CA 1
ATOM 2646 C C . VAL B 1 145 ? 6.860 31.218 50.896 1.00 27.04 134 VAL B C 1
ATOM 2647 O O . VAL B 1 145 ? 7.022 32.406 50.580 1.00 24.10 134 VAL B O 1
ATOM 2651 N N . LEU B 1 146 ? 7.835 30.444 51.373 1.00 22.61 135 LEU B N 1
ATOM 2652 C CA . LEU B 1 146 ? 9.230 30.879 51.505 1.00 24.41 135 LEU B CA 1
ATOM 2653 C C . LEU B 1 146 ? 10.003 30.040 50.480 1.00 24.31 135 LEU B C 1
ATOM 2654 O O . LEU B 1 146 ? 10.022 28.817 50.573 1.00 25.26 135 LEU B O 1
ATOM 2659 N N . ALA B 1 147 ? 10.627 30.697 49.504 1.00 27.88 136 ALA B N 1
ATOM 2660 C CA . ALA B 1 147 ? 11.362 30.014 48.439 1.00 22.94 136 ALA B CA 1
ATOM 2661 C C . ALA B 1 147 ? 12.837 30.368 48.520 1.00 23.72 136 ALA B C 1
ATOM 2662 O O . ALA B 1 147 ? 13.250 31.443 48.089 1.00 22.50 136 ALA B O 1
ATOM 2664 N N . LEU B 1 148 ? 13.627 29.467 49.081 1.00 20.15 137 LEU B N 1
ATOM 2665 C CA . LEU B 1 148 ? 15.058 29.700 49.239 1.00 21.92 137 LEU B CA 1
ATOM 2666 C C . LEU B 1 148 ? 15.932 29.049 48.169 1.00 26.57 137 LEU B C 1
ATOM 2667 O O . LEU B 1 148 ? 15.859 27.832 47.983 1.00 25.19 137 LEU B O 1
ATOM 2672 N N . SER B 1 149 ? 16.742 29.857 47.481 1.00 23.42 138 SER B N 1
ATOM 2673 C CA . SER B 1 149 ? 17.699 29.369 46.474 1.00 22.20 138 SER B CA 1
ATOM 2674 C C . SER B 1 149 ? 17.069 28.299 45.588 1.00 24.68 138 SER B C 1
ATOM 2675 O O . SER B 1 149 ? 17.660 27.240 45.352 1.00 22.37 138 SER B O 1
ATOM 2678 N N . THR B 1 150 ? 15.890 28.601 45.062 1.00 21.57 139 THR B N 1
ATOM 2679 C CA . THR B 1 150 ? 15.140 27.621 44.310 1.00 22.73 139 THR B CA 1
ATOM 2680 C C . THR B 1 150 ? 14.667 28.108 42.946 1.00 23.02 139 THR B C 1
ATOM 2681 O O . THR B 1 150 ? 15.163 29.112 42.417 1.00 25.36 139 THR B O 1
ATOM 2685 N N . TYR B 1 151 ? 13.719 27.380 42.366 1.00 21.75 140 TYR B N 1
ATOM 2686 C CA . TYR B 1 151 ? 13.166 27.742 41.059 1.00 23.20 140 TYR B CA 1
ATOM 2687 C C . TYR B 1 151 ? 11.796 27.066 40.939 1.00 27.11 140 TYR B C 1
ATOM 2688 O O . TYR B 1 151 ? 11.416 26.291 41.821 1.00 24.88 140 TYR B O 1
ATOM 2697 N N . ALA B 1 152 ? 11.050 27.374 39.881 1.00 23.40 141 ALA B N 1
ATOM 2698 C CA . ALA B 1 152 ? 9.704 26.818 39.704 1.00 24.99 141 ALA B CA 1
ATOM 2699 C C . ALA B 1 152 ? 9.465 26.440 38.251 1.00 26.29 141 ALA B C 1
ATOM 2700 O O . ALA B 1 152 ? 8.823 27.175 37.497 1.00 28.32 141 ALA B O 1
ATOM 2702 N N . PRO B 1 153 ? 9.973 25.273 37.843 1.00 29.10 142 PRO B N 1
ATOM 2703 C CA . PRO B 1 153 ? 9.834 24.781 36.464 1.00 26.36 142 PRO B CA 1
ATOM 2704 C C . PRO B 1 153 ? 8.401 24.724 35.957 1.00 31.98 142 PRO B C 1
ATOM 2705 O O . PRO B 1 153 ? 8.136 25.000 34.784 1.00 29.55 142 PRO B O 1
ATOM 2709 N N . THR B 1 154 ? 7.470 24.377 36.839 1.00 27.65 143 THR B N 1
ATOM 2710 C CA . THR B 1 154 ? 6.085 24.267 36.416 1.00 23.79 143 THR B CA 1
ATOM 2711 C C . THR B 1 154 ? 5.324 25.593 36.366 1.00 26.24 143 THR B C 1
ATOM 2712 O O . THR B 1 154 ? 4.110 25.591 36.117 1.00 29.98 143 THR B O 1
ATOM 2716 N N . PHE B 1 155 ? 5.999 26.722 36.606 1.00 25.32 144 PHE B N 1
ATOM 2717 C CA . PHE B 1 155 ? 5.276 27.993 36.533 1.00 24.73 144 PHE B CA 1
ATOM 2718 C C . PHE B 1 155 ? 5.048 28.388 35.084 1.00 30.15 144 PHE B C 1
ATOM 2719 O O . PHE B 1 155 ? 4.430 29.411 34.818 1.00 29.87 144 PHE B O 1
ATOM 2727 N N . ASP B 1 156 ? 5.528 27.566 34.149 1.00 26.95 145 ASP B N 1
ATOM 2728 C CA . ASP B 1 156 ? 5.291 27.850 32.741 1.00 32.60 145 ASP B CA 1
ATOM 2729 C C . ASP B 1 156 ? 3.779 27.784 32.506 1.00 37.30 145 ASP B C 1
ATOM 2730 O O . ASP B 1 156 ? 3.253 28.503 31.653 1.00 33.60 145 ASP B O 1
ATOM 2735 N N . ASP B 1 157 ? 3.085 26.942 33.282 1.00 35.43 146 ASP B N 1
ATOM 2736 C CA . ASP B 1 157 ? 1.629 26.798 33.177 1.00 36.99 146 ASP B CA 1
ATOM 2737 C C . ASP B 1 157 ? 0.894 27.476 34.352 1.00 35.98 146 ASP B C 1
ATOM 2738 O O . ASP B 1 157 ? -0.225 27.105 34.697 1.00 36.31 146 ASP B O 1
ATOM 2743 N N . LEU B 1 158 ? 1.522 28.472 34.959 1.00 37.34 147 LEU B N 1
ATOM 2744 C CA . LEU B 1 158 ? 0.913 29.199 36.076 1.00 37.66 147 LEU B CA 1
ATOM 2745 C C . LEU B 1 158 ? -0.381 29.861 35.592 1.00 37.60 147 LEU B C 1
ATOM 2746 O O . LEU B 1 158 ? -0.360 30.620 34.628 1.00 37.32 147 LEU B O 1
ATOM 2751 N N . ALA B 1 159 ? -1.501 29.578 36.255 1.00 34.69 148 ALA B N 1
ATOM 2752 C CA . ALA B 1 159 ? -2.793 30.151 35.859 1.00 36.02 148 ALA B CA 1
ATOM 2753 C C . ALA B 1 159 ? -3.616 30.403 37.099 1.00 33.91 148 ALA B C 1
ATOM 2754 O O . ALA B 1 159 ? -4.545 29.662 37.406 1.00 35.26 148 ALA B O 1
ATOM 2756 N N . LEU B 1 160 ? -3.288 31.484 37.791 1.00 33.00 149 LEU B N 1
ATOM 2757 C CA . LEU B 1 160 ? -3.933 31.836 39.041 1.00 32.17 149 LEU B CA 1
ATOM 2758 C C . LEU B 1 160 ? -5.323 32.440 39.007 1.00 37.05 149 LEU B C 1
ATOM 2759 O O . LEU B 1 160 ? -5.603 33.341 38.213 1.00 37.82 149 LEU B O 1
ATOM 2764 N N . ASP B 1 161 ? -6.189 31.946 39.889 1.00 37.37 150 ASP B N 1
ATOM 2765 C CA . ASP B 1 161 ? -7.515 32.517 40.023 1.00 34.56 150 ASP B CA 1
ATOM 2766 C C . ASP B 1 161 ? -7.287 33.591 41.081 1.00 34.48 150 ASP B C 1
ATOM 2767 O O . ASP B 1 161 ? -6.185 33.712 41.621 1.00 34.19 150 ASP B O 1
ATOM 2772 N N . GLU B 1 162 ? -8.310 34.376 41.388 1.00 35.68 151 GLU B N 1
ATOM 2773 C CA . GLU B 1 162 ? -8.155 35.452 42.353 1.00 34.37 151 GLU B CA 1
ATOM 2774 C C . GLU B 1 162 ? -7.775 35.029 43.788 1.00 36.72 151 GLU B C 1
ATOM 2775 O O . GLU B 1 162 ? -7.007 35.720 44.458 1.00 39.04 151 GLU B O 1
ATOM 2781 N N . ARG B 1 163 ? -8.304 33.913 44.270 1.00 31.72 152 ARG B N 1
ATOM 2782 C CA . ARG B 1 163 ? -7.998 33.497 45.632 1.00 33.55 152 ARG B CA 1
ATOM 2783 C C . ARG B 1 163 ? -6.520 33.124 45.870 1.00 30.76 152 ARG B C 1
ATOM 2784 O O . ARG B 1 163 ? -5.997 33.328 46.956 1.00 32.23 152 ARG B O 1
ATOM 2792 N N . HIS B 1 164 ? -5.838 32.614 44.857 1.00 30.13 153 HIS B N 1
ATOM 2793 C CA . HIS B 1 164 ? -4.434 32.240 45.034 1.00 31.74 153 HIS B CA 1
ATOM 2794 C C . HIS B 1 164 ? -3.507 33.443 44.941 1.00 30.36 153 HIS B C 1
ATOM 2795 O O . HIS B 1 164 ? -2.358 33.382 45.377 1.00 29.12 153 HIS B O 1
ATOM 2802 N N . LYS B 1 165 ? -4.002 34.546 44.392 1.00 26.73 154 LYS B N 1
ATOM 2803 C CA . LYS B 1 165 ? -3.170 35.726 44.277 1.00 30.91 154 LYS B CA 1
ATOM 2804 C C . LYS B 1 165 ? -2.937 36.360 45.649 1.00 33.84 154 LYS B C 1
ATOM 2805 O O . LYS B 1 165 ? -2.034 37.188 45.814 1.00 34.36 154 LYS B O 1
ATOM 2811 N N . ARG B 1 166 ? -3.744 35.960 46.631 1.00 30.50 155 ARG B N 1
ATOM 2812 C CA . ARG B 1 166 ? -3.620 36.491 47.989 1.00 34.40 155 ARG B CA 1
ATOM 2813 C C . ARG B 1 166 ? -2.506 35.836 48.823 1.00 32.98 155 ARG B C 1
ATOM 2814 O O . ARG B 1 166 ? -2.251 36.251 49.954 1.00 32.98 155 ARG B O 1
ATOM 2822 N N . ILE B 1 167 ? -1.857 34.808 48.282 1.00 29.39 156 ILE B N 1
ATOM 2823 C CA . ILE B 1 167 ? -0.774 34.118 48.998 1.00 26.93 156 ILE B CA 1
ATOM 2824 C C . ILE B 1 167 ? 0.546 34.871 48.854 1.00 26.92 156 ILE B C 1
ATOM 2825 O O . ILE B 1 167 ? 1.113 34.935 47.765 1.00 27.57 156 ILE B O 1
ATOM 2830 N N . PRO B 1 168 ? 1.078 35.416 49.961 1.00 27.23 157 PRO B N 1
ATOM 2831 C CA . PRO B 1 168 ? 2.340 36.158 49.874 1.00 25.27 157 PRO B CA 1
ATOM 2832 C C . PRO B 1 168 ? 3.531 35.218 49.762 1.00 26.38 157 PRO B C 1
ATOM 2833 O O . PRO B 1 168 ? 3.501 34.107 50.301 1.00 26.56 157 PRO B O 1
ATOM 2837 N N . VAL B 1 169 ? 4.574 35.672 49.070 1.00 25.88 158 VAL B N 1
ATOM 2838 C CA . VAL B 1 169 ? 5.777 34.868 48.873 1.00 25.94 158 VAL B CA 1
ATOM 2839 C C . VAL B 1 169 ? 7.041 35.704 49.103 1.00 25.06 158 VAL B C 1
ATOM 2840 O O . VAL B 1 169 ? 7.085 36.883 48.754 1.00 28.32 158 VAL B O 1
ATOM 2844 N N . LEU B 1 170 ? 8.054 35.080 49.692 1.00 25.82 159 LEU B N 1
ATOM 2845 C CA . LEU B 1 170 ? 9.359 35.710 49.906 1.00 24.61 159 LEU B CA 1
ATOM 2846 C C . LEU B 1 170 ? 10.387 34.808 49.208 1.00 26.95 159 LEU B C 1
ATOM 2847 O O . LEU B 1 170 ? 10.540 33.618 49.543 1.00 26.86 159 LEU B O 1
ATOM 2852 N N . HIS B 1 171 ? 11.078 35.373 48.231 1.00 27.26 160 HIS B N 1
ATOM 2853 C CA . HIS B 1 171 ? 12.089 34.648 47.475 1.00 28.22 160 HIS B CA 1
ATOM 2854 C C . HIS B 1 171 ? 13.469 35.054 47.982 1.00 27.32 160 HIS B C 1
ATOM 2855 O O . HIS B 1 171 ? 13.770 36.245 48.068 1.00 26.17 160 HIS B O 1
ATOM 2862 N N . LEU B 1 172 ? 14.309 34.067 48.298 1.00 26.22 161 LEU B N 1
ATOM 2863 C CA . LEU B 1 172 ? 15.659 34.336 48.781 1.00 26.61 161 LEU B CA 1
ATOM 2864 C C . LEU B 1 172 ? 16.661 33.578 47.908 1.00 28.60 161 LEU B C 1
ATOM 2865 O O . LEU B 1 172 ? 16.364 32.471 47.451 1.00 27.92 161 LEU B O 1
ATOM 2870 N N . HIS B 1 173 ? 17.849 34.147 47.707 1.00 25.99 162 HIS B N 1
ATOM 2871 C CA . HIS B 1 173 ? 18.843 33.506 46.849 1.00 25.45 162 HIS B CA 1
ATOM 2872 C C . HIS B 1 173 ? 20.257 34.057 47.036 1.00 26.53 162 HIS B C 1
ATOM 2873 O O . HIS B 1 173 ? 20.440 35.242 47.292 1.00 25.19 162 HIS B O 1
ATOM 2880 N N . GLY B 1 174 ? 21.259 33.197 46.912 1.00 25.81 163 GLY B N 1
ATOM 2881 C CA . GLY B 1 174 ? 22.620 33.678 47.002 1.00 27.21 163 GLY B CA 1
ATOM 2882 C C . GLY B 1 174 ? 22.972 34.119 45.586 1.00 29.12 163 GLY B C 1
ATOM 2883 O O . GLY B 1 174 ? 22.729 33.380 44.637 1.00 29.65 163 GLY B O 1
ATOM 2884 N N . SER B 1 175 ? 23.539 35.311 45.426 1.00 31.81 164 SER B N 1
ATOM 2885 C CA . SER B 1 175 ? 23.871 35.814 44.089 1.00 30.56 164 SER B CA 1
ATOM 2886 C C . SER B 1 175 ? 25.031 35.074 43.437 1.00 30.08 164 SER B C 1
ATOM 2887 O O . SER B 1 175 ? 25.231 35.168 42.226 1.00 28.44 164 SER B O 1
ATOM 2890 N N . GLN B 1 176 ? 25.765 34.307 44.235 1.00 28.04 165 GLN B N 1
ATOM 2891 C CA . GLN B 1 176 ? 26.899 33.530 43.740 1.00 32.73 165 GLN B CA 1
ATOM 2892 C C . GLN B 1 176 ? 26.511 32.047 43.590 1.00 32.65 165 GLN B C 1
ATOM 2893 O O . GLN B 1 176 ? 27.373 31.197 43.415 1.00 28.91 165 GLN B O 1
ATOM 2899 N N . ASP B 1 177 ? 25.219 31.741 43.654 1.00 31.17 166 ASP B N 1
ATOM 2900 C CA . ASP B 1 177 ? 24.763 30.343 43.569 1.00 30.52 166 ASP B CA 1
ATOM 2901 C C . ASP B 1 177 ? 25.249 29.601 42.321 1.00 30.11 166 ASP B C 1
ATOM 2902 O O . ASP B 1 177 ? 24.906 29.962 41.195 1.00 31.46 166 ASP B O 1
ATOM 2907 N N . ASP B 1 178 ? 26.043 28.553 42.518 1.00 27.57 167 ASP B N 1
ATOM 2908 C CA . ASP B 1 178 ? 26.547 27.794 41.388 1.00 30.99 167 ASP B CA 1
ATOM 2909 C C . ASP B 1 178 ? 25.793 26.497 41.153 1.00 31.33 167 ASP B C 1
ATOM 2910 O O . ASP B 1 178 ? 26.239 25.671 40.377 1.00 35.40 167 ASP B O 1
ATOM 2915 N N . VAL B 1 179 ? 24.644 26.330 41.811 1.00 29.19 168 VAL B N 1
ATOM 2916 C CA . VAL B 1 179 ? 23.816 25.130 41.657 1.00 28.00 168 VAL B CA 1
ATOM 2917 C C . VAL B 1 179 ? 22.471 25.513 41.006 1.00 28.19 168 VAL B C 1
ATOM 2918 O O . VAL B 1 179 ? 22.089 24.974 39.963 1.00 26.71 168 VAL B O 1
ATOM 2922 N N . VAL B 1 180 ? 21.753 26.439 41.627 1.00 24.66 169 VAL B N 1
ATOM 2923 C CA . VAL B 1 180 ? 20.508 26.919 41.072 1.00 25.14 169 VAL B CA 1
ATOM 2924 C C . VAL B 1 180 ? 20.796 28.363 40.698 1.00 24.58 169 VAL B C 1
ATOM 2925 O O . VAL B 1 180 ? 21.014 29.217 41.561 1.00 26.12 169 VAL B O 1
ATOM 2929 N N . ASP B 1 181 ? 20.812 28.635 39.406 1.00 30.11 170 ASP B N 1
ATOM 2930 C CA . ASP B 1 181 ? 21.099 29.979 38.929 1.00 26.96 170 ASP B CA 1
ATOM 2931 C C . ASP B 1 181 ? 20.166 31.014 39.552 1.00 26.74 170 ASP B C 1
ATOM 2932 O O . ASP B 1 181 ? 18.942 30.843 39.544 1.00 28.66 170 ASP B O 1
ATOM 2937 N N . PRO B 1 182 ? 20.729 32.100 40.113 1.00 27.67 171 PRO B N 1
ATOM 2938 C CA . PRO B 1 182 ? 19.905 33.151 40.728 1.00 25.52 171 PRO B CA 1
ATOM 2939 C C . PRO B 1 182 ? 18.830 33.649 39.748 1.00 27.17 171 PRO B C 1
ATOM 2940 O O . PRO B 1 182 ? 17.769 34.134 40.159 1.00 25.52 171 PRO B O 1
ATOM 2944 N N . ALA B 1 183 ? 19.116 33.544 38.452 1.00 24.76 172 ALA B N 1
ATOM 2945 C CA . ALA B 1 183 ? 18.168 34.005 37.428 1.00 26.20 172 ALA B CA 1
ATOM 2946 C C . ALA B 1 183 ? 16.928 33.121 37.357 1.00 25.47 172 ALA B C 1
ATOM 2947 O O . ALA B 1 183 ? 15.839 33.603 37.029 1.00 24.94 172 ALA B O 1
ATOM 2949 N N . LEU B 1 184 ? 17.089 31.826 37.623 1.00 23.45 173 LEU B N 1
ATOM 2950 C CA . LEU B 1 184 ? 15.938 30.933 37.622 1.00 26.88 173 LEU B CA 1
ATOM 2951 C C . LEU B 1 184 ? 15.139 31.247 38.893 1.00 29.96 173 LEU B C 1
ATOM 2952 O O . LEU B 1 184 ? 13.910 31.177 38.904 1.00 26.43 173 LEU B O 1
ATOM 2957 N N . GLY B 1 185 ? 15.847 31.599 39.963 1.00 26.62 174 GLY B N 1
ATOM 2958 C CA . GLY B 1 185 ? 15.149 31.967 41.179 1.00 25.61 174 GLY B CA 1
ATOM 2959 C C . GLY B 1 185 ? 14.293 33.197 40.912 1.00 28.71 174 GLY B C 1
ATOM 2960 O O . GLY B 1 185 ? 13.122 33.259 41.289 1.00 22.17 174 GLY B O 1
ATOM 2961 N N . ARG B 1 186 ? 14.878 34.186 40.238 1.00 29.20 175 ARG B N 1
ATOM 2962 C CA . ARG B 1 186 ? 14.158 35.418 39.930 1.00 27.13 175 ARG B CA 1
ATOM 2963 C C . ARG B 1 186 ? 13.011 35.154 38.950 1.00 26.00 175 ARG B C 1
ATOM 2964 O O . ARG B 1 186 ? 11.969 35.812 39.014 1.00 26.79 175 ARG B O 1
ATOM 2972 N N . ALA B 1 187 ? 13.196 34.194 38.050 1.00 24.04 176 ALA B N 1
ATOM 2973 C CA . ALA B 1 187 ? 12.155 33.877 37.068 1.00 26.44 176 ALA B CA 1
ATOM 2974 C C . ALA B 1 187 ? 10.865 33.415 37.762 1.00 28.51 176 ALA B C 1
ATOM 2975 O O . ALA B 1 187 ? 9.762 33.707 37.294 1.00 24.88 176 ALA B O 1
ATOM 2977 N N . ALA B 1 188 ? 11.010 32.686 38.870 1.00 28.32 177 ALA B N 1
ATOM 2978 C CA . ALA B 1 188 ? 9.856 32.205 39.625 1.00 23.59 177 ALA B CA 1
ATOM 2979 C C . ALA B 1 188 ? 9.162 33.414 40.265 1.00 24.42 177 ALA B C 1
ATOM 2980 O O . ALA B 1 188 ? 7.936 33.560 40.195 1.00 22.65 177 ALA B O 1
ATOM 2982 N N . HIS B 1 189 ? 9.951 34.281 40.889 1.00 26.22 178 HIS B N 1
ATOM 2983 C CA . HIS B 1 189 ? 9.424 35.500 41.510 1.00 27.24 178 HIS B CA 1
ATOM 2984 C C . HIS B 1 189 ? 8.709 36.350 40.452 1.00 27.40 178 HIS B C 1
ATOM 2985 O O . HIS B 1 189 ? 7.621 36.872 40.695 1.00 28.90 178 HIS B O 1
ATOM 2992 N N . ASP B 1 190 ? 9.296 36.474 39.265 1.00 27.93 179 ASP B N 1
ATOM 2993 C CA . ASP B 1 190 ? 8.660 37.290 38.223 1.00 29.09 179 ASP B CA 1
ATOM 2994 C C . ASP B 1 190 ? 7.357 36.711 37.670 1.00 29.32 179 ASP B C 1
ATOM 2995 O O . ASP B 1 190 ? 6.438 37.467 37.354 1.00 29.63 179 ASP B O 1
ATOM 3000 N N . ALA B 1 191 ? 7.261 35.387 37.549 1.00 26.44 180 ALA B N 1
ATOM 3001 C CA . ALA B 1 191 ? 6.027 34.787 37.018 1.00 26.21 180 ALA B CA 1
ATOM 3002 C C . ALA B 1 191 ? 4.838 34.999 37.961 1.00 26.05 180 ALA B C 1
ATOM 3003 O O . ALA B 1 191 ? 3.705 35.178 37.517 1.00 22.47 180 ALA B O 1
ATOM 3005 N N . LEU B 1 192 ? 5.092 34.956 39.263 1.00 25.49 181 LEU B N 1
ATOM 3006 C CA . LEU B 1 192 ? 4.025 35.168 40.242 1.00 27.55 181 LEU B CA 1
ATOM 3007 C C . LEU B 1 192 ? 3.675 36.671 40.236 1.00 27.53 181 LEU B C 1
ATOM 3008 O O . LEU B 1 192 ? 2.506 37.065 40.309 1.00 29.76 181 LEU B O 1
ATOM 3013 N N . GLN B 1 193 ? 4.701 37.502 40.145 1.00 27.70 182 GLN B N 1
ATOM 3014 C CA . GLN B 1 193 ? 4.501 38.940 40.133 1.00 30.20 182 GLN B CA 1
ATOM 3015 C C . GLN B 1 193 ? 3.606 39.325 38.959 1.00 33.62 182 GLN B C 1
ATOM 3016 O O . GLN B 1 193 ? 2.632 40.076 39.115 1.00 34.44 182 GLN B O 1
ATOM 3022 N N . ALA B 1 194 ? 3.920 38.796 37.785 1.00 32.36 183 ALA B N 1
ATOM 3023 C CA . ALA B 1 194 ? 3.125 39.099 36.606 1.00 33.88 183 ALA B CA 1
ATOM 3024 C C . ALA B 1 194 ? 1.669 38.670 36.795 1.00 36.43 183 ALA B C 1
ATOM 3025 O O . ALA B 1 194 ? 0.774 39.167 36.114 1.00 37.12 183 ALA B O 1
ATOM 3027 N N . GLN B 1 195 ? 1.409 37.753 37.718 1.00 36.56 184 GLN B N 1
ATOM 3028 C CA . GLN B 1 195 ? 0.028 37.331 37.906 1.00 34.44 184 GLN B CA 1
ATOM 3029 C C . GLN B 1 195 ? -0.682 37.913 39.112 1.00 35.50 184 GLN B C 1
ATOM 3030 O O . GLN B 1 195 ? -1.687 37.384 39.574 1.00 40.10 184 GLN B O 1
ATOM 3036 N N . GLY B 1 196 ? -0.147 39.016 39.619 1.00 36.93 185 GLY B N 1
ATOM 3037 C CA . GLY B 1 196 ? -0.776 39.691 40.735 1.00 38.13 185 GLY B CA 1
ATOM 3038 C C . GLY B 1 196 ? -0.479 39.204 42.134 1.00 36.12 185 GLY B C 1
ATOM 3039 O O . GLY B 1 196 ? -1.217 39.540 43.045 1.00 35.38 185 GLY B O 1
ATOM 3040 N N . VAL B 1 197 ? 0.590 38.437 42.320 1.00 35.65 186 VAL B N 1
ATOM 3041 C CA . VAL B 1 197 ? 0.939 37.951 43.648 1.00 30.84 186 VAL B CA 1
ATOM 3042 C C . VAL B 1 197 ? 1.896 38.931 44.344 1.00 34.84 186 VAL B C 1
ATOM 3043 O O . VAL B 1 197 ? 2.756 39.542 43.696 1.00 35.29 186 VAL B O 1
ATOM 3047 N N . GLU B 1 198 ? 1.743 39.082 45.657 1.00 29.54 187 GLU B N 1
ATOM 3048 C CA . GLU B 1 198 ? 2.622 39.956 46.435 1.00 33.58 187 GLU B CA 1
ATOM 3049 C C . GLU B 1 198 ? 3.913 39.156 46.666 1.00 31.98 187 GLU B C 1
ATOM 3050 O O . GLU B 1 198 ? 3.910 38.169 47.408 1.00 29.19 187 GLU B O 1
ATOM 3056 N N . VAL B 1 199 ? 4.999 39.565 46.017 1.00 29.86 188 VAL B N 1
ATOM 3057 C CA . VAL B 1 199 ? 6.275 38.873 46.156 1.00 32.57 188 VAL B CA 1
ATOM 3058 C C . VAL B 1 199 ? 7.354 39.764 46.731 1.00 32.51 188 VAL B C 1
ATOM 3059 O O . VAL B 1 199 ? 7.310 40.979 46.599 1.00 36.15 188 VAL B O 1
ATOM 3063 N N . GLY B 1 200 ? 8.315 39.141 47.391 1.00 34.31 189 GLY B N 1
ATOM 3064 C CA . GLY B 1 200 ? 9.426 39.879 47.954 1.00 30.09 189 GLY B CA 1
ATOM 3065 C C . GLY B 1 200 ? 10.672 39.170 47.459 1.00 30.34 189 GLY B C 1
ATOM 3066 O O . GLY B 1 200 ? 10.627 37.967 47.191 1.00 30.17 189 GLY B O 1
ATOM 3067 N N . TRP B 1 201 ? 11.775 39.898 47.345 1.00 27.26 190 TRP B N 1
ATOM 3068 C CA . TRP B 1 201 ? 13.027 39.337 46.876 1.00 31.19 190 TRP B CA 1
ATOM 3069 C C . TRP B 1 201 ? 14.209 39.813 47.723 1.00 33.52 190 TRP B C 1
ATOM 3070 O O . TRP B 1 201 ? 14.319 41.004 48.003 1.00 33.72 190 TRP B O 1
ATOM 3081 N N . HIS B 1 202 ? 15.079 38.889 48.137 1.00 30.23 191 HIS B N 1
ATOM 3082 C CA . HIS B 1 202 ? 16.274 39.243 48.921 1.00 32.90 191 HIS B CA 1
ATOM 3083 C C . HIS B 1 202 ? 17.447 38.382 48.478 1.00 31.86 191 HIS B C 1
ATOM 3084 O O . HIS B 1 202 ? 17.383 37.162 48.617 1.00 31.59 191 HIS B O 1
ATOM 3091 N N . ASP B 1 203 ? 18.509 38.969 47.938 1.00 28.38 192 ASP B N 1
ATOM 3092 C CA . ASP B 1 203 ? 19.641 38.121 47.606 1.00 30.77 192 ASP B CA 1
ATOM 3093 C C . ASP B 1 203 ? 20.800 38.465 48.519 1.00 32.49 192 ASP B C 1
ATOM 3094 O O . ASP B 1 203 ? 20.800 39.500 49.176 1.00 32.42 192 ASP B O 1
ATOM 3099 N N . TYR B 1 204 ? 21.769 37.570 48.586 1.00 31.22 193 TYR B N 1
ATOM 3100 C CA . TYR B 1 204 ? 22.901 37.741 49.473 1.00 33.55 193 TYR B CA 1
ATOM 3101 C C . TYR B 1 204 ? 24.162 37.333 48.755 1.00 34.82 193 TYR B C 1
ATOM 3102 O O . TYR B 1 204 ? 24.121 36.512 47.847 1.00 30.39 193 TYR B O 1
ATOM 3111 N N . PRO B 1 205 ? 25.308 37.887 49.179 1.00 35.45 194 PRO B N 1
ATOM 3112 C CA . PRO B 1 205 ? 26.612 37.589 48.587 1.00 36.04 194 PRO B CA 1
ATOM 3113 C C . PRO B 1 205 ? 27.097 36.245 49.101 1.00 37.16 194 PRO B C 1
ATOM 3114 O O . PRO B 1 205 ? 28.047 36.169 49.881 1.00 36.66 194 PRO B O 1
ATOM 3118 N N . MET B 1 206 ? 26.419 35.186 48.672 1.00 32.55 195 MET B N 1
ATOM 3119 C CA . MET B 1 206 ? 26.764 33.843 49.086 1.00 28.19 195 MET B CA 1
ATOM 3120 C C . MET B 1 206 ? 26.391 32.910 47.956 1.00 30.17 195 MET B C 1
ATOM 3121 O O . MET B 1 206 ? 25.807 33.339 46.949 1.00 29.24 195 MET B O 1
ATOM 3126 N N . GLY B 1 207 ? 26.728 31.635 48.139 1.00 27.57 196 GLY B N 1
ATOM 3127 C CA . GLY B 1 207 ? 26.430 30.625 47.142 1.00 28.39 196 GLY B CA 1
ATOM 3128 C C . GLY B 1 207 ? 25.161 29.849 47.470 1.00 30.31 196 GLY B C 1
ATOM 3129 O O . GLY B 1 207 ? 24.195 30.386 48.016 1.00 29.00 196 GLY B O 1
ATOM 3130 N N . HIS B 1 208 ? 25.181 28.565 47.159 1.00 27.00 197 HIS B N 1
ATOM 3131 C CA . HIS B 1 208 ? 24.048 27.694 47.381 1.00 27.34 197 HIS B CA 1
ATOM 3132 C C . HIS B 1 208 ? 24.025 27.264 48.843 1.00 28.33 197 HIS B C 1
ATOM 3133 O O . HIS B 1 208 ? 24.417 26.146 49.176 1.00 26.88 197 HIS B O 1
ATOM 3140 N N . GLU B 1 209 ? 23.513 28.129 49.706 1.00 27.36 198 GLU B N 1
ATOM 3141 C CA . GLU B 1 209 ? 23.522 27.820 51.125 1.00 29.95 198 GLU B CA 1
ATOM 3142 C C . GLU B 1 209 ? 22.526 28.739 51.807 1.00 29.49 198 GLU B C 1
ATOM 3143 O O . GLU B 1 209 ? 21.800 29.470 51.151 1.00 29.23 198 GLU B O 1
ATOM 3149 N N . VAL B 1 210 ? 22.514 28.694 53.131 1.00 29.26 199 VAL B N 1
ATOM 3150 C CA . VAL B 1 210 ? 21.631 29.511 53.941 1.00 31.51 199 VAL B CA 1
ATOM 3151 C C . VAL B 1 210 ? 22.521 30.310 54.900 1.00 34.04 199 VAL B C 1
ATOM 3152 O O . VAL B 1 210 ? 23.573 29.821 55.327 1.00 31.77 199 VAL B O 1
ATOM 3156 N N . SER B 1 211 ? 22.129 31.537 55.228 1.00 31.57 200 SER B N 1
ATOM 3157 C CA . SER B 1 211 ? 22.952 32.341 56.138 1.00 33.02 200 SER B CA 1
ATOM 3158 C C . SER B 1 211 ? 22.125 32.827 57.301 1.00 30.38 200 SER B C 1
ATOM 3159 O O . SER B 1 211 ? 20.903 32.905 57.210 1.00 27.11 200 SER B O 1
ATOM 3162 N N . LEU B 1 212 ? 22.785 33.158 58.402 1.00 33.32 201 LEU B N 1
ATOM 3163 C CA . LEU B 1 212 ? 22.065 33.63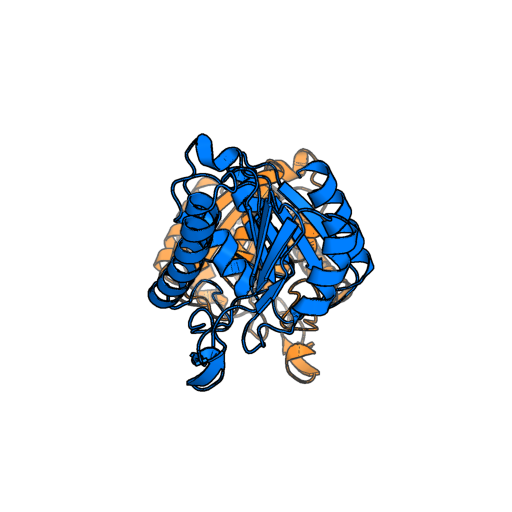7 59.573 1.00 34.06 201 LEU B CA 1
ATOM 3164 C C . LEU B 1 212 ? 21.332 34.947 59.247 1.00 33.71 201 LEU B C 1
ATOM 3165 O O . LEU B 1 212 ? 20.216 35.184 59.726 1.00 33.79 201 LEU B O 1
ATOM 3170 N N . GLU B 1 213 ? 21.940 35.801 58.430 1.00 32.32 202 GLU B N 1
ATOM 3171 C CA . GLU B 1 213 ? 21.272 37.050 58.078 1.00 33.76 202 GLU B CA 1
ATOM 3172 C C . GLU B 1 213 ? 19.959 36.690 57.371 1.00 32.01 202 GLU B C 1
ATOM 3173 O O . GLU B 1 213 ? 18.894 37.245 57.671 1.00 32.40 202 GLU B O 1
ATOM 3179 N N . GLU B 1 214 ? 20.051 35.740 56.444 1.00 28.88 203 GLU B N 1
ATOM 3180 C CA . GLU B 1 214 ? 18.898 35.267 55.687 1.00 29.11 203 GLU B CA 1
ATOM 3181 C C . GLU B 1 214 ? 17.784 34.793 56.639 1.00 28.83 203 GLU B C 1
ATOM 3182 O O . GLU B 1 214 ? 16.607 35.132 56.477 1.00 27.77 203 GLU B O 1
ATOM 3188 N N . ILE B 1 215 ? 18.167 34.021 57.649 1.00 28.84 204 ILE B N 1
ATOM 3189 C CA . ILE B 1 215 ? 17.199 33.528 58.618 1.00 28.39 204 ILE B CA 1
ATOM 3190 C C . ILE B 1 215 ? 16.558 34.677 59.397 1.00 28.02 204 ILE B C 1
ATOM 3191 O O . ILE B 1 215 ? 15.358 34.647 59.678 1.00 32.04 204 ILE B O 1
ATOM 3196 N N . HIS B 1 216 ? 17.330 35.710 59.726 1.00 29.59 205 HIS B N 1
ATOM 3197 C CA . HIS B 1 216 ? 16.736 36.855 60.441 1.00 32.02 205 HIS B CA 1
ATOM 3198 C C . HIS B 1 216 ? 15.720 37.530 59.523 1.00 29.26 205 HIS B C 1
ATOM 3199 O O . HIS B 1 216 ? 14.640 37.940 59.962 1.00 26.80 205 HIS B O 1
ATOM 3206 N N . ASP B 1 217 ? 16.066 37.658 58.241 1.00 29.40 206 ASP B N 1
ATOM 3207 C CA . ASP B 1 217 ? 15.157 38.296 57.292 1.00 26.12 206 ASP B CA 1
ATOM 3208 C C . ASP B 1 217 ? 13.873 37.492 57.164 1.00 29.91 206 ASP B C 1
ATOM 3209 O O . ASP B 1 217 ? 12.777 38.057 57.115 1.00 31.79 206 ASP B O 1
ATOM 3214 N N . ILE B 1 218 ? 14.008 36.170 57.109 1.00 25.86 207 ILE B N 1
ATOM 3215 C CA . ILE B 1 218 ? 12.830 35.325 57.009 1.00 28.44 207 ILE B CA 1
ATOM 3216 C C . ILE B 1 218 ? 11.984 35.457 58.289 1.00 27.15 207 ILE B C 1
ATOM 3217 O O . ILE B 1 218 ? 10.755 35.575 58.217 1.00 25.16 207 ILE B O 1
ATOM 3222 N N . GLY B 1 219 ? 12.647 35.465 59.447 1.00 27.71 208 GLY B N 1
ATOM 3223 C CA . GLY B 1 219 ? 11.938 35.628 60.711 1.00 28.80 208 GLY B CA 1
ATOM 3224 C C . GLY B 1 219 ? 11.095 36.906 60.767 1.00 28.90 208 GLY B C 1
ATOM 3225 O O . GLY B 1 219 ? 9.961 36.894 61.229 1.00 32.70 208 GLY B O 1
ATOM 3226 N N . ALA B 1 220 ? 11.632 38.013 60.275 1.00 30.48 209 ALA B N 1
ATOM 3227 C CA . ALA B 1 220 ? 10.892 39.276 60.276 1.00 29.04 209 ALA B CA 1
ATOM 3228 C C . ALA B 1 220 ? 9.706 39.236 59.289 1.00 33.09 209 ALA B C 1
ATOM 3229 O O . ALA B 1 220 ? 8.633 39.775 59.565 1.00 32.26 209 ALA B O 1
ATOM 3231 N N . TRP B 1 221 ? 9.890 38.598 58.134 1.00 32.25 210 TRP B N 1
ATOM 3232 C CA . TRP B 1 221 ? 8.800 38.499 57.155 1.00 29.23 210 TRP B CA 1
ATOM 3233 C C . TRP B 1 221 ? 7.656 37.690 57.783 1.00 29.47 210 TRP B C 1
ATOM 3234 O O . TRP B 1 221 ? 6.477 38.048 57.666 1.00 30.38 210 TRP B O 1
ATOM 3245 N N . LEU B 1 222 ? 8.020 36.599 58.452 1.00 28.39 211 LEU B N 1
ATOM 3246 C CA . LEU B 1 222 ? 7.052 35.714 59.095 1.00 31.29 211 LEU B CA 1
ATOM 3247 C C . LEU B 1 222 ? 6.302 36.363 60.265 1.00 34.67 211 LEU B C 1
ATOM 3248 O O . LEU B 1 222 ? 5.066 36.257 60.362 1.00 33.82 211 LEU B O 1
ATOM 3253 N N . ARG B 1 223 ? 7.032 37.030 61.156 1.00 34.57 212 ARG B N 1
ATOM 3254 C CA . ARG B 1 223 ? 6.360 37.645 62.294 1.00 39.35 212 ARG B CA 1
ATOM 3255 C C . ARG B 1 223 ? 5.332 38.665 61.808 1.00 41.18 212 ARG B C 1
ATOM 3256 O O . ARG B 1 223 ? 4.376 38.972 62.512 1.00 41.21 212 ARG B O 1
ATOM 3264 N N . LYS B 1 224 ? 5.499 39.160 60.588 1.00 39.33 213 LYS B N 1
ATOM 3265 C CA . LYS B 1 224 ? 4.543 40.118 60.072 1.00 42.64 213 LYS B CA 1
ATOM 3266 C C . LYS B 1 224 ? 3.271 39.433 59.601 1.00 44.16 213 LYS B C 1
ATOM 3267 O O . LYS B 1 224 ? 2.226 40.071 59.502 1.00 45.78 213 LYS B O 1
ATOM 3273 N N . ARG B 1 225 ? 3.348 38.135 59.327 1.00 43.82 214 ARG B N 1
ATOM 3274 C CA . ARG B 1 225 ? 2.187 37.426 58.819 1.00 42.74 214 ARG B CA 1
ATOM 3275 C C . ARG B 1 225 ? 1.575 36.382 59.740 1.00 43.60 214 ARG B C 1
ATOM 3276 O O . ARG B 1 225 ? 0.544 35.803 59.422 1.00 45.64 214 ARG B O 1
ATOM 3284 N N . LEU B 1 226 ? 2.194 36.153 60.891 1.00 43.84 215 LEU B N 1
ATOM 3285 C CA . LEU B 1 226 ? 1.663 35.182 61.836 1.00 45.36 215 LEU B CA 1
ATOM 3286 C C . LEU B 1 226 ? 1.466 35.808 63.207 1.00 49.49 215 LEU B C 1
ATOM 3287 O O . LEU B 1 226 ? 1.579 35.056 64.200 1.00 56.49 215 LEU B O 1
#

B-factor: mean 32.69, std 8.73, range [15.79, 74.86]

Sequence (428 aa):
SEPLILDAPNADACIIWLHGLGADRTDFKPVAEALQMVLPSTRFILPQAPSQAVTVNGGWVMPSWYDILAFSPARAIDEDQLNASADQVIALIDEQRAKGIAAERIILAGFSQGGAVVLHTAFRRYAQPLGGVLALSTYAPTFDDLALDERHKRIPVLHLHGSQDDVVDPALGRAAHDALQAQGVEVGWHDYPMGHEVSLEEIHDIGAWLRKRLSEPLILDAPNADACIIWLHGLGADRTDFKPVAEALQMVLPSTRFILPQAPSQAVTVNGGWVMPSWYDILAFSPARAIDEDQLNASADQVIALIDEQRAKGIAAERIILAGFSQGGAVVLHTAFRRYAQPLGGVLALSTYAPTFDDLALDERHKRIPVLHLHGSQDDVVDPALGRAAHDALQAQGVEVGWHDYPMGHEVSLEEIHDIGAWLRKRL

Nearest PDB structures (foldseek):
  3cn7-assembly3_C  TM=1.000E+00  e=5.735E-44  Pseudomonas aeruginosa
  5syn-assembly3_C  TM=9.210E-01  e=2.629E-20  Homo sapiens
  6qgo-assembly1_B  TM=9.199E-01  e=3.573E-20  Homo sapiens
  5syn-assembly4_D  TM=9.001E-01  e=3.800E-20  Homo sapiens
  6bje-assembly2_B  TM=8.817E-01  e=2.057E-20  Homo sapiens

Solvent-accessible surface area: 17704 Å² total; per-residue (Å²): 111,135,32,33,92,24,88,13,103,144,22,65,0,0,0,0,2,0,3,5,62,27,21,66,68,65,82,13,64,91,16,1,84,42,1,34,163,60,8,95,32,2,32,0,1,2,10,29,2,56,80,43,47,0,66,24,65,64,37,194,97,56,32,0,1,0,15,28,83,31,166,15,16,17,85,28,14,42,59,116,46,1,30,58,4,0,65,88,1,28,60,25,0,70,84,4,98,94,121,64,12,46,8,109,58,0,0,0,0,0,24,10,4,0,0,2,0,0,0,4,0,1,8,76,105,19,67,39,19,9,10,0,0,0,1,0,0,4,22,13,16,4,13,93,84,16,86,24,68,123,104,23,62,209,1,18,1,2,4,1,1,0,53,100,0,97,97,12,12,22,36,27,3,96,37,4,6,50,29,0,97,86,54,53,9,102,29,24,52,75,77,10,112,16,17,52,87,56,35,126,109,0,13,126,43,0,1,53,22,0,182,167,72,57,110,138,32,34,89,20,90,13,97,141,27,61,0,0,0,0,2,0,3,5,62,26,21,65,70,66,81,15,72,88,20,0,75,41,0,38,160,63,10,94,30,1,35,0,1,2,12,27,2,56,79,41,50,0,65,26,68,63,37,191,96,54,32,0,1,0,16,29,83,32,166,14,16,17,83,28,13,43,60,116,48,0,30,58,4,0,67,92,1,26,62,24,0,70,80,3,96,93,124,64,12,46,5,109,61,0,0,0,0,0,23,10,3,0,0,1,0,0,0,5,0,2,8,74,109,19,69,37,22,8,11,0,0,0,2,0,0,4,23,14,15,2,13,96,87,15,87,23,71,122,107,22,58,203,1,16,1,2,4,1,1,0,52,103,0,98,95,11,11,21,37,27,4,98,36,3,7,52,31,0,96,89,51,53,8,100,27,24,53,78,78,11,111,17,15,51,88,45,33,127,108,0,12,127,42,0,1,40,24,0,162,156,70,54

InterPro domains:
  IPR003140 Phospholipase/carboxylesterase/thioesterase [PF02230] (12-213)
  IPR029058 Alpha/Beta hydrolase fold [G3DSA:3.40.50.1820] (1-215)
  IPR029058 Alpha/Beta hydrolase fold [SSF53474] (9-215)
  IPR050565 Acyl-protein thioesterase 1-2/Carboxylesterase-like [PTHR10655] (11-215)

Secondary structure (DSSP, 8-state):
-PPEEE--TT--EEEEEE--TT--GGGGHHHHHHHHHH-TTEEEEE--PPEEE-GGGTS-EEE-SS-B--SSSTT-B-HHHHHHHHHHHHHHHHHHHHTT--GGGEEEEEETHHHHHHHHIIIII-SS--SEEEEES---GGGGG----TGGGG--EEEEEETT-SSS-HHHHHHHHHHHHHTT--EEEEEES--SS--HHHHHHHHHHHHHH-/-PPEEE--TT--EEEEEE--TT--GGGGHHHHHHHHHH-TTEEEEE--PPEEE-GGGTS-EEE-SS-B--SSSTT-B-HHHHHHHHHHHHHHHHHHHHTT--GGGEEEEEETHHHHHHHHIIIII-SS--SEEEEES---GGGGG----GGGGG--EEEEEETT-SSS-HHHHHHHHHHHHHTT--EEEEEES--SS--HHHHHHHHHHHHHH-

Foldseek 3Di:
DAWDKAAAVQAQFEEEEEEAWQDALCPCVVLVVVLCVLVRRYMYIRGWADWAFAQQVPRHTGRAQWHQNHLPPSLRTHVVSLVVSLVVVVVVLVVVVVVPHDQLRYEYEYAARGLLSRLCNQFPNDPQHHNEYERHQYAHSVLVPGDDDVRSLAHEYEQEEECAEPRRHVVRSVVRQVSSVVVNHHYHYDYHPDYRDADVVNSVVVSVVVSVRD/DAWDKAAAPQAQFEEEEEEAWQDALCVCVVLVVVLCVLVRRYMYIRGWADWAFAQQVPRDTGRAQWHQNHLPPSLRTHVVSLVVSLVVVVVVLVVVVVVPHDQLRYEYEYAARGLLSRLCNQFPNDPQHHNEYERHQYAHSPLVPGDDDVRSLAHEYEQEHECAEPRRHVVRSVVRQVSSVVVNHHYHYYYHPDYRDADPVNSVVVSVVSSVRD

Radius of gyration: 24.22 Å; Cα contacts (8 Å, |Δi|>4): 973; chains: 2; bounding box: 50×50×78 Å

GO terms:
  GO:0052689 carboxylic ester hydrolase activity (F, IDA)